Protein AF-G9MSG1-F1 (afdb_monomer_lite)

Radius of gyration: 31.33 Å; chains: 1; bounding box: 85×80×83 Å

Structure (mmCIF, N/CA/C/O backbone):
data_AF-G9MSG1-F1
#
_entry.id   AF-G9MSG1-F1
#
loop_
_atom_site.group_PDB
_atom_site.id
_atom_site.type_symbol
_atom_site.label_atom_id
_atom_site.label_alt_id
_atom_site.label_comp_id
_atom_site.label_asym_id
_atom_site.label_entity_id
_atom_site.label_seq_id
_atom_site.pdbx_PDB_ins_code
_atom_site.Cartn_x
_atom_site.Cartn_y
_atom_site.Cartn_z
_atom_site.occupancy
_atom_site.B_iso_or_equiv
_atom_site.auth_seq_id
_atom_site.auth_comp_id
_atom_site.auth_asym_id
_atom_site.auth_atom_id
_atom_site.pdbx_PDB_model_num
ATOM 1 N N . MET A 1 1 ? 45.190 -44.349 8.009 1.00 48.91 1 MET A N 1
ATOM 2 C CA . MET A 1 1 ? 44.727 -45.622 7.405 1.00 48.91 1 MET A CA 1
ATOM 3 C C . MET A 1 1 ? 43.443 -46.015 8.113 1.00 48.91 1 MET A C 1
ATOM 5 O O . MET A 1 1 ? 43.418 -45.842 9.322 1.00 48.91 1 MET A O 1
ATOM 9 N N . ALA A 1 2 ? 42.446 -46.529 7.381 1.00 36.59 2 ALA A N 1
ATOM 10 C CA . ALA A 1 2 ? 41.049 -46.749 7.814 1.00 36.59 2 ALA A CA 1
ATOM 11 C C . ALA A 1 2 ? 40.209 -45.452 7.813 1.00 36.59 2 ALA A C 1
ATOM 13 O O . ALA A 1 2 ? 40.726 -44.397 8.152 1.00 36.59 2 ALA A O 1
ATOM 14 N N . SER A 1 3 ? 38.943 -45.405 7.397 1.00 39.06 3 SER A N 1
ATOM 15 C CA . SER A 1 3 ? 37.980 -46.420 6.938 1.00 39.06 3 SER A CA 1
ATOM 16 C C . SER A 1 3 ? 36.819 -45.684 6.249 1.00 39.06 3 SER A C 1
ATOM 18 O O . SER A 1 3 ? 36.319 -44.702 6.794 1.00 39.06 3 SER A O 1
ATOM 20 N N . ARG A 1 4 ? 36.374 -46.156 5.077 1.00 42.88 4 ARG A N 1
ATOM 21 C CA . ARG A 1 4 ? 35.100 -45.749 4.450 1.00 42.88 4 ARG A CA 1
ATOM 22 C C . ARG A 1 4 ? 33.908 -46.338 5.226 1.00 42.88 4 ARG A C 1
ATOM 24 O O . ARG A 1 4 ? 34.001 -47.496 5.626 1.00 42.88 4 ARG A O 1
ATOM 31 N N . PRO A 1 5 ? 32.768 -45.634 5.281 1.00 48.31 5 PRO A N 1
ATOM 32 C CA . PRO A 1 5 ? 31.447 -46.264 5.261 1.00 48.31 5 PRO A CA 1
ATOM 33 C C . PRO A 1 5 ? 30.678 -45.787 4.010 1.00 48.31 5 PRO A C 1
ATOM 35 O O . PRO A 1 5 ? 30.705 -44.613 3.662 1.00 48.31 5 PRO A O 1
ATOM 38 N N . ALA A 1 6 ? 30.241 -46.692 3.137 1.00 39.84 6 ALA A N 1
ATOM 39 C CA . ALA A 1 6 ? 29.045 -47.540 3.224 1.00 39.84 6 ALA A CA 1
ATOM 40 C C . ALA A 1 6 ? 27.875 -46.879 2.473 1.00 39.84 6 ALA A C 1
ATOM 42 O O . ALA A 1 6 ? 27.203 -45.978 2.963 1.00 39.84 6 ALA A O 1
ATOM 43 N N . VAL A 1 7 ? 27.717 -47.345 1.235 1.00 35.50 7 VAL A N 1
ATOM 44 C CA . VAL A 1 7 ? 26.617 -47.083 0.306 1.00 35.50 7 VAL A CA 1
ATOM 45 C C . VAL A 1 7 ? 25.410 -47.893 0.776 1.00 35.50 7 VAL A C 1
ATOM 47 O O . VAL A 1 7 ? 25.545 -49.093 1.012 1.00 35.50 7 VAL A O 1
ATOM 50 N N . ILE A 1 8 ? 24.251 -47.249 0.922 1.00 41.25 8 ILE A N 1
ATOM 51 C CA . ILE A 1 8 ? 22.970 -47.928 1.140 1.00 41.25 8 ILE A CA 1
ATOM 52 C C . ILE A 1 8 ? 22.251 -47.986 -0.204 1.00 41.25 8 ILE A C 1
ATOM 54 O O . ILE A 1 8 ? 21.812 -46.974 -0.744 1.00 41.25 8 ILE A O 1
ATOM 58 N N . GLU A 1 9 ? 22.182 -49.200 -0.731 1.00 33.44 9 GLU A N 1
ATOM 59 C CA . GLU A 1 9 ? 21.405 -49.613 -1.891 1.00 33.44 9 GLU A CA 1
ATOM 60 C C . GLU A 1 9 ? 20.020 -50.050 -1.382 1.00 33.44 9 GLU A C 1
ATOM 62 O O . GLU A 1 9 ? 19.920 -50.960 -0.559 1.00 33.44 9 GLU A O 1
ATOM 67 N N . LEU A 1 10 ? 18.948 -49.396 -1.833 1.00 36.38 10 LEU A N 1
ATOM 68 C CA . LEU A 1 10 ? 17.571 -49.846 -1.613 1.00 36.38 10 LEU A CA 1
ATOM 69 C C . LEU A 1 10 ? 16.959 -50.169 -2.974 1.00 36.38 10 LEU A C 1
ATOM 71 O O . LEU A 1 10 ? 16.608 -49.281 -3.747 1.00 36.38 10 LEU A O 1
ATOM 75 N N . THR A 1 11 ? 16.868 -51.466 -3.260 1.00 38.03 11 THR A N 1
ATOM 76 C CA . THR A 1 11 ? 16.176 -52.045 -4.413 1.00 38.03 11 THR A CA 1
ATOM 77 C C . THR A 1 11 ? 15.007 -52.923 -3.961 1.00 38.03 11 THR A C 1
ATOM 79 O O . THR A 1 11 ? 15.108 -53.671 -2.990 1.00 38.03 11 THR A O 1
ATOM 82 N N . GLY A 1 12 ? 13.926 -52.869 -4.746 1.00 33.03 12 GLY A N 1
ATOM 83 C CA . GLY A 1 12 ? 12.794 -53.806 -4.750 1.00 33.03 12 GLY A CA 1
ATOM 84 C C . GLY A 1 12 ? 11.595 -53.290 -3.942 1.00 33.03 12 GLY A C 1
ATOM 85 O O . GLY A 1 12 ? 11.752 -52.915 -2.791 1.00 33.03 12 GLY A O 1
ATOM 86 N N . ARG A 1 13 ? 10.353 -53.285 -4.431 1.00 31.78 13 ARG A N 1
ATOM 87 C CA . ARG A 1 13 ? 9.705 -54.223 -5.351 1.00 31.78 13 ARG A CA 1
ATOM 88 C C . ARG A 1 13 ? 8.305 -53.700 -5.692 1.00 31.78 13 ARG A C 1
ATOM 90 O O . ARG A 1 13 ? 7.657 -53.081 -4.853 1.00 31.78 13 ARG A O 1
ATOM 97 N N . ASP A 1 14 ? 7.852 -54.055 -6.885 1.00 41.25 14 ASP A N 1
ATOM 98 C CA . ASP A 1 14 ? 6.488 -53.935 -7.398 1.00 41.25 14 ASP A CA 1
ATOM 99 C C . ASP A 1 14 ? 5.453 -54.755 -6.606 1.00 41.25 14 ASP A C 1
ATOM 101 O O . ASP A 1 14 ? 5.783 -55.839 -6.120 1.00 41.25 14 ASP A O 1
ATOM 105 N N . ALA A 1 15 ? 4.191 -54.295 -6.590 1.00 34.22 15 ALA A N 1
ATOM 106 C CA . ALA A 1 15 ? 2.998 -55.117 -6.868 1.00 34.22 15 ALA A CA 1
ATOM 107 C C . ALA A 1 15 ? 1.680 -54.298 -6.841 1.00 34.22 15 ALA A C 1
ATOM 109 O O . ALA A 1 15 ? 1.178 -53.931 -5.786 1.00 34.22 15 ALA A O 1
ATOM 110 N N . ILE A 1 16 ? 1.133 -54.044 -8.037 1.00 37.28 16 ILE A N 1
ATOM 111 C CA . ILE A 1 16 ? -0.232 -54.374 -8.511 1.00 37.28 16 ILE A CA 1
ATOM 112 C C . ILE A 1 16 ? -1.402 -54.288 -7.498 1.00 37.28 16 ILE A C 1
ATOM 114 O O . ILE A 1 16 ? -1.517 -55.126 -6.612 1.00 37.28 16 ILE A O 1
ATOM 118 N N . SER A 1 17 ? -2.403 -53.436 -7.770 1.00 33.34 17 SER A N 1
ATOM 119 C CA . SER A 1 17 ? -3.771 -53.902 -8.099 1.00 33.34 17 SER A CA 1
ATOM 120 C C . SER A 1 17 ? -4.720 -52.768 -8.505 1.00 33.34 17 SER A C 1
ATOM 122 O O . SER A 1 17 ? -4.745 -51.688 -7.923 1.00 33.34 17 SER A O 1
ATOM 124 N N . ASN A 1 18 ? -5.494 -53.066 -9.547 1.00 37.91 18 ASN A N 1
ATOM 125 C CA . ASN A 1 18 ? -6.631 -52.309 -10.050 1.00 37.91 18 ASN A CA 1
ATOM 126 C C . ASN A 1 18 ? -7.784 -52.315 -9.038 1.00 37.91 18 ASN A C 1
ATOM 128 O O . ASN A 1 18 ? -8.119 -53.383 -8.526 1.00 37.91 18 ASN A O 1
ATOM 132 N N . VAL A 1 19 ? -8.472 -51.181 -8.876 1.00 34.72 19 VAL A N 1
ATOM 133 C CA . VAL A 1 19 ? -9.893 -51.163 -8.501 1.00 34.72 19 VAL A CA 1
ATOM 134 C C . VAL A 1 19 ? -10.638 -50.166 -9.384 1.00 34.72 19 VAL A C 1
ATOM 136 O O . VAL A 1 19 ? -10.240 -49.022 -9.584 1.00 34.72 19 VAL A O 1
ATOM 139 N N . GLU A 1 20 ? -11.704 -50.711 -9.939 1.00 33.97 20 GLU A N 1
ATOM 140 C CA . GLU A 1 20 ? -12.681 -50.193 -10.874 1.00 33.97 20 GLU A CA 1
ATOM 141 C C . GLU A 1 20 ? -13.665 -49.180 -10.258 1.00 33.97 20 GLU A C 1
ATOM 143 O O . GLU A 1 20 ? -13.934 -49.170 -9.060 1.00 33.97 20 GLU A O 1
ATOM 148 N N . THR A 1 21 ? -14.333 -48.474 -11.173 1.00 33.66 21 THR A N 1
ATOM 149 C CA . THR A 1 21 ? -15.729 -47.996 -11.120 1.00 33.66 21 THR A CA 1
ATOM 150 C C . THR A 1 21 ? -16.094 -46.684 -10.411 1.00 33.66 21 THR A C 1
ATOM 152 O O . THR A 1 21 ? -16.178 -46.564 -9.198 1.00 33.66 21 THR A O 1
ATOM 155 N N . SER A 1 22 ? -16.460 -45.740 -11.288 1.00 35.34 22 SER A N 1
ATOM 156 C CA . SER A 1 22 ? -17.695 -44.946 -11.282 1.00 35.34 22 SER A CA 1
ATOM 157 C C . SER A 1 22 ? -18.013 -44.083 -10.062 1.00 35.34 22 SER A C 1
ATOM 159 O O . SER A 1 22 ? -18.496 -44.576 -9.052 1.00 35.34 22 SER A O 1
ATOM 161 N N . ASN A 1 23 ? -17.945 -42.766 -10.265 1.00 31.78 23 ASN A N 1
ATOM 162 C CA . ASN A 1 23 ? -19.058 -41.868 -9.955 1.00 31.78 23 ASN A CA 1
ATOM 163 C C . ASN A 1 23 ? -18.960 -40.626 -10.850 1.00 31.78 23 ASN A C 1
ATOM 165 O O . ASN A 1 23 ? -18.223 -39.682 -10.580 1.00 31.78 23 ASN A O 1
ATOM 169 N N . VAL A 1 24 ? -19.696 -40.661 -11.963 1.00 40.94 24 VAL A N 1
ATOM 170 C CA . VAL A 1 24 ? -20.012 -39.474 -12.762 1.00 40.94 24 VAL A CA 1
ATOM 171 C C . VAL A 1 24 ? -21.110 -38.737 -12.009 1.00 40.94 24 VAL A C 1
ATOM 173 O O . VAL A 1 24 ? -22.294 -39.036 -12.151 1.00 40.94 24 VAL A O 1
ATOM 176 N N . GLU A 1 25 ? -20.706 -37.803 -11.157 1.00 35.84 25 GLU A N 1
ATOM 177 C CA . GLU A 1 25 ? -21.627 -36.905 -10.479 1.00 35.84 25 GLU A CA 1
ATOM 178 C C . GLU A 1 25 ? -22.004 -35.780 -11.451 1.00 35.84 25 GLU A C 1
ATOM 180 O O . GLU A 1 25 ? -21.231 -34.876 -11.770 1.00 35.84 25 GLU A O 1
ATOM 185 N N . THR A 1 26 ? -23.212 -35.883 -11.997 1.00 36.94 26 THR A N 1
ATOM 186 C CA . THR A 1 26 ? -23.863 -34.850 -12.798 1.00 36.94 26 THR A CA 1
ATOM 187 C C . THR A 1 26 ? -23.916 -33.532 -12.025 1.00 36.94 26 THR A C 1
ATOM 189 O O . THR A 1 26 ? -24.718 -33.380 -11.102 1.00 36.94 26 THR A O 1
ATOM 192 N N . GLN A 1 27 ? -23.110 -32.548 -12.436 1.00 33.19 27 GLN A N 1
ATOM 193 C CA . GLN A 1 27 ? -23.247 -31.159 -11.999 1.00 33.19 27 GLN A CA 1
ATOM 194 C C . GLN A 1 27 ? -24.575 -30.579 -12.504 1.00 33.19 27 GLN A C 1
ATOM 196 O O . GLN A 1 27 ? -24.685 -30.002 -13.588 1.00 33.19 27 GLN A O 1
ATOM 201 N N . VAL A 1 28 ? -25.608 -30.710 -11.675 1.00 35.69 28 VAL A N 1
ATOM 202 C CA . VAL A 1 28 ? -26.843 -29.938 -11.781 1.00 35.69 28 VAL A CA 1
ATOM 203 C C . VAL A 1 28 ? -26.509 -28.485 -11.450 1.00 35.69 28 VAL A C 1
ATOM 205 O O . VAL A 1 28 ? -26.347 -28.094 -10.295 1.00 35.69 28 VAL A O 1
ATOM 208 N N . ARG A 1 29 ? -26.399 -27.676 -12.503 1.00 35.69 29 ARG A N 1
ATOM 209 C CA . ARG A 1 29 ? -26.230 -26.221 -12.476 1.00 35.69 29 ARG A CA 1
ATOM 210 C C . ARG A 1 29 ? -27.426 -25.572 -11.761 1.00 35.69 29 ARG A C 1
ATOM 212 O O . ARG A 1 29 ? -28.414 -25.202 -12.396 1.00 35.69 29 ARG A O 1
ATOM 219 N N . ARG A 1 30 ? -27.356 -25.439 -10.431 1.00 34.16 30 ARG A N 1
ATOM 220 C CA . ARG A 1 30 ? -28.302 -24.636 -9.642 1.00 34.16 30 ARG A CA 1
ATOM 221 C C . ARG A 1 30 ? -28.189 -23.176 -10.088 1.00 34.16 30 ARG A C 1
ATOM 223 O O . ARG A 1 30 ? -27.180 -22.517 -9.857 1.00 34.16 30 ARG A O 1
ATOM 230 N N . ARG A 1 31 ? -29.232 -22.683 -10.760 1.00 37.31 31 ARG A N 1
ATOM 231 C CA . ARG A 1 31 ? -29.444 -21.256 -11.027 1.00 37.31 31 ARG A CA 1
ATOM 232 C C . ARG A 1 31 ? -29.602 -20.543 -9.681 1.00 37.31 31 ARG A C 1
ATOM 234 O O . ARG A 1 31 ? -30.549 -20.830 -8.955 1.00 37.31 31 ARG A O 1
ATOM 241 N N . GLY A 1 32 ? -28.670 -19.653 -9.352 1.00 34.03 32 GLY A N 1
ATOM 242 C CA . GLY A 1 32 ? -28.773 -18.789 -8.178 1.00 34.03 32 GLY A CA 1
ATOM 243 C C . GLY A 1 32 ? -29.950 -17.810 -8.317 1.00 34.03 32 GLY A C 1
ATOM 244 O O . GLY A 1 32 ? -30.131 -17.240 -9.398 1.00 34.03 32 GLY A O 1
ATOM 245 N N . PRO A 1 33 ? -30.761 -17.608 -7.265 1.00 43.56 33 PRO A N 1
ATOM 246 C CA . PRO A 1 33 ? -31.805 -16.596 -7.242 1.00 43.56 33 PRO A CA 1
ATOM 247 C C . PRO A 1 33 ? -31.141 -15.239 -6.992 1.00 43.56 33 PRO A C 1
ATOM 249 O O . PRO A 1 33 ? -30.779 -14.899 -5.873 1.00 43.56 33 PRO A O 1
ATOM 252 N N . GLY A 1 34 ? -30.919 -14.486 -8.063 1.00 43.38 34 GLY A N 1
ATOM 253 C CA . GLY A 1 34 ? -30.272 -13.177 -7.995 1.00 43.38 34 GLY A CA 1
ATOM 254 C C . GLY A 1 34 ? -30.626 -12.313 -9.194 1.00 43.38 34 GLY A C 1
ATOM 255 O O . GLY A 1 34 ? -29.759 -11.680 -9.785 1.00 43.38 34 GLY A O 1
ATOM 256 N N . ARG A 1 35 ? -31.893 -12.348 -9.616 1.00 38.38 35 ARG A N 1
ATOM 257 C CA . ARG A 1 35 ? -32.423 -11.403 -10.597 1.00 38.38 35 ARG A CA 1
ATOM 258 C C . ARG A 1 35 ? -32.959 -10.220 -9.792 1.00 38.38 35 ARG A C 1
ATOM 260 O O . ARG A 1 35 ? -34.003 -10.346 -9.166 1.00 38.38 35 ARG A O 1
ATOM 267 N N . LEU A 1 36 ? -32.189 -9.132 -9.731 1.00 45.16 36 LEU A N 1
ATOM 268 C CA . LEU A 1 36 ? -32.653 -7.870 -9.157 1.00 45.16 36 LEU A CA 1
ATOM 269 C C . LEU A 1 36 ? -33.873 -7.395 -9.954 1.00 45.16 36 LEU A C 1
ATOM 271 O O . LEU A 1 36 ? -33.761 -7.098 -11.145 1.00 45.16 36 LEU A O 1
ATOM 275 N N . ASP A 1 37 ? -35.026 -7.347 -9.294 1.00 43.25 37 ASP A N 1
ATOM 276 C CA . ASP A 1 37 ? -36.234 -6.731 -9.828 1.00 43.25 37 ASP A CA 1
ATOM 277 C C . ASP A 1 37 ? -36.030 -5.215 -9.919 1.00 43.25 37 ASP A C 1
ATOM 279 O O . ASP A 1 37 ? -35.789 -4.534 -8.920 1.00 43.25 37 ASP A O 1
ATOM 283 N N . GLY A 1 38 ? -36.174 -4.668 -11.129 1.00 45.62 38 GLY A N 1
ATOM 284 C CA . GLY A 1 38 ? -36.054 -3.236 -11.443 1.00 45.62 38 GLY A CA 1
ATOM 285 C C . GLY A 1 38 ? -37.149 -2.340 -10.844 1.00 45.62 38 GLY A C 1
ATOM 286 O O . GLY A 1 38 ? -37.366 -1.235 -11.328 1.00 45.62 38 GLY A O 1
ATOM 287 N N . LEU A 1 39 ? -37.850 -2.809 -9.809 1.00 43.84 39 LEU A N 1
ATOM 288 C CA . LEU A 1 39 ? -38.940 -2.113 -9.120 1.00 43.84 39 LEU A CA 1
ATOM 289 C C . LEU A 1 39 ? -38.552 -1.608 -7.719 1.00 43.84 39 LEU A C 1
ATOM 291 O O . LEU A 1 39 ? -39.361 -0.947 -7.071 1.00 43.84 39 LEU A O 1
ATOM 295 N N . MET A 1 40 ? -37.313 -1.834 -7.261 1.00 43.56 40 MET A N 1
ATOM 296 C CA . MET A 1 40 ? -36.843 -1.339 -5.954 1.00 43.56 40 MET A CA 1
ATOM 297 C C . MET A 1 40 ? -36.738 0.195 -5.848 1.00 43.56 40 MET A C 1
ATOM 299 O O . MET A 1 40 ? -36.626 0.719 -4.745 1.00 43.56 40 MET A O 1
ATOM 303 N N . HIS A 1 41 ? -36.833 0.929 -6.959 1.00 47.69 41 HIS A N 1
ATOM 304 C CA . HIS A 1 41 ? -36.768 2.397 -6.975 1.00 47.69 41 HIS A CA 1
ATOM 305 C C . HIS A 1 41 ? -38.075 3.103 -6.569 1.00 47.69 41 HIS A C 1
ATOM 307 O O . HIS A 1 41 ? -38.118 4.329 -6.569 1.00 47.69 41 HIS A O 1
ATOM 313 N N . LEU A 1 42 ? -39.144 2.362 -6.249 1.00 41.44 42 LEU A N 1
ATOM 314 C CA . LEU A 1 42 ? -40.457 2.935 -5.911 1.00 41.44 42 LEU A CA 1
ATOM 315 C C . LEU A 1 42 ? -40.817 2.850 -4.419 1.00 41.44 42 LEU A C 1
ATOM 317 O O . LEU A 1 42 ? -41.915 3.254 -4.036 1.00 41.44 42 LEU A O 1
ATOM 321 N N . VAL A 1 43 ? -39.917 2.352 -3.567 1.00 44.94 43 VAL A N 1
ATOM 322 C CA . VAL A 1 43 ? -40.113 2.400 -2.112 1.00 44.94 43 VAL A CA 1
ATOM 323 C C . VAL A 1 43 ? -39.669 3.781 -1.611 1.00 44.94 43 VAL A C 1
ATOM 325 O O . VAL A 1 43 ? -38.536 4.169 -1.894 1.00 44.94 43 VAL A O 1
ATOM 328 N N . PRO A 1 44 ? -40.519 4.537 -0.887 1.00 41.75 44 PRO A N 1
ATOM 329 C CA . PRO A 1 44 ? -40.133 5.820 -0.311 1.00 41.75 44 PRO A CA 1
ATOM 330 C C . PRO A 1 44 ? -38.917 5.622 0.593 1.00 41.75 44 PRO A C 1
ATOM 332 O O . PRO A 1 44 ? -38.954 4.772 1.484 1.00 41.75 44 PRO A O 1
ATOM 335 N N . GLU A 1 45 ? -37.853 6.386 0.346 1.00 37.06 45 GLU A N 1
ATOM 336 C CA . GLU A 1 45 ? -36.630 6.366 1.144 1.00 37.06 45 GLU A CA 1
ATOM 337 C C . GLU A 1 45 ? -36.978 6.596 2.620 1.00 37.06 45 GLU A C 1
ATOM 339 O O . GLU A 1 45 ? -37.278 7.709 3.055 1.00 37.06 45 GLU A O 1
ATOM 344 N N . THR A 1 46 ? -36.933 5.528 3.418 1.00 40.62 46 THR A N 1
ATOM 345 C CA . THR A 1 46 ? -36.680 5.672 4.849 1.00 40.62 46 THR A CA 1
ATOM 346 C C . THR A 1 46 ? -35.381 6.466 4.982 1.00 40.62 46 THR A C 1
ATOM 348 O O . THR A 1 46 ? -34.418 6.101 4.299 1.00 40.62 46 THR A O 1
ATOM 351 N N . PRO A 1 47 ? -35.325 7.531 5.806 1.00 40.34 47 PRO A N 1
ATOM 352 C CA . PRO A 1 47 ? -34.103 8.308 5.974 1.00 40.34 47 PRO A CA 1
ATOM 353 C C . PRO A 1 47 ? -32.963 7.332 6.283 1.00 40.34 47 PRO A C 1
ATOM 355 O O . PRO A 1 47 ? -33.169 6.441 7.115 1.00 40.34 47 PRO A O 1
ATOM 358 N N . PRO A 1 48 ? -31.822 7.420 5.576 1.00 41.34 48 PRO A N 1
ATOM 359 C CA . PRO A 1 48 ? -30.754 6.445 5.703 1.00 41.34 48 PRO A CA 1
ATOM 360 C C . PRO A 1 48 ? -30.356 6.378 7.172 1.00 41.34 48 PRO A C 1
ATOM 362 O O . PRO A 1 48 ? -29.837 7.341 7.730 1.00 41.34 48 PRO A O 1
ATOM 365 N N . VAL A 1 49 ? -30.648 5.250 7.816 1.00 44.22 49 VAL A N 1
ATOM 366 C CA . VAL A 1 49 ? -30.049 4.925 9.105 1.00 44.22 49 VAL A CA 1
ATOM 367 C C . VAL A 1 49 ? -28.545 4.945 8.852 1.00 44.22 49 VAL A C 1
ATOM 369 O O . VAL A 1 49 ? -28.089 4.303 7.909 1.00 44.22 49 VAL A O 1
ATOM 372 N N . ASP A 1 50 ? -27.801 5.743 9.619 1.00 47.94 50 ASP A N 1
ATOM 373 C CA . ASP A 1 50 ? -26.371 6.015 9.445 1.00 47.94 50 ASP A CA 1
ATOM 374 C C . ASP A 1 50 ? -25.515 4.727 9.441 1.00 47.94 50 ASP A C 1
ATOM 376 O O . ASP A 1 50 ? -24.828 4.388 10.403 1.00 47.94 50 ASP A O 1
ATOM 380 N N . HIS A 1 51 ? -25.477 4.012 8.314 1.00 53.31 51 HIS A N 1
ATOM 381 C CA . HIS A 1 51 ? -24.592 2.868 8.064 1.00 53.31 51 HIS A CA 1
ATOM 382 C C . HIS A 1 51 ? -23.114 3.287 7.939 1.00 53.31 51 HIS A C 1
ATOM 384 O O . HIS A 1 51 ? -22.246 2.463 7.660 1.00 53.31 51 HIS A O 1
ATOM 390 N N . VAL A 1 52 ? -22.811 4.571 8.147 1.00 60.28 52 VAL A N 1
ATOM 391 C CA . VAL A 1 52 ? -21.454 5.126 8.141 1.00 60.28 52 VAL A CA 1
ATOM 392 C C . VAL A 1 52 ? -20.656 4.651 9.362 1.00 60.28 52 VAL A C 1
ATOM 394 O O . VAL A 1 52 ? -19.460 4.391 9.238 1.00 60.28 52 VAL A O 1
ATOM 397 N N . TYR A 1 53 ? -21.314 4.470 10.514 1.00 61.16 53 TYR A N 1
ATOM 398 C CA . TYR A 1 53 ? -20.671 4.098 11.780 1.00 61.16 53 TYR A CA 1
ATOM 399 C C . TYR A 1 53 ? -19.951 2.731 11.753 1.00 61.16 53 TYR A C 1
ATOM 401 O O . TYR A 1 53 ? -18.760 2.690 12.074 1.00 61.16 53 TYR A O 1
ATOM 409 N N . PRO A 1 54 ? -20.589 1.608 11.346 1.00 77.31 54 PRO A N 1
ATOM 410 C CA . PRO A 1 54 ? -19.930 0.299 11.377 1.00 77.31 54 PRO A CA 1
ATOM 411 C C . PRO A 1 54 ? -18.719 0.213 10.439 1.00 77.31 54 PRO A C 1
ATOM 413 O O . PRO A 1 54 ? -17.742 -0.457 10.764 1.00 77.31 54 PRO A O 1
ATOM 416 N N . ASN A 1 55 ? -18.734 0.937 9.318 1.00 90.88 55 ASN A N 1
ATOM 417 C CA . ASN A 1 55 ? -17.693 0.809 8.299 1.00 90.88 55 ASN A CA 1
ATOM 418 C C . ASN A 1 55 ? -16.332 1.348 8.765 1.00 90.88 55 ASN A C 1
ATOM 420 O O . ASN A 1 55 ? -15.315 0.712 8.505 1.00 90.88 55 ASN A O 1
ATOM 424 N N . ILE A 1 56 ? -16.291 2.469 9.500 1.00 95.19 56 ILE A N 1
ATOM 425 C CA . ILE A 1 56 ? -15.017 3.053 9.963 1.00 95.19 56 ILE A CA 1
ATOM 426 C C . ILE A 1 56 ? -14.333 2.138 10.986 1.00 95.19 56 ILE A C 1
ATOM 428 O O . ILE A 1 56 ? -13.125 1.927 10.913 1.00 95.19 56 ILE A O 1
ATOM 432 N N . ILE A 1 57 ? -15.095 1.575 11.927 1.00 96.25 57 ILE A N 1
ATOM 433 C CA . ILE A 1 57 ? -14.570 0.658 12.951 1.00 96.25 57 ILE A CA 1
ATOM 434 C C . ILE A 1 57 ? -14.002 -0.608 12.302 1.00 96.25 57 ILE A C 1
ATOM 436 O O . ILE A 1 57 ? -12.903 -1.039 12.649 1.00 96.25 57 ILE A O 1
ATOM 440 N N . ILE A 1 58 ? -14.725 -1.164 11.329 1.00 96.19 58 ILE A N 1
ATOM 441 C CA . ILE A 1 58 ? -14.296 -2.333 10.556 1.00 96.19 58 ILE A CA 1
ATOM 442 C C . ILE A 1 58 ? -13.011 -2.028 9.772 1.00 96.19 58 ILE A C 1
ATOM 444 O O . ILE A 1 58 ? -12.058 -2.804 9.833 1.00 96.19 58 ILE A O 1
ATOM 448 N N . ASP A 1 59 ? -12.941 -0.879 9.094 1.00 96.88 59 ASP A N 1
ATOM 449 C CA . ASP A 1 59 ? -11.746 -0.453 8.358 1.00 96.88 59 ASP A CA 1
ATOM 450 C C . ASP A 1 59 ? -10.530 -0.261 9.286 1.00 96.88 59 ASP A C 1
ATOM 452 O O . ASP A 1 59 ? -9.427 -0.688 8.940 1.00 96.88 59 ASP A O 1
ATOM 456 N N . ILE A 1 60 ? -10.709 0.339 10.472 1.00 97.75 60 ILE A N 1
ATOM 457 C CA . ILE A 1 60 ? -9.634 0.501 11.468 1.00 97.75 60 ILE A CA 1
ATOM 458 C C . ILE A 1 60 ? -9.142 -0.865 11.946 1.00 97.75 60 ILE A C 1
ATOM 460 O O . ILE A 1 60 ? -7.936 -1.112 11.941 1.00 97.75 60 ILE A O 1
ATOM 464 N N . ALA A 1 61 ? -10.054 -1.762 12.331 1.00 98.00 61 ALA A N 1
ATOM 465 C CA . ALA A 1 61 ? -9.693 -3.106 12.772 1.00 98.00 61 ALA A CA 1
ATOM 466 C C . ALA A 1 61 ? -8.945 -3.878 11.675 1.00 98.00 61 ALA A C 1
ATOM 468 O O . ALA A 1 61 ? -7.930 -4.510 11.959 1.00 98.00 61 ALA A O 1
ATOM 469 N N . CYS A 1 62 ? -9.378 -3.750 10.415 1.00 98.00 62 CYS A N 1
ATOM 470 C CA . CYS A 1 62 ? -8.689 -4.320 9.260 1.00 98.00 62 CYS A CA 1
ATOM 471 C C . CYS A 1 62 ? -7.238 -3.821 9.151 1.00 98.00 62 CYS A C 1
ATOM 473 O O . CYS A 1 62 ? -6.326 -4.636 9.009 1.00 98.00 62 CYS A O 1
ATOM 475 N N . GLN A 1 63 ? -6.988 -2.511 9.282 1.00 97.94 63 GLN A N 1
ATOM 476 C CA . GLN A 1 63 ? -5.613 -1.992 9.257 1.00 97.94 63 GLN A CA 1
ATOM 477 C C . GLN A 1 63 ? -4.784 -2.471 10.458 1.00 97.94 63 GLN A C 1
ATOM 479 O O . GLN A 1 63 ? -3.619 -2.816 10.287 1.00 97.94 63 GLN A O 1
ATOM 484 N N . VAL A 1 64 ? -5.363 -2.529 11.663 1.00 98.25 64 VAL A N 1
ATOM 485 C CA . VAL A 1 64 ? -4.655 -3.009 12.864 1.00 98.25 64 VAL A CA 1
ATOM 486 C C . VAL A 1 64 ? -4.245 -4.477 12.718 1.00 98.25 64 VAL A C 1
ATOM 488 O O . VAL A 1 64 ? -3.090 -4.809 12.980 1.00 98.25 64 VAL A O 1
ATOM 491 N N . ILE A 1 65 ? -5.151 -5.336 12.244 1.00 98.25 65 ILE A N 1
ATOM 492 C CA . ILE A 1 65 ? -4.866 -6.750 11.954 1.00 98.25 65 ILE A CA 1
ATOM 493 C C . ILE A 1 65 ? -3.766 -6.865 10.897 1.00 98.25 65 ILE A C 1
ATOM 495 O O . ILE A 1 65 ? -2.843 -7.667 11.046 1.00 98.25 65 ILE A O 1
ATOM 499 N N . TRP A 1 66 ? -3.800 -6.031 9.854 1.00 98.00 66 TRP A N 1
ATOM 500 C CA . TRP A 1 66 ? -2.771 -6.053 8.816 1.00 98.00 66 TRP A CA 1
ATOM 501 C C . TRP A 1 66 ? -1.392 -5.663 9.362 1.00 98.00 66 TRP A C 1
ATOM 503 O O . TRP A 1 66 ? -0.403 -6.346 9.091 1.00 98.00 66 TRP A O 1
ATOM 513 N N . ILE A 1 67 ? -1.324 -4.623 10.201 1.00 98.19 67 ILE A N 1
ATOM 514 C CA . ILE A 1 67 ? -0.087 -4.224 10.887 1.00 98.19 67 ILE A CA 1
ATOM 515 C C . ILE A 1 67 ? 0.424 -5.356 11.778 1.00 98.19 67 ILE A C 1
ATOM 517 O O . ILE A 1 67 ? 1.622 -5.644 11.757 1.00 98.19 67 ILE A O 1
ATOM 521 N N . ASN A 1 68 ? -0.458 -6.015 12.532 1.00 98.12 68 ASN A N 1
ATOM 522 C CA . ASN A 1 68 ? -0.085 -7.141 13.385 1.00 98.12 68 ASN A CA 1
ATOM 523 C C . ASN A 1 68 ? 0.487 -8.309 12.578 1.00 98.12 68 ASN A C 1
ATOM 525 O O . ASN A 1 68 ? 1.526 -8.873 12.917 1.00 98.12 68 ASN A O 1
ATOM 529 N N . THR A 1 69 ? -0.152 -8.617 11.456 1.00 97.62 69 THR A N 1
ATOM 530 C CA . THR A 1 69 ? 0.258 -9.697 10.560 1.00 97.62 69 THR A CA 1
ATOM 531 C C . THR A 1 69 ? 1.641 -9.424 9.951 1.00 97.62 69 THR A C 1
ATOM 533 O O . THR A 1 69 ? 2.530 -10.276 10.014 1.00 97.62 69 THR A O 1
ATOM 536 N N . ILE A 1 70 ? 1.866 -8.207 9.434 1.00 97.31 70 ILE A N 1
ATOM 537 C CA . ILE A 1 70 ? 3.175 -7.766 8.915 1.00 97.31 70 ILE A CA 1
ATOM 538 C C . ILE A 1 70 ? 4.237 -7.778 10.014 1.00 97.31 70 ILE A C 1
ATOM 540 O O . ILE A 1 70 ? 5.377 -8.179 9.772 1.00 97.31 70 ILE A O 1
ATOM 544 N N . SER A 1 71 ? 3.869 -7.372 11.227 1.00 96.94 71 SER A N 1
ATOM 545 C CA . SER A 1 71 ? 4.772 -7.365 12.377 1.00 96.94 71 SER A CA 1
ATOM 546 C C . SER A 1 71 ? 5.260 -8.774 12.713 1.00 96.94 71 SER A C 1
ATOM 548 O O . SER A 1 71 ? 6.462 -8.971 12.877 1.00 96.94 71 SER A O 1
ATOM 550 N N . LEU A 1 72 ? 4.368 -9.773 12.739 1.00 96.44 72 LEU A N 1
ATOM 551 C CA . LEU A 1 72 ? 4.749 -11.162 13.011 1.00 96.44 72 LEU A CA 1
ATOM 552 C C . LEU A 1 72 ? 5.683 -11.711 11.927 1.00 96.44 72 LEU A C 1
ATOM 554 O O . LEU A 1 72 ? 6.727 -12.276 12.256 1.00 96.44 72 LEU A O 1
ATOM 558 N N . ASN A 1 73 ? 5.345 -11.509 10.650 1.00 95.50 73 ASN A N 1
ATOM 559 C CA . ASN A 1 73 ? 6.199 -11.925 9.538 1.00 95.50 73 ASN A CA 1
ATOM 560 C C . ASN A 1 73 ? 7.587 -11.255 9.608 1.00 95.50 73 ASN A C 1
ATOM 562 O O . ASN A 1 73 ? 8.606 -11.939 9.549 1.00 95.50 73 ASN A O 1
ATOM 566 N N . THR A 1 74 ? 7.636 -9.944 9.854 1.00 94.75 74 THR A N 1
ATOM 567 C CA . THR A 1 74 ? 8.897 -9.193 9.961 1.00 94.75 74 THR A CA 1
ATOM 568 C C . THR A 1 74 ? 9.767 -9.696 11.115 1.00 94.75 74 THR A C 1
ATOM 570 O O . THR A 1 74 ? 10.982 -9.826 10.962 1.00 94.75 74 THR A O 1
ATOM 573 N N . LEU A 1 75 ? 9.172 -9.984 12.278 1.00 93.88 75 LEU A N 1
ATOM 574 C CA . LEU A 1 75 ? 9.905 -10.505 13.435 1.00 93.88 75 LEU A CA 1
ATOM 575 C C . LEU A 1 75 ? 10.481 -11.901 13.158 1.00 93.88 75 LEU A C 1
ATOM 577 O O . LEU A 1 75 ? 11.630 -12.160 13.524 1.00 93.88 75 LEU A O 1
ATOM 581 N N . ARG A 1 76 ? 9.728 -12.767 12.464 1.00 92.31 76 ARG A N 1
ATOM 582 C CA . ARG A 1 76 ? 10.198 -14.093 12.028 1.00 92.31 76 ARG A CA 1
ATOM 583 C C . ARG A 1 76 ? 11.356 -13.985 11.037 1.00 92.31 76 ARG A C 1
ATOM 585 O O . ARG A 1 76 ? 12.387 -14.618 11.234 1.00 92.31 76 ARG A O 1
ATOM 592 N N . GLU A 1 77 ? 11.221 -13.161 9.999 1.00 89.31 77 GLU A N 1
ATOM 593 C CA . GLU A 1 77 ? 12.270 -12.982 8.985 1.00 89.31 77 GLU A CA 1
ATOM 594 C C . GLU A 1 77 ? 13.530 -12.332 9.565 1.00 89.31 77 GLU A C 1
ATOM 596 O O . GLU A 1 77 ? 14.656 -12.730 9.254 1.00 89.31 77 GLU A O 1
ATOM 601 N N . GLY A 1 78 ? 13.354 -11.355 10.455 1.00 82.75 78 GLY A N 1
ATOM 602 C CA . GLY A 1 78 ? 14.463 -10.673 11.101 1.00 82.75 78 GLY A CA 1
ATOM 603 C C . GLY A 1 78 ? 15.339 -11.619 11.928 1.00 82.75 78 GLY A C 1
ATOM 604 O O . GLY A 1 78 ? 16.562 -11.467 11.909 1.00 82.75 78 GLY A O 1
ATOM 605 N N . PHE A 1 79 ? 14.753 -12.618 12.600 1.00 72.50 79 PHE A N 1
ATOM 606 C CA . PHE A 1 79 ? 15.508 -13.621 13.362 1.00 72.50 79 PHE A CA 1
ATOM 607 C C . PHE A 1 79 ? 16.529 -14.368 12.491 1.00 72.50 79 PHE A C 1
ATOM 609 O O . PHE A 1 79 ? 17.667 -14.572 12.915 1.00 72.50 79 PHE A O 1
ATOM 616 N N . PHE A 1 80 ? 16.158 -14.722 11.257 1.00 65.75 80 PHE A N 1
ATOM 617 C CA . PHE A 1 80 ? 17.050 -15.435 10.340 1.00 65.75 80 PHE A CA 1
ATOM 618 C C . PHE A 1 80 ? 18.151 -14.539 9.760 1.00 65.75 80 PHE A C 1
ATOM 620 O O . PHE A 1 80 ? 19.274 -15.001 9.570 1.00 65.75 80 PHE A O 1
ATOM 627 N N . GLY A 1 81 ? 17.857 -13.259 9.507 1.00 68.56 81 GLY A N 1
ATOM 628 C CA . GLY A 1 81 ? 18.832 -12.319 8.941 1.00 68.56 81 GLY A CA 1
ATOM 629 C C . GLY A 1 81 ? 19.809 -11.732 9.964 1.00 68.56 81 GLY A C 1
ATOM 630 O O . GLY A 1 81 ? 20.978 -11.507 9.652 1.00 68.56 81 GLY A O 1
ATOM 631 N N . PHE A 1 82 ? 19.346 -11.482 11.192 1.00 68.62 82 PHE A N 1
ATOM 632 C CA . PHE A 1 82 ? 20.112 -10.801 12.239 1.00 68.62 82 PHE A CA 1
ATOM 633 C C . PHE A 1 82 ? 19.842 -11.415 13.624 1.00 68.62 82 PHE A C 1
ATOM 635 O O . PHE A 1 82 ? 19.300 -10.743 14.509 1.00 68.62 82 PHE A O 1
ATOM 642 N N . PRO A 1 83 ? 20.262 -12.671 13.870 1.00 66.75 83 PRO A N 1
ATOM 643 C CA . PRO A 1 83 ? 19.947 -13.397 15.107 1.00 66.75 83 PRO A CA 1
ATOM 644 C C . PRO A 1 83 ? 20.485 -12.713 16.374 1.00 66.75 83 PRO A C 1
ATOM 646 O O . PRO A 1 83 ? 19.983 -12.937 17.470 1.00 66.75 83 PRO A O 1
ATOM 649 N N . GLN A 1 84 ? 21.494 -11.849 16.233 1.00 65.69 84 GLN A N 1
ATOM 650 C CA . GLN A 1 84 ? 22.082 -11.072 17.330 1.00 65.69 84 GLN A CA 1
ATOM 651 C C . GLN A 1 84 ? 21.208 -9.885 17.767 1.00 65.69 84 GLN A C 1
ATOM 653 O O . GLN A 1 84 ? 21.367 -9.390 18.878 1.00 65.69 84 GLN A O 1
ATOM 658 N N . ILE A 1 85 ? 20.308 -9.414 16.897 1.00 60.53 85 ILE A N 1
ATOM 659 C CA . ILE A 1 85 ? 19.481 -8.221 17.130 1.00 60.53 85 ILE A CA 1
ATOM 660 C C . ILE A 1 85 ? 18.098 -8.611 17.672 1.00 60.53 85 ILE A C 1
ATOM 662 O O . ILE A 1 85 ? 17.486 -7.835 18.403 1.00 60.53 85 ILE A O 1
ATOM 666 N N . ILE A 1 86 ? 17.594 -9.801 17.332 1.00 63.25 86 ILE A N 1
ATOM 667 C CA . ILE A 1 86 ? 16.208 -10.200 17.605 1.00 63.25 86 ILE A CA 1
ATOM 668 C C . ILE A 1 86 ? 16.207 -11.484 18.434 1.00 63.25 86 ILE A C 1
ATOM 670 O O . ILE A 1 86 ? 16.242 -12.596 17.919 1.00 63.25 86 ILE A O 1
ATOM 674 N N . SER A 1 87 ? 16.168 -11.338 19.754 1.00 59.66 87 SER A N 1
ATOM 675 C CA . SER A 1 87 ? 16.027 -12.458 20.684 1.00 59.66 87 SER A CA 1
ATOM 676 C C . SER A 1 87 ? 14.587 -12.984 20.676 1.00 59.66 87 SER A C 1
ATOM 678 O O . SER A 1 87 ? 13.762 -12.390 21.360 1.00 59.66 87 SER A O 1
ATOM 680 N N . ARG A 1 88 ? 14.263 -14.056 19.930 1.00 72.88 88 ARG A N 1
ATOM 681 C CA . ARG A 1 88 ? 12.956 -14.778 19.946 1.00 72.88 88 ARG A CA 1
ATOM 682 C C . ARG A 1 88 ? 11.714 -13.899 20.220 1.00 72.88 88 ARG A C 1
ATOM 684 O O . ARG A 1 88 ? 10.836 -14.254 21.012 1.00 72.88 88 ARG A O 1
ATOM 691 N N . LEU A 1 89 ? 11.677 -12.695 19.638 1.00 84.81 89 LEU A N 1
ATOM 692 C CA . LEU A 1 89 ? 10.602 -11.730 19.890 1.00 84.81 89 LEU A CA 1
ATOM 693 C C . LEU A 1 89 ? 9.309 -12.208 19.226 1.00 84.81 89 LEU A C 1
ATOM 695 O O . LEU A 1 89 ? 8.221 -11.908 19.705 1.00 84.81 89 LEU A O 1
ATOM 699 N N . ASP A 1 90 ? 9.440 -13.010 18.172 1.00 88.69 90 ASP A N 1
ATOM 700 C CA . ASP A 1 90 ? 8.363 -13.682 17.461 1.00 88.69 90 ASP A CA 1
ATOM 701 C C . ASP A 1 90 ? 7.560 -14.629 18.368 1.00 88.69 90 ASP A C 1
ATOM 703 O O . ASP A 1 90 ? 6.334 -14.564 18.354 1.00 88.69 90 ASP A O 1
ATOM 707 N N . ASP A 1 91 ? 8.208 -15.428 19.224 1.00 91.62 91 ASP A N 1
ATOM 708 C CA . ASP A 1 91 ? 7.523 -16.323 20.173 1.00 91.62 91 ASP A CA 1
ATOM 709 C C . ASP A 1 91 ? 6.664 -15.548 21.186 1.00 91.62 91 ASP A C 1
ATOM 711 O O . ASP A 1 91 ? 5.582 -15.991 21.584 1.00 91.62 91 ASP A O 1
ATOM 715 N N . GLN A 1 92 ? 7.156 -14.394 21.643 1.00 93.56 92 GLN A N 1
ATOM 716 C CA . GLN A 1 92 ? 6.417 -13.530 22.565 1.00 93.56 92 GLN A CA 1
ATOM 717 C C . GLN A 1 92 ? 5.279 -12.812 21.845 1.00 93.56 92 GLN A C 1
ATOM 719 O O . GLN A 1 92 ? 4.171 -12.743 22.374 1.00 93.56 92 GLN A O 1
ATOM 724 N N . TYR A 1 93 ? 5.541 -12.325 20.633 1.00 95.81 93 TYR A N 1
ATOM 725 C CA . TYR A 1 93 ? 4.568 -11.619 19.816 1.00 95.81 93 TYR A CA 1
ATOM 726 C C . TYR A 1 93 ? 3.415 -12.521 19.382 1.00 95.81 93 TYR A C 1
ATOM 728 O O . TYR A 1 93 ? 2.255 -12.145 19.516 1.00 95.81 93 TYR A O 1
ATOM 736 N N . ARG A 1 94 ? 3.718 -13.755 18.961 1.00 96.19 94 ARG A N 1
ATOM 737 C CA . ARG A 1 94 ? 2.730 -14.751 18.530 1.00 96.19 94 ARG A CA 1
ATOM 738 C C . ARG A 1 94 ? 1.673 -15.027 19.600 1.00 96.19 94 ARG A C 1
ATOM 740 O O . ARG A 1 94 ? 0.515 -15.222 19.263 1.00 96.19 94 ARG A O 1
ATOM 747 N N . LYS A 1 95 ? 2.040 -14.990 20.887 1.00 96.81 95 LYS A N 1
ATOM 748 C CA . LYS A 1 95 ? 1.105 -15.186 22.015 1.00 96.81 95 LYS A CA 1
ATOM 749 C C . LYS A 1 95 ? 0.099 -14.045 22.191 1.00 96.81 95 LYS A C 1
ATOM 751 O O . LYS A 1 95 ? -0.856 -14.201 22.947 1.00 96.81 95 LYS A O 1
ATOM 756 N N . LEU A 1 96 ? 0.339 -12.896 21.563 1.00 97.25 96 LEU A N 1
ATOM 757 C CA . LEU A 1 96 ? -0.539 -11.727 21.622 1.00 97.25 96 LEU A CA 1
ATOM 758 C C . LEU A 1 96 ? -1.539 -11.681 20.464 1.00 97.25 96 LEU A C 1
ATOM 760 O O . LEU A 1 96 ? -2.413 -10.821 20.478 1.00 97.25 96 LEU A O 1
ATOM 764 N N . LEU A 1 97 ? -1.399 -12.568 19.478 1.00 97.62 97 LEU A N 1
ATOM 765 C CA . LEU A 1 97 ? -2.209 -12.579 18.267 1.00 97.62 97 LEU A CA 1
ATOM 766 C C . LEU A 1 97 ? -3.260 -13.686 18.305 1.00 97.62 97 LEU A C 1
ATOM 768 O O . LEU A 1 97 ? -3.109 -14.704 18.980 1.00 97.62 97 LEU A O 1
ATOM 772 N N . THR A 1 98 ? -4.331 -13.476 17.551 1.00 97.44 98 THR A N 1
ATOM 773 C CA . THR A 1 98 ? -5.328 -14.506 17.259 1.00 97.44 98 THR A CA 1
ATOM 774 C C . THR A 1 98 ? -4.791 -15.522 16.246 1.00 97.44 98 THR A C 1
ATOM 776 O O . THR A 1 98 ? -3.887 -15.217 15.471 1.00 97.44 98 THR A O 1
ATOM 779 N N . GLU A 1 99 ? -5.362 -16.732 16.214 1.00 97.38 99 GLU A N 1
ATOM 780 C CA . GLU A 1 99 ? -4.966 -17.762 15.235 1.00 97.38 99 GLU A CA 1
ATOM 781 C C . GLU A 1 99 ? -5.117 -17.277 13.786 1.00 97.38 99 GLU A C 1
ATOM 783 O O . GLU A 1 99 ? -4.268 -17.570 12.953 1.00 97.38 99 GLU A O 1
ATOM 788 N N . GLU A 1 100 ? -6.128 -16.457 13.484 1.00 97.00 100 GLU A N 1
ATOM 789 C CA . GLU A 1 100 ? -6.314 -15.934 12.124 1.00 97.00 100 GLU A CA 1
ATOM 790 C C . GLU A 1 100 ? -5.267 -14.883 11.738 1.00 97.00 100 GLU A C 1
ATOM 792 O O . GLU A 1 100 ? -4.769 -14.895 10.616 1.00 97.00 100 GLU A O 1
ATOM 797 N N . GLU A 1 101 ? -4.846 -14.022 12.670 1.00 97.12 101 GLU A N 1
ATOM 798 C CA . GLU A 1 101 ? -3.696 -13.131 12.448 1.00 97.12 101 GLU A CA 1
ATOM 799 C C . GLU A 1 101 ? -2.409 -13.922 12.177 1.00 97.12 101 GLU A C 1
ATOM 801 O O . GLU A 1 101 ? -1.591 -13.524 11.345 1.00 97.12 101 GLU A O 1
ATOM 806 N N . ILE A 1 102 ? -2.233 -15.062 12.854 1.00 97.25 102 ILE A N 1
ATOM 807 C CA . ILE A 1 102 ? -1.102 -15.962 12.617 1.00 97.25 102 ILE A CA 1
ATOM 808 C C . ILE A 1 102 ? -1.219 -16.595 11.225 1.00 97.25 102 ILE A C 1
ATOM 810 O O . ILE A 1 102 ? -0.241 -16.560 10.478 1.00 97.25 102 ILE A O 1
ATOM 814 N N . ASN A 1 103 ? -2.398 -17.087 10.841 1.00 96.75 103 ASN A N 1
ATOM 815 C CA . ASN A 1 103 ? -2.642 -17.680 9.524 1.00 96.75 103 ASN A CA 1
ATOM 816 C C . ASN A 1 103 ? -2.358 -16.691 8.385 1.00 96.75 103 ASN A C 1
ATOM 818 O O . ASN A 1 103 ? -1.693 -17.047 7.412 1.00 96.75 103 ASN A O 1
ATOM 822 N N . PHE A 1 104 ? -2.797 -15.433 8.511 1.00 96.81 104 PHE A N 1
ATOM 823 C CA . PHE A 1 104 ? -2.494 -14.403 7.512 1.00 96.81 104 PHE A CA 1
ATOM 824 C C . PHE A 1 104 ? -0.987 -14.138 7.386 1.00 96.81 104 PHE A C 1
ATOM 826 O O . PHE A 1 104 ? -0.512 -13.784 6.307 1.00 96.81 104 PHE A O 1
ATOM 833 N N . SER A 1 105 ? -0.214 -14.322 8.463 1.00 95.12 105 SER A N 1
ATOM 834 C CA . SER A 1 105 ? 1.234 -14.068 8.453 1.00 95.12 105 SER A CA 1
ATOM 835 C C . SER A 1 105 ? 2.026 -15.130 7.692 1.00 95.12 105 SER A C 1
ATOM 837 O O . SER A 1 105 ? 3.143 -14.859 7.251 1.00 95.12 105 SER A O 1
ATOM 839 N N . ASP A 1 106 ? 1.438 -16.313 7.499 1.00 93.56 106 ASP A N 1
ATOM 840 C CA . ASP A 1 106 ? 2.038 -17.405 6.734 1.00 93.56 106 ASP A CA 1
ATOM 841 C C . ASP A 1 106 ? 1.889 -17.192 5.212 1.00 93.56 106 ASP A C 1
ATOM 843 O O . ASP A 1 106 ? 2.539 -17.868 4.414 1.00 93.56 106 ASP A O 1
ATOM 847 N N . TRP A 1 107 ? 1.085 -16.213 4.778 1.00 92.00 107 TRP A N 1
ATOM 848 C CA . TRP A 1 107 ? 0.865 -15.883 3.365 1.00 92.00 107 TRP A CA 1
ATOM 849 C C . TRP A 1 107 ? 1.953 -14.946 2.818 1.00 92.00 107 TRP A C 1
ATOM 851 O O . TRP A 1 107 ? 1.676 -13.815 2.409 1.00 92.00 107 TRP A O 1
ATOM 861 N N . LEU A 1 108 ? 3.198 -15.429 2.794 1.00 83.12 108 LEU A N 1
ATOM 862 C CA . LEU A 1 108 ? 4.401 -14.653 2.448 1.00 83.12 108 LEU A CA 1
ATOM 863 C C . LEU A 1 108 ? 4.268 -13.849 1.143 1.00 83.12 108 LEU A C 1
ATOM 865 O O . LEU A 1 108 ? 4.565 -12.656 1.115 1.00 83.12 108 LEU A O 1
ATOM 869 N N . GLU A 1 109 ? 3.779 -14.479 0.072 1.00 80.00 109 GLU A N 1
ATOM 870 C CA . GLU A 1 109 ? 3.675 -13.851 -1.254 1.00 80.00 109 GLU A CA 1
ATOM 871 C C . GLU A 1 109 ? 2.544 -12.814 -1.345 1.00 80.00 109 GLU A C 1
ATOM 873 O O . GLU A 1 109 ? 2.601 -11.897 -2.159 1.00 80.00 109 GLU A O 1
ATOM 878 N N . GLY A 1 110 ? 1.504 -12.942 -0.515 1.00 89.00 110 GLY A N 1
ATOM 879 C CA . GLY A 1 110 ? 0.306 -12.103 -0.584 1.00 89.00 110 GLY A CA 1
ATOM 880 C C . GLY A 1 110 ? 0.273 -10.958 0.423 1.00 89.00 110 GLY A C 1
ATOM 881 O O . GLY A 1 110 ? -0.494 -10.018 0.232 1.00 89.00 110 GLY A O 1
ATOM 882 N N . LEU A 1 111 ? 1.083 -11.009 1.485 1.0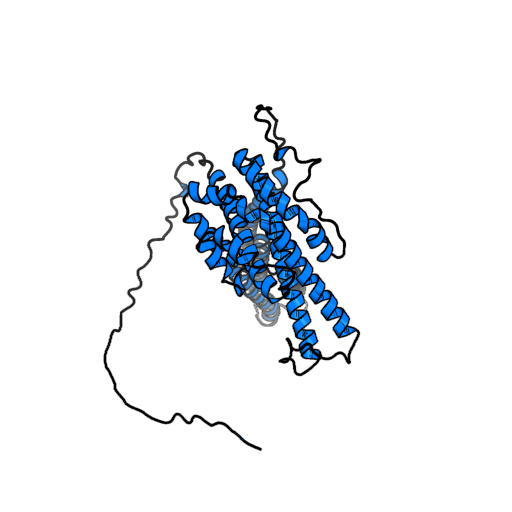0 93.69 111 LEU A N 1
ATOM 883 C CA . LEU A 1 111 ? 0.950 -10.132 2.653 1.00 93.69 111 LEU A CA 1
ATOM 884 C C . LEU A 1 111 ? 1.075 -8.635 2.339 1.00 93.69 111 LEU A C 1
ATOM 886 O O . LEU A 1 111 ? 0.418 -7.809 2.974 1.00 93.69 111 LEU A O 1
ATOM 890 N N . TYR A 1 112 ? 1.884 -8.288 1.341 1.00 93.94 112 TYR A N 1
ATOM 891 C CA . TYR A 1 112 ? 2.111 -6.906 0.912 1.00 93.94 112 TYR A CA 1
ATOM 892 C C . TYR A 1 112 ? 1.273 -6.509 -0.312 1.00 93.94 112 TYR A C 1
ATOM 894 O O . TYR A 1 112 ? 1.378 -5.387 -0.810 1.00 93.94 112 TYR A O 1
ATOM 902 N N . GLU A 1 113 ? 0.409 -7.402 -0.792 1.00 92.69 113 GLU A N 1
ATOM 903 C CA . GLU A 1 113 ? -0.422 -7.163 -1.962 1.00 92.69 113 GLU A CA 1
ATOM 904 C C . GLU A 1 113 ? -1.802 -6.597 -1.588 1.00 92.69 113 GLU A C 1
ATOM 906 O O . GLU A 1 113 ? -2.340 -6.887 -0.516 1.00 92.69 113 GLU A O 1
ATOM 911 N N . PRO A 1 114 ? -2.458 -5.839 -2.489 1.00 87.88 114 PRO A N 1
ATOM 912 C CA . PRO A 1 114 ? -3.787 -5.285 -2.231 1.00 87.88 114 PRO A CA 1
ATOM 913 C C . PRO A 1 114 ? -4.854 -6.332 -1.886 1.00 87.88 114 PRO A C 1
ATOM 915 O O . PRO A 1 114 ? -5.786 -6.015 -1.147 1.00 87.88 114 PRO A O 1
ATOM 918 N N . ARG A 1 115 ? -4.719 -7.569 -2.393 1.00 91.12 115 ARG A N 1
ATOM 919 C CA . ARG A 1 115 ? -5.659 -8.666 -2.110 1.00 91.12 115 ARG A CA 1
ATOM 920 C C . ARG A 1 115 ? -5.725 -9.018 -0.625 1.00 91.12 115 ARG A C 1
ATOM 922 O O . ARG A 1 115 ? -6.800 -9.359 -0.149 1.00 91.12 115 ARG A O 1
ATOM 929 N N . MET A 1 116 ? -4.628 -8.855 0.119 1.00 94.81 116 MET A N 1
ATOM 930 C CA . MET A 1 116 ? -4.597 -9.162 1.550 1.00 94.81 116 MET A CA 1
ATOM 931 C C . MET A 1 116 ? -5.596 -8.306 2.331 1.00 94.81 116 MET A C 1
ATOM 933 O O . MET A 1 116 ? -6.275 -8.799 3.228 1.00 94.81 116 MET A O 1
ATOM 937 N N . ARG A 1 117 ? -5.780 -7.041 1.928 1.00 94.50 117 ARG A N 1
ATOM 938 C CA . ARG A 1 117 ? -6.810 -6.181 2.519 1.00 94.50 117 ARG A CA 1
ATOM 939 C C . ARG A 1 117 ? -8.202 -6.792 2.383 1.00 94.50 117 ARG A C 1
ATOM 941 O O . ARG A 1 117 ? -8.981 -6.713 3.325 1.00 94.50 117 ARG A O 1
ATOM 948 N N . SER A 1 118 ? -8.528 -7.348 1.217 1.00 93.38 118 SER A N 1
ATOM 949 C CA . SER A 1 118 ? -9.834 -7.958 0.961 1.00 93.38 118 SER A CA 1
ATOM 950 C C . SER A 1 118 ? -10.055 -9.191 1.829 1.00 93.38 118 SER A C 1
ATOM 952 O O . SER A 1 118 ? -11.143 -9.347 2.368 1.00 93.38 118 SER A O 1
ATOM 954 N N . GLU A 1 119 ? -9.028 -10.012 2.027 1.00 95.25 119 GLU A N 1
ATOM 955 C CA . GLU A 1 119 ? -9.109 -11.205 2.877 1.00 95.25 119 GLU A CA 1
ATOM 956 C C . GLU A 1 119 ? -9.285 -10.845 4.355 1.00 95.25 119 GLU A C 1
ATOM 958 O O . GLU A 1 119 ? -10.200 -11.343 5.013 1.00 95.25 119 GLU A O 1
ATOM 963 N N . ILE A 1 120 ? -8.496 -9.889 4.857 1.00 97.12 120 ILE A N 1
ATOM 964 C CA . ILE A 1 120 ? -8.657 -9.376 6.223 1.00 97.12 120 ILE A CA 1
ATOM 965 C C . ILE A 1 120 ? -10.036 -8.726 6.386 1.00 97.12 120 ILE A C 1
ATOM 967 O O . ILE A 1 120 ? -10.704 -8.942 7.393 1.00 97.12 120 ILE A O 1
ATOM 971 N N . MET A 1 121 ? -10.493 -7.946 5.404 1.00 96.00 121 MET A N 1
ATOM 972 C CA . MET A 1 121 ? -11.818 -7.325 5.427 1.00 96.00 121 MET A CA 1
ATOM 973 C C . MET A 1 121 ? -12.928 -8.379 5.474 1.00 96.00 121 MET A C 1
ATOM 975 O O . MET A 1 121 ? -13.834 -8.266 6.296 1.00 96.00 121 MET A O 1
ATOM 979 N N . ASN A 1 122 ? -12.845 -9.419 4.641 1.00 94.94 122 ASN A N 1
ATOM 980 C CA . ASN A 1 122 ? -13.794 -10.528 4.649 1.00 94.94 122 ASN A CA 1
ATOM 981 C C . ASN A 1 122 ? -13.841 -11.187 6.029 1.00 94.94 122 ASN A C 1
ATOM 983 O O . ASN A 1 122 ? -14.929 -11.388 6.560 1.00 94.94 122 ASN A O 1
ATOM 987 N N . TYR A 1 123 ? -12.682 -11.442 6.642 1.00 97.44 123 TYR A N 1
ATOM 988 C CA . TYR A 1 123 ? -12.606 -11.966 8.002 1.00 97.44 123 TYR A CA 1
ATOM 989 C C . TYR A 1 123 ? -13.265 -11.030 9.021 1.00 97.44 123 TYR A C 1
ATOM 991 O O . TYR A 1 123 ? -14.164 -11.462 9.741 1.00 97.44 123 TYR A O 1
ATOM 999 N N . VAL A 1 124 ? -12.910 -9.741 9.047 1.00 96.94 124 VAL A N 1
ATOM 1000 C CA . VAL A 1 124 ? -13.486 -8.771 9.997 1.00 96.94 124 VAL A CA 1
ATOM 1001 C C . VAL A 1 124 ? -15.004 -8.647 9.832 1.00 96.94 124 VAL A C 1
ATOM 1003 O O . VAL A 1 124 ? -15.715 -8.527 10.826 1.00 96.94 124 VAL A O 1
ATOM 1006 N N . MET A 1 125 ? -15.524 -8.751 8.607 1.00 95.06 125 MET A N 1
ATOM 1007 C CA . MET A 1 125 ? -16.967 -8.739 8.332 1.00 95.06 125 MET A CA 1
ATOM 1008 C C . MET A 1 125 ? -17.711 -9.963 8.890 1.00 95.06 125 MET A C 1
ATOM 1010 O O . MET A 1 125 ? -18.923 -9.893 9.090 1.00 95.06 125 MET A O 1
ATOM 1014 N N . THR A 1 126 ? -17.018 -11.073 9.169 1.00 96.19 126 THR A N 1
ATOM 1015 C CA . THR A 1 126 ? -17.613 -12.236 9.859 1.00 96.19 126 THR A CA 1
ATOM 1016 C C . THR A 1 126 ? -17.650 -12.084 11.381 1.00 96.19 126 THR A C 1
ATOM 1018 O O . THR A 1 126 ? -18.310 -12.870 12.066 1.00 96.19 126 THR A O 1
ATOM 1021 N N . LEU A 1 127 ? -16.949 -11.089 11.934 1.00 96.50 127 LEU A N 1
ATOM 1022 C CA . LEU A 1 127 ? -16.848 -10.881 13.371 1.00 96.50 127 LEU A CA 1
ATOM 1023 C C . LEU A 1 127 ? -18.016 -10.058 13.917 1.00 96.50 127 LEU A C 1
ATOM 1025 O O . LEU A 1 127 ? -18.602 -9.209 13.248 1.00 96.50 127 LEU A O 1
ATOM 1029 N N . THR A 1 128 ? -18.331 -10.280 15.193 1.00 96.44 128 THR A N 1
ATOM 1030 C CA . THR A 1 128 ? -19.233 -9.392 15.928 1.00 96.44 128 THR A CA 1
ATOM 1031 C C . THR A 1 128 ? -18.543 -8.057 16.198 1.00 96.44 128 THR A C 1
ATOM 1033 O O . THR A 1 128 ? -17.325 -8.003 16.368 1.00 96.44 128 THR A O 1
ATOM 1036 N N . LEU A 1 129 ? -19.325 -6.978 16.319 1.00 95.00 129 LEU A N 1
ATOM 1037 C CA . LEU A 1 129 ? -18.797 -5.644 16.627 1.00 95.00 129 LEU A CA 1
ATOM 1038 C C . LEU A 1 129 ? -17.906 -5.640 17.882 1.00 95.00 129 LEU A C 1
ATOM 1040 O O . LEU A 1 129 ? -16.875 -4.977 17.897 1.00 95.00 129 LEU A O 1
ATOM 1044 N N . GLU A 1 130 ? -18.273 -6.412 18.907 1.00 96.31 130 GLU A N 1
ATOM 1045 C CA . GLU A 1 130 ? -17.487 -6.566 20.136 1.00 96.31 130 GLU A CA 1
ATOM 1046 C C . GLU A 1 130 ? -16.087 -7.132 19.857 1.00 96.31 130 GLU A C 1
ATOM 1048 O O . GLU A 1 130 ? -15.094 -6.545 20.282 1.00 96.31 130 GLU A O 1
ATOM 1053 N N . LYS A 1 131 ? -15.985 -8.210 19.066 1.00 97.12 131 LYS A N 1
ATOM 1054 C CA . LYS A 1 131 ? -14.693 -8.787 18.663 1.00 97.12 131 LYS A CA 1
ATOM 1055 C C . LYS A 1 131 ? -13.885 -7.821 17.798 1.00 97.12 131 LYS A C 1
ATOM 1057 O O . LYS A 1 131 ? -12.682 -7.699 17.993 1.00 97.12 131 LYS A O 1
ATOM 1062 N N . THR A 1 132 ? -14.534 -7.095 16.889 1.00 96.94 132 THR A N 1
ATOM 1063 C CA . THR A 1 132 ? -13.878 -6.062 16.073 1.00 96.94 132 THR A CA 1
ATOM 1064 C C . THR A 1 132 ? -13.277 -4.959 16.950 1.00 96.94 132 THR A C 1
ATOM 1066 O O . THR A 1 132 ? -12.131 -4.558 16.749 1.00 96.94 132 THR A O 1
ATOM 1069 N N . MET A 1 133 ? -14.005 -4.518 17.980 1.00 97.06 133 MET A N 1
ATOM 1070 C CA . MET A 1 133 ? -13.513 -3.536 18.952 1.00 97.06 133 MET A CA 1
ATOM 1071 C C . MET A 1 133 ? -12.361 -4.069 19.811 1.00 97.06 133 MET A C 1
ATOM 1073 O O . MET A 1 133 ? -11.487 -3.289 20.190 1.00 97.06 133 MET A O 1
ATOM 1077 N N . MET A 1 134 ? -12.297 -5.379 20.086 1.00 97.25 134 MET A N 1
ATOM 1078 C CA . MET A 1 134 ? -11.166 -5.961 20.820 1.00 97.25 134 MET A CA 1
ATOM 1079 C C . MET A 1 134 ? -9.828 -5.709 20.113 1.00 97.25 134 MET A C 1
ATOM 1081 O O . MET A 1 134 ? -8.866 -5.361 20.790 1.00 97.25 134 MET A O 1
ATOM 1085 N N . PHE A 1 135 ? -9.757 -5.784 18.778 1.00 98.00 135 PHE A N 1
ATOM 1086 C CA . PHE A 1 135 ? -8.519 -5.477 18.038 1.00 98.00 135 PHE A CA 1
ATOM 1087 C C . PHE A 1 135 ? -8.091 -4.010 18.176 1.00 98.00 135 PHE A C 1
ATOM 1089 O O . PHE A 1 135 ? -6.899 -3.700 18.250 1.00 98.00 135 PHE A O 1
ATOM 1096 N N . ILE A 1 136 ? -9.066 -3.099 18.226 1.00 97.75 136 ILE A N 1
ATOM 1097 C CA . ILE A 1 136 ? -8.831 -1.660 18.400 1.00 97.75 136 ILE A CA 1
ATOM 1098 C C . ILE A 1 136 ? -8.295 -1.376 19.808 1.00 97.75 136 ILE A C 1
ATOM 1100 O O . ILE A 1 136 ? -7.332 -0.622 19.967 1.00 97.75 136 ILE A O 1
ATOM 1104 N N . ASN A 1 137 ? -8.892 -2.010 20.817 1.00 98.00 137 ASN A N 1
ATOM 1105 C CA . ASN A 1 137 ? -8.570 -1.788 22.226 1.00 98.00 137 ASN A CA 1
ATOM 1106 C C . ASN A 1 137 ? -7.317 -2.537 22.697 1.00 98.00 137 ASN A C 1
ATOM 1108 O O . ASN A 1 137 ? -6.649 -2.096 23.637 1.00 98.00 137 ASN A O 1
ATOM 1112 N N . ASP A 1 138 ? -6.961 -3.642 22.042 1.00 97.69 138 ASP A N 1
ATOM 1113 C CA . ASP A 1 138 ? -5.772 -4.410 22.388 1.00 97.69 138 ASP A CA 1
ATOM 1114 C C . ASP A 1 138 ? -4.494 -3.710 21.921 1.00 97.69 138 ASP A C 1
ATOM 1116 O O . ASP A 1 138 ? -4.052 -3.848 20.783 1.00 97.69 138 ASP A O 1
ATOM 1120 N N . HIS A 1 139 ? -3.866 -2.961 22.818 1.00 96.75 139 HIS A N 1
ATOM 1121 C CA . HIS A 1 139 ? -2.592 -2.292 22.575 1.00 96.75 139 HIS A CA 1
ATOM 1122 C C . HIS A 1 139 ? -1.373 -3.167 22.909 1.00 96.75 139 HIS A C 1
ATOM 1124 O O . HIS A 1 139 ? -0.253 -2.733 22.674 1.00 96.75 139 HIS A O 1
ATOM 1130 N N . ARG A 1 140 ? -1.525 -4.404 23.407 1.00 97.62 140 ARG A N 1
ATOM 1131 C CA . ARG A 1 140 ? -0.366 -5.247 23.772 1.00 97.62 140 ARG A CA 1
ATOM 1132 C C . ARG A 1 140 ? 0.589 -5.495 22.593 1.00 97.62 140 ARG A C 1
ATOM 1134 O O . ARG A 1 140 ? 1.797 -5.389 22.807 1.00 97.62 140 ARG A O 1
ATOM 1141 N N . PRO A 1 141 ? 0.119 -5.746 21.351 1.00 97.81 141 PRO A N 1
ATOM 1142 C CA . PRO A 1 141 ? 1.015 -5.915 20.207 1.00 97.81 141 PRO A CA 1
ATOM 1143 C C . PRO A 1 141 ? 1.864 -4.676 19.887 1.00 97.81 141 PRO A C 1
ATOM 1145 O O . PRO A 1 141 ? 2.935 -4.810 19.296 1.00 97.81 141 PRO A O 1
ATOM 1148 N N . SER A 1 142 ? 1.437 -3.468 20.279 1.00 97.62 142 SER A N 1
ATOM 1149 C CA . SER A 1 142 ? 2.126 -2.247 19.855 1.00 97.62 142 SER A CA 1
ATOM 1150 C C . SER A 1 142 ? 3.517 -2.088 20.447 1.00 97.62 142 SER A C 1
ATOM 1152 O O . SER A 1 142 ? 4.332 -1.380 19.865 1.00 97.62 142 SER A O 1
ATOM 1154 N N . GLN A 1 143 ? 3.833 -2.780 21.544 1.00 96.75 143 GLN A N 1
ATOM 1155 C CA . GLN A 1 143 ? 5.172 -2.747 22.137 1.00 96.75 143 GLN A CA 1
ATOM 1156 C C . GLN A 1 143 ? 6.277 -3.224 21.173 1.00 96.75 143 GLN A C 1
ATOM 1158 O O . GLN A 1 143 ? 7.433 -2.870 21.369 1.00 96.75 143 GLN A O 1
ATOM 1163 N N . PHE A 1 144 ? 5.929 -3.970 20.115 1.00 96.44 144 PHE A N 1
ATOM 1164 C CA . PHE A 1 144 ? 6.876 -4.464 19.108 1.00 96.44 144 PHE A CA 1
ATOM 1165 C C . PHE A 1 144 ? 6.906 -3.634 17.818 1.00 96.44 144 PHE A C 1
ATOM 1167 O O . PHE A 1 144 ? 7.798 -3.822 16.993 1.00 96.44 144 PHE A O 1
ATOM 1174 N N . TYR A 1 145 ? 5.963 -2.709 17.609 1.00 97.19 145 TYR A N 1
ATOM 1175 C CA . TYR A 1 145 ? 5.853 -1.969 16.344 1.00 97.19 145 TYR A CA 1
ATOM 1176 C C . TYR A 1 145 ? 7.103 -1.132 16.027 1.00 97.19 145 TYR A C 1
ATOM 1178 O O . TYR A 1 145 ? 7.530 -1.064 14.872 1.00 97.19 145 TYR A O 1
ATOM 1186 N N . GLY A 1 146 ? 7.733 -0.546 17.050 1.00 95.12 146 GLY A N 1
ATOM 1187 C CA . GLY A 1 146 ? 8.995 0.179 16.888 1.00 95.12 146 GLY A CA 1
ATOM 1188 C C . GLY A 1 146 ? 10.144 -0.731 16.438 1.00 95.12 146 GLY A C 1
ATOM 1189 O O . GLY A 1 146 ? 10.923 -0.361 15.557 1.00 95.12 146 GLY A O 1
ATOM 1190 N N . ASP A 1 147 ? 10.219 -1.949 16.983 1.00 93.81 147 ASP A N 1
ATOM 1191 C CA . ASP A 1 147 ? 11.228 -2.937 16.594 1.00 93.81 147 ASP A CA 1
ATOM 1192 C C . ASP A 1 147 ? 11.008 -3.422 15.157 1.00 93.81 147 ASP A C 1
ATOM 1194 O O . ASP A 1 147 ? 11.965 -3.507 14.393 1.00 93.81 147 ASP A O 1
ATOM 1198 N N . VAL A 1 148 ? 9.757 -3.661 14.754 1.00 94.94 148 VAL A N 1
ATOM 1199 C CA . VAL A 1 148 ? 9.383 -4.051 13.382 1.00 94.94 148 VAL A CA 1
ATOM 1200 C C . VAL A 1 148 ? 9.876 -3.023 12.364 1.00 94.94 148 VAL A C 1
ATOM 1202 O O . VAL A 1 148 ? 10.574 -3.383 11.414 1.00 94.94 148 VAL A O 1
ATOM 1205 N N . LEU A 1 149 ? 9.600 -1.731 12.583 1.00 96.06 149 LEU A N 1
ATOM 1206 C CA . LEU A 1 149 ? 10.112 -0.670 11.708 1.00 96.06 149 LEU A CA 1
ATOM 1207 C C . LEU A 1 149 ? 11.641 -0.640 11.695 1.00 96.06 149 LEU A C 1
ATOM 1209 O O . LEU A 1 149 ? 12.238 -0.559 10.622 1.00 96.06 149 LEU A O 1
ATOM 1213 N N . ARG A 1 150 ? 12.291 -0.766 12.859 1.00 94.44 150 ARG A N 1
ATOM 1214 C CA . ARG A 1 150 ? 13.757 -0.819 12.944 1.00 94.44 150 ARG A CA 1
ATOM 1215 C C . ARG A 1 150 ? 14.329 -1.974 12.119 1.00 94.44 150 ARG A C 1
ATOM 1217 O O . ARG A 1 150 ? 15.333 -1.774 11.435 1.00 94.44 150 ARG A O 1
ATOM 1224 N N . ILE A 1 151 ? 13.703 -3.149 12.140 1.00 93.62 151 ILE A N 1
ATOM 1225 C CA . ILE A 1 151 ? 14.135 -4.326 11.373 1.00 93.62 151 ILE A CA 1
ATOM 1226 C C . ILE A 1 151 ? 14.002 -4.068 9.872 1.00 93.62 151 ILE A C 1
ATOM 1228 O O . ILE A 1 151 ? 14.977 -4.250 9.141 1.00 93.62 151 ILE A O 1
ATOM 1232 N N . LEU A 1 152 ? 12.842 -3.581 9.416 1.00 95.00 152 LEU A N 1
ATOM 1233 C CA . LEU A 1 152 ? 12.610 -3.275 8.000 1.00 95.00 152 LEU A CA 1
ATOM 1234 C C . LEU A 1 152 ? 13.598 -2.223 7.474 1.00 95.00 152 LEU A C 1
ATOM 1236 O O . LEU A 1 152 ? 14.196 -2.410 6.413 1.00 95.00 152 LEU A O 1
ATOM 1240 N N . ILE A 1 153 ? 13.830 -1.148 8.237 1.00 95.44 153 ILE A N 1
ATOM 1241 C CA . ILE A 1 153 ? 14.816 -0.108 7.906 1.00 95.44 153 ILE A CA 1
ATOM 1242 C C . ILE A 1 153 ? 16.222 -0.706 7.825 1.00 95.44 153 ILE A C 1
ATOM 1244 O O . ILE A 1 153 ? 16.941 -0.458 6.857 1.00 95.44 153 ILE A O 1
ATOM 1248 N N . THR A 1 154 ? 16.619 -1.490 8.830 1.00 93.75 154 THR A N 1
ATOM 1249 C CA . THR A 1 154 ? 17.959 -2.093 8.896 1.00 93.75 154 THR A CA 1
ATOM 1250 C C . THR A 1 154 ? 18.204 -2.999 7.697 1.00 93.75 154 THR A C 1
ATOM 1252 O O . THR A 1 154 ? 19.244 -2.885 7.050 1.00 93.75 154 THR A O 1
ATOM 1255 N N . ARG A 1 155 ? 17.229 -3.847 7.351 1.00 93.94 155 ARG A N 1
ATOM 1256 C CA . ARG A 1 155 ? 17.304 -4.740 6.191 1.00 93.94 155 ARG A CA 1
ATOM 1257 C C . ARG A 1 155 ? 17.435 -3.958 4.886 1.00 93.94 155 ARG A C 1
ATOM 1259 O O . ARG A 1 155 ? 18.332 -4.241 4.096 1.00 93.94 155 ARG A O 1
ATOM 1266 N N . TYR A 1 156 ? 16.597 -2.941 4.689 1.00 95.94 156 TYR A N 1
ATOM 1267 C CA . TYR A 1 156 ? 16.655 -2.082 3.507 1.00 95.94 156 TYR A CA 1
ATOM 1268 C C . TYR A 1 156 ? 18.018 -1.381 3.371 1.00 95.94 156 TYR A C 1
ATOM 1270 O O . TYR A 1 156 ? 18.643 -1.427 2.312 1.00 95.94 156 TYR A O 1
ATOM 1278 N N . GLN A 1 157 ? 18.531 -0.788 4.453 1.00 95.38 157 GLN A N 1
ATOM 1279 C CA . GLN A 1 157 ? 19.838 -0.126 4.451 1.00 95.38 157 GLN A CA 1
ATOM 1280 C C . GLN A 1 157 ? 21.001 -1.105 4.249 1.00 95.38 157 GLN A C 1
ATOM 1282 O O . GLN A 1 157 ? 21.976 -0.758 3.582 1.00 95.38 157 GLN A O 1
ATOM 1287 N N . ALA A 1 158 ? 20.920 -2.313 4.812 1.00 93.81 158 ALA A N 1
ATOM 1288 C CA . ALA A 1 158 ? 21.930 -3.350 4.626 1.00 93.81 158 ALA A CA 1
ATOM 1289 C C . ALA A 1 158 ? 22.020 -3.777 3.155 1.00 93.81 158 ALA A C 1
ATOM 1291 O O . ALA A 1 158 ? 23.120 -3.803 2.607 1.00 93.81 158 ALA A O 1
ATOM 1292 N N . LEU A 1 159 ? 20.881 -4.014 2.495 1.00 95.19 159 LEU A N 1
ATOM 1293 C CA . LEU A 1 159 ? 20.836 -4.339 1.065 1.00 95.19 159 LEU A CA 1
ATOM 1294 C C . LEU A 1 159 ? 21.339 -3.186 0.196 1.00 95.19 159 LEU A C 1
ATOM 1296 O O . LEU A 1 159 ? 22.132 -3.408 -0.713 1.00 95.19 159 LEU A O 1
ATOM 1300 N N . LEU A 1 160 ? 20.962 -1.945 0.514 1.00 96.12 160 LEU A N 1
ATOM 1301 C CA . LEU A 1 160 ? 21.455 -0.770 -0.206 1.00 96.12 160 LEU A CA 1
ATOM 1302 C C . LEU A 1 160 ? 22.989 -0.664 -0.136 1.00 96.12 160 LEU A C 1
ATOM 1304 O O . LEU A 1 160 ? 23.650 -0.399 -1.141 1.00 96.12 160 LEU A O 1
ATOM 1308 N N . ARG A 1 161 ? 23.571 -0.912 1.046 1.00 95.62 161 ARG A N 1
ATOM 1309 C CA . ARG A 1 161 ? 25.030 -0.955 1.236 1.00 95.62 161 ARG A CA 1
ATOM 1310 C C . ARG A 1 161 ? 25.665 -2.147 0.523 1.00 95.62 161 ARG A C 1
ATOM 1312 O O . ARG A 1 161 ? 26.740 -1.978 -0.041 1.00 95.62 161 ARG A O 1
ATOM 1319 N N . ALA A 1 162 ? 25.020 -3.313 0.533 1.00 95.12 162 ALA A N 1
ATOM 1320 C CA . ALA A 1 162 ? 25.506 -4.514 -0.143 1.00 95.12 162 ALA A CA 1
ATOM 1321 C C . ALA A 1 162 ? 25.584 -4.310 -1.662 1.00 95.12 162 ALA A C 1
ATOM 1323 O O . ALA A 1 162 ? 26.629 -4.580 -2.249 1.00 95.12 162 ALA A O 1
ATOM 1324 N N . VAL A 1 163 ? 24.538 -3.741 -2.274 1.00 96.25 163 VAL A N 1
ATOM 1325 C CA . VAL A 1 163 ? 24.529 -3.366 -3.698 1.00 96.25 163 VAL A CA 1
ATOM 1326 C C . VAL A 1 163 ? 25.664 -2.386 -3.999 1.00 96.25 163 VAL A C 1
ATOM 1328 O O . VAL A 1 163 ? 26.479 -2.641 -4.880 1.00 96.25 163 VAL A O 1
ATOM 1331 N N . ALA A 1 164 ? 25.787 -1.306 -3.220 1.00 96.44 164 ALA A N 1
ATOM 1332 C CA . ALA A 1 164 ? 26.838 -0.309 -3.431 1.00 96.44 164 ALA A CA 1
ATOM 1333 C C . ALA A 1 164 ? 28.261 -0.871 -3.239 1.00 96.44 164 ALA A C 1
ATOM 1335 O O . ALA A 1 164 ? 29.198 -0.428 -3.902 1.00 96.44 164 ALA A O 1
ATOM 1336 N N . ALA A 1 165 ? 28.450 -1.823 -2.322 1.00 95.94 165 ALA A N 1
ATOM 1337 C CA . ALA A 1 165 ? 29.738 -2.472 -2.090 1.00 95.94 165 ALA A CA 1
ATOM 1338 C C . ALA A 1 165 ? 30.093 -3.465 -3.206 1.00 95.94 165 ALA A C 1
ATOM 1340 O O . ALA A 1 165 ? 31.249 -3.513 -3.627 1.00 95.94 165 ALA A O 1
ATOM 1341 N N . ALA A 1 166 ? 29.111 -4.231 -3.687 1.00 95.50 166 ALA A N 1
ATOM 1342 C CA . ALA A 1 166 ? 29.287 -5.190 -4.771 1.00 95.50 166 ALA A CA 1
ATOM 1343 C C . ALA A 1 166 ? 29.568 -4.500 -6.117 1.00 95.50 166 ALA A C 1
ATOM 1345 O O . ALA A 1 166 ? 30.381 -5.006 -6.889 1.00 95.50 166 ALA A O 1
ATOM 1346 N N . ASP A 1 167 ? 28.955 -3.335 -6.356 1.00 95.31 167 ASP A N 1
ATOM 1347 C CA . ASP A 1 167 ? 29.183 -2.495 -7.539 1.00 95.31 167 ASP A CA 1
ATOM 1348 C C . ASP A 1 167 ? 30.586 -1.858 -7.536 1.00 95.31 167 ASP A C 1
ATOM 1350 O O . ASP A 1 167 ? 31.292 -1.861 -8.541 1.00 95.31 167 ASP A O 1
ATOM 1354 N N . LYS A 1 168 ? 31.054 -1.384 -6.371 1.00 97.19 168 LYS A N 1
ATOM 1355 C CA . LYS A 1 168 ? 32.387 -0.768 -6.231 1.00 97.19 168 LYS A CA 1
ATOM 1356 C C . LYS A 1 168 ? 33.553 -1.753 -6.308 1.00 97.19 168 LYS A C 1
ATOM 1358 O O . LYS A 1 168 ? 34.643 -1.349 -6.700 1.00 97.19 168 LYS A O 1
ATOM 1363 N N . ASN A 1 169 ? 33.355 -3.004 -5.894 1.00 96.75 169 ASN A N 1
ATOM 1364 C CA . ASN A 1 169 ? 34.425 -3.997 -5.782 1.00 96.75 169 ASN A CA 1
ATOM 1365 C C . ASN A 1 169 ? 34.153 -5.193 -6.704 1.00 96.75 169 ASN A C 1
ATOM 1367 O O . ASN A 1 169 ? 33.585 -6.187 -6.237 1.00 96.75 169 ASN A O 1
ATOM 1371 N N . PRO A 1 170 ? 34.556 -5.146 -7.990 1.00 93.00 170 PRO A N 1
ATOM 1372 C CA . PRO A 1 170 ? 34.296 -6.214 -8.957 1.00 93.00 170 PRO A CA 1
ATOM 1373 C C . PRO A 1 170 ? 34.933 -7.557 -8.571 1.00 93.00 170 PRO A C 1
ATOM 1375 O O . PRO A 1 170 ? 34.339 -8.594 -8.848 1.00 93.00 170 PRO A O 1
ATOM 1378 N N . ASP A 1 171 ? 36.019 -7.554 -7.801 1.00 95.62 171 ASP A N 1
ATOM 1379 C CA . ASP A 1 171 ? 36.729 -8.781 -7.408 1.00 95.62 171 ASP A CA 1
ATOM 1380 C C . ASP A 1 171 ? 36.285 -9.362 -6.052 1.00 95.62 171 ASP A C 1
ATOM 1382 O O . ASP A 1 171 ? 36.830 -10.364 -5.596 1.00 95.62 171 ASP A O 1
ATOM 1386 N N . ALA A 1 172 ? 35.307 -8.747 -5.373 1.00 93.12 172 ALA A N 1
ATOM 1387 C CA . ALA A 1 172 ? 34.806 -9.266 -4.099 1.00 93.12 172 ALA A CA 1
ATOM 1388 C C . ALA A 1 172 ? 34.126 -10.636 -4.275 1.00 93.12 172 ALA A C 1
ATOM 1390 O O . ALA A 1 172 ? 33.251 -10.781 -5.136 1.00 93.12 172 ALA A O 1
ATOM 1391 N N . GLU A 1 173 ? 34.500 -11.598 -3.424 1.00 95.81 173 GLU A N 1
ATOM 1392 C CA . GLU A 1 173 ? 33.907 -12.938 -3.374 1.00 95.81 173 GLU A CA 1
ATOM 1393 C C . GLU A 1 173 ? 32.400 -12.878 -3.077 1.00 95.81 173 GLU A C 1
ATOM 1395 O O . GLU A 1 173 ? 31.937 -12.072 -2.260 1.00 95.81 173 GLU A O 1
ATOM 1400 N N . ILE A 1 174 ? 31.629 -13.748 -3.737 1.00 94.81 174 ILE A N 1
ATOM 1401 C CA . ILE A 1 174 ? 30.187 -13.875 -3.504 1.00 94.81 174 ILE A CA 1
ATOM 1402 C C . ILE A 1 174 ? 29.976 -14.461 -2.097 1.00 94.81 174 ILE A C 1
ATOM 1404 O O . ILE A 1 174 ? 30.567 -15.494 -1.766 1.00 94.81 174 ILE A O 1
ATOM 1408 N N . PRO A 1 175 ? 29.153 -13.831 -1.238 1.00 94.44 175 PRO A N 1
ATOM 1409 C CA . PRO A 1 175 ? 28.871 -14.372 0.082 1.00 94.44 175 PRO A CA 1
ATOM 1410 C C . PRO A 1 175 ? 28.267 -15.779 0.004 1.00 94.44 175 PRO A C 1
ATOM 1412 O O . PRO A 1 175 ? 27.396 -16.032 -0.818 1.00 94.44 175 PRO A O 1
ATOM 1415 N N . LYS A 1 176 ? 28.640 -16.669 0.933 1.00 92.81 176 LYS A N 1
ATOM 1416 C CA . LYS A 1 176 ? 28.189 -18.079 0.954 1.00 92.81 176 LYS A CA 1
ATOM 1417 C C . LYS A 1 176 ? 26.669 -18.295 0.936 1.00 92.81 176 LYS A C 1
ATOM 1419 O O . LYS A 1 176 ? 26.233 -19.378 0.596 1.00 92.81 176 LYS A O 1
ATOM 1424 N N . HIS A 1 177 ? 25.868 -17.313 1.346 1.00 88.88 177 HIS A N 1
ATOM 1425 C CA . HIS A 1 177 ? 24.402 -17.412 1.308 1.00 88.88 177 HIS A CA 1
ATOM 1426 C C . HIS A 1 177 ? 23.803 -17.116 -0.083 1.00 88.88 177 HIS A C 1
ATOM 1428 O O . HIS A 1 177 ? 22.603 -17.282 -0.276 1.00 88.88 177 HIS A O 1
ATOM 1434 N N . TYR A 1 178 ? 24.639 -16.697 -1.036 1.00 92.12 178 TYR A N 1
ATOM 1435 C CA . TYR A 1 178 ? 24.350 -16.574 -2.466 1.00 92.12 178 TYR A CA 1
ATOM 1436 C C . TYR A 1 178 ? 25.248 -17.523 -3.280 1.00 92.12 178 TYR A C 1
ATOM 1438 O O . TYR A 1 178 ? 25.652 -17.199 -4.391 1.00 92.12 178 TYR A O 1
ATOM 1446 N N . ASP A 1 179 ? 25.609 -18.681 -2.722 1.00 93.38 179 ASP A N 1
ATOM 1447 C CA . ASP A 1 179 ? 26.456 -19.686 -3.384 1.00 93.38 179 ASP A CA 1
ATOM 1448 C C . ASP A 1 179 ? 25.825 -20.295 -4.646 1.00 93.38 179 ASP A C 1
ATOM 1450 O O . ASP A 1 179 ? 26.531 -20.828 -5.497 1.00 93.38 179 ASP A O 1
ATOM 1454 N N . TRP A 1 180 ? 24.508 -20.173 -4.782 1.00 94.62 180 TRP A N 1
ATOM 1455 C CA . TRP A 1 180 ? 23.748 -20.542 -5.971 1.00 94.62 180 TRP A CA 1
ATOM 1456 C C . TRP A 1 180 ? 23.893 -19.551 -7.140 1.00 94.62 180 TRP A C 1
ATOM 1458 O O . TRP A 1 180 ? 23.478 -19.878 -8.249 1.00 94.62 180 TRP A O 1
ATOM 1468 N N . CYS A 1 181 ? 24.464 -18.361 -6.923 1.00 95.56 181 CYS A N 1
ATOM 1469 C CA . CYS A 1 181 ? 24.822 -17.442 -8.003 1.00 95.56 181 CYS A CA 1
ATOM 1470 C C . CYS A 1 181 ? 26.168 -17.872 -8.600 1.00 95.56 181 CYS A C 1
ATOM 1472 O O . CYS A 1 181 ? 27.202 -17.766 -7.937 1.00 95.56 181 CYS A O 1
ATOM 1474 N N . GLU A 1 182 ? 26.182 -18.303 -9.862 1.00 96.12 182 GLU A N 1
ATOM 1475 C CA . GLU A 1 182 ? 27.413 -18.724 -10.543 1.00 96.12 182 GLU A CA 1
ATOM 1476 C C . GLU A 1 182 ? 28.253 -17.515 -10.959 1.00 96.12 182 GLU A C 1
ATOM 1478 O O . GLU A 1 182 ? 29.486 -17.562 -10.989 1.00 96.12 182 GLU A O 1
ATOM 1483 N N . THR A 1 183 ? 27.579 -16.405 -11.271 1.00 96.25 183 THR A N 1
ATOM 1484 C CA . THR A 1 183 ? 28.227 -15.182 -11.741 1.00 96.25 183 THR A CA 1
ATOM 1485 C C . THR A 1 183 ? 27.981 -13.998 -10.813 1.00 96.25 183 THR A C 1
ATOM 1487 O O . THR A 1 183 ? 26.951 -13.863 -10.149 1.00 96.25 183 THR A O 1
ATOM 1490 N N . LYS A 1 184 ? 28.920 -13.045 -10.813 1.00 93.50 184 LYS A N 1
ATOM 1491 C CA . LYS A 1 184 ? 28.741 -11.778 -10.090 1.00 93.50 184 LYS A CA 1
ATOM 1492 C C . LYS A 1 184 ? 27.539 -10.982 -10.605 1.00 93.50 184 LYS A C 1
ATOM 1494 O O . LYS A 1 184 ? 26.895 -10.270 -9.838 1.00 93.50 184 LYS A O 1
ATOM 1499 N N . GLN A 1 185 ? 27.243 -11.092 -11.899 1.00 96.12 185 GLN A N 1
ATOM 1500 C CA . GLN A 1 185 ? 26.099 -10.420 -12.503 1.00 96.12 185 GLN A CA 1
ATOM 1501 C C . GLN A 1 185 ? 24.776 -10.991 -11.976 1.00 96.12 185 GLN A C 1
ATOM 1503 O O . GLN A 1 185 ? 23.879 -10.212 -11.660 1.00 96.12 185 GLN A O 1
ATOM 1508 N N . GLU A 1 186 ? 24.673 -12.312 -11.807 1.00 96.19 186 GLU A N 1
ATOM 1509 C CA . GLU A 1 186 ? 23.529 -12.953 -11.140 1.00 96.19 186 GLU A CA 1
ATOM 1510 C C . GLU A 1 186 ? 23.400 -12.494 -9.689 1.00 96.19 186 GLU A C 1
ATOM 1512 O O . GLU A 1 186 ? 22.315 -12.093 -9.273 1.00 96.19 186 GLU A O 1
ATOM 1517 N N . TYR A 1 187 ? 24.511 -12.437 -8.950 1.00 96.25 187 TYR A N 1
ATOM 1518 C CA . TYR A 1 187 ? 24.520 -11.928 -7.578 1.00 96.25 187 TYR A CA 1
ATOM 1519 C C . TYR A 1 187 ? 24.033 -10.470 -7.480 1.00 96.25 187 TYR A C 1
ATOM 1521 O O . TYR A 1 187 ? 23.172 -10.157 -6.658 1.00 96.25 187 TYR A O 1
ATOM 1529 N N . LEU A 1 188 ? 24.524 -9.572 -8.342 1.00 96.25 188 LEU A N 1
ATOM 1530 C CA . LEU A 1 188 ? 24.067 -8.176 -8.395 1.00 96.25 188 LEU A CA 1
ATOM 1531 C C . LEU A 1 188 ? 22.593 -8.060 -8.801 1.00 96.25 188 LEU A C 1
ATOM 1533 O O . LEU A 1 188 ? 21.864 -7.231 -8.247 1.00 96.25 188 LEU A O 1
ATOM 1537 N N . SER A 1 189 ? 22.151 -8.888 -9.751 1.00 95.44 189 SER A N 1
ATOM 1538 C CA . SER A 1 189 ? 20.750 -8.965 -10.164 1.00 95.44 189 SER A CA 1
ATOM 1539 C C . SER A 1 189 ? 19.866 -9.388 -8.994 1.00 95.44 189 SER A C 1
ATOM 1541 O O . SER A 1 189 ? 18.871 -8.721 -8.712 1.00 95.44 189 SER A O 1
ATOM 1543 N N . GLN A 1 190 ? 20.261 -10.424 -8.253 1.00 96.56 190 GLN A N 1
ATOM 1544 C CA . GLN A 1 190 ? 19.508 -10.882 -7.095 1.00 96.56 190 GLN A CA 1
ATOM 1545 C C . GLN A 1 190 ? 19.461 -9.831 -5.985 1.00 96.56 190 GLN A C 1
ATOM 1547 O O . GLN A 1 190 ? 18.378 -9.508 -5.505 1.00 96.56 190 GLN A O 1
ATOM 1552 N N . LEU A 1 191 ? 20.599 -9.227 -5.623 1.00 96.19 191 LEU A N 1
ATOM 1553 C CA . LEU A 1 191 ? 20.620 -8.150 -4.629 1.00 96.19 191 LEU A CA 1
ATOM 1554 C C . LEU A 1 191 ? 19.699 -6.990 -5.019 1.00 96.19 191 LEU A C 1
ATOM 1556 O O . LEU A 1 191 ? 19.064 -6.375 -4.162 1.00 96.19 191 LEU A O 1
ATOM 1560 N N . SER A 1 192 ? 19.628 -6.683 -6.316 1.00 96.12 192 SER A N 1
ATOM 1561 C CA . SER A 1 192 ? 18.740 -5.646 -6.837 1.00 96.12 192 SER A CA 1
ATOM 1562 C C . SER A 1 192 ? 17.270 -6.037 -6.680 1.00 96.12 192 SER A C 1
ATOM 1564 O O . SER A 1 192 ? 16.471 -5.196 -6.265 1.00 96.12 192 SER A O 1
ATOM 1566 N N . VAL A 1 193 ? 16.912 -7.297 -6.958 1.00 95.62 193 VAL A N 1
ATOM 1567 C CA . VAL A 1 193 ? 15.563 -7.839 -6.720 1.00 95.62 193 VAL A CA 1
ATOM 1568 C C . VAL A 1 193 ? 15.209 -7.755 -5.235 1.00 95.62 193 VAL A C 1
ATOM 1570 O O . VAL A 1 193 ? 14.189 -7.158 -4.891 1.00 95.62 193 VAL A O 1
ATOM 1573 N N . ASP A 1 194 ? 16.078 -8.241 -4.350 1.00 94.94 194 ASP A N 1
ATOM 1574 C CA . ASP A 1 194 ? 15.850 -8.233 -2.902 1.00 94.94 194 ASP A CA 1
ATOM 1575 C C . ASP A 1 194 ? 15.708 -6.809 -2.352 1.00 94.94 194 ASP A C 1
ATOM 1577 O O . ASP A 1 194 ? 14.853 -6.538 -1.501 1.00 94.94 194 ASP A O 1
ATOM 1581 N N . LEU A 1 195 ? 16.500 -5.864 -2.874 1.00 96.06 195 LEU A N 1
ATOM 1582 C CA . LEU A 1 195 ? 16.384 -4.447 -2.540 1.00 96.06 195 LEU A CA 1
ATOM 1583 C C . LEU A 1 195 ? 15.022 -3.880 -2.961 1.00 96.06 195 LEU A C 1
ATOM 1585 O O . LEU A 1 195 ? 14.406 -3.156 -2.175 1.00 96.06 195 LEU A O 1
ATOM 1589 N N . GLN A 1 196 ? 14.531 -4.199 -4.166 1.00 96.19 196 GLN A N 1
ATOM 1590 C CA . GLN A 1 196 ? 13.205 -3.751 -4.608 1.00 96.19 196 GLN A CA 1
ATOM 1591 C C . GLN A 1 196 ? 12.083 -4.375 -3.776 1.00 96.19 196 GLN A C 1
ATOM 1593 O O . GLN A 1 196 ? 11.147 -3.661 -3.414 1.00 96.19 196 GLN A O 1
ATOM 1598 N N . VAL A 1 197 ? 12.189 -5.658 -3.419 1.00 94.75 197 VAL A N 1
ATOM 1599 C CA . VAL A 1 197 ? 11.224 -6.333 -2.538 1.00 94.75 197 VAL A CA 1
ATOM 1600 C C . VAL A 1 197 ? 11.187 -5.647 -1.173 1.00 94.75 197 VAL A C 1
ATOM 1602 O O . VAL A 1 197 ? 10.124 -5.208 -0.740 1.00 94.75 197 VAL A O 1
ATOM 1605 N N . CYS A 1 198 ? 12.339 -5.438 -0.530 1.00 95.50 198 CYS A N 1
ATOM 1606 C CA . CYS A 1 198 ? 12.401 -4.767 0.774 1.00 95.50 198 CYS A CA 1
ATOM 1607 C C . CYS A 1 198 ? 11.882 -3.326 0.711 1.00 95.50 198 CYS A C 1
ATOM 1609 O O . CYS A 1 198 ? 11.162 -2.873 1.604 1.00 95.50 198 CYS A O 1
ATOM 1611 N N . ARG A 1 199 ? 12.213 -2.598 -0.365 1.00 96.75 199 ARG A N 1
ATOM 1612 C CA . ARG A 1 199 ? 11.684 -1.253 -0.612 1.00 96.75 199 ARG A CA 1
ATOM 1613 C C . ARG A 1 199 ? 10.162 -1.279 -0.720 1.00 96.75 199 ARG A C 1
ATOM 1615 O O . ARG A 1 199 ? 9.496 -0.445 -0.109 1.00 96.75 199 ARG A O 1
ATOM 1622 N N . HIS A 1 200 ? 9.615 -2.215 -1.492 1.00 96.00 200 HIS A N 1
ATOM 1623 C CA . HIS A 1 200 ? 8.178 -2.373 -1.674 1.00 96.00 200 HIS A CA 1
ATOM 1624 C C . HIS A 1 200 ? 7.476 -2.677 -0.347 1.00 96.00 200 HIS A C 1
ATOM 1626 O O . HIS A 1 200 ? 6.525 -1.978 0.001 1.00 96.00 200 HIS A O 1
ATOM 1632 N N . GLN A 1 201 ? 7.988 -3.639 0.424 1.00 96.00 201 GLN A N 1
ATOM 1633 C CA . GLN A 1 201 ? 7.460 -4.008 1.739 1.00 96.00 201 GLN A CA 1
ATOM 1634 C C . GLN A 1 201 ? 7.403 -2.806 2.689 1.00 96.00 201 GLN A C 1
ATOM 1636 O O . GLN A 1 201 ? 6.358 -2.534 3.283 1.00 96.00 201 GLN A O 1
ATOM 1641 N N . LEU A 1 202 ? 8.492 -2.033 2.780 1.00 96.88 202 LEU A N 1
ATOM 1642 C CA . LEU A 1 202 ? 8.542 -0.840 3.626 1.00 96.88 202 LEU A CA 1
ATOM 1643 C C . LEU A 1 202 ? 7.553 0.236 3.148 1.00 96.88 202 LEU A C 1
ATOM 1645 O O . LEU A 1 202 ? 6.831 0.804 3.962 1.00 96.88 202 LEU A O 1
ATOM 1649 N N . VAL A 1 203 ? 7.455 0.484 1.835 1.00 96.94 203 VAL A N 1
ATOM 1650 C CA . VAL A 1 203 ? 6.486 1.441 1.265 1.00 96.94 203 VAL A CA 1
ATOM 1651 C C . VAL A 1 203 ? 5.045 1.028 1.563 1.00 96.94 203 VAL A C 1
ATOM 1653 O O . VAL A 1 203 ? 4.226 1.879 1.909 1.00 96.94 203 VAL A O 1
ATOM 1656 N N . VAL A 1 204 ? 4.711 -0.255 1.406 1.00 96.25 204 VAL A N 1
ATOM 1657 C CA . VAL A 1 204 ? 3.371 -0.775 1.705 1.00 96.25 204 VAL A CA 1
ATOM 1658 C C . VAL A 1 204 ? 3.063 -0.615 3.189 1.00 96.25 204 VAL A C 1
ATOM 1660 O O . VAL A 1 204 ? 1.998 -0.103 3.528 1.00 96.25 204 VAL A O 1
ATOM 1663 N N . PHE A 1 205 ? 4.007 -0.958 4.065 1.00 97.38 205 PHE A N 1
ATOM 1664 C CA . PHE A 1 205 ? 3.814 -0.832 5.505 1.00 97.38 205 PHE A CA 1
ATOM 1665 C C . PHE A 1 205 ? 3.596 0.624 5.941 1.00 97.38 205 PHE A C 1
ATOM 1667 O O . PHE A 1 205 ? 2.649 0.902 6.674 1.00 97.38 205 PHE A O 1
ATOM 1674 N N . LEU A 1 206 ? 4.374 1.579 5.413 1.00 97.00 206 LEU A N 1
ATOM 1675 C CA . LEU A 1 206 ? 4.143 3.007 5.673 1.00 97.00 206 LEU A CA 1
ATOM 1676 C C . LEU A 1 206 ? 2.761 3.471 5.192 1.00 97.00 206 LEU A C 1
ATOM 1678 O O . LEU A 1 206 ? 2.074 4.187 5.915 1.00 97.00 206 LEU A O 1
ATOM 1682 N N . LYS A 1 207 ? 2.308 3.019 4.016 1.00 96.62 207 LYS A N 1
ATOM 1683 C CA . LYS A 1 207 ? 0.969 3.352 3.499 1.00 96.62 207 LYS A CA 1
ATOM 1684 C C . LYS A 1 207 ? -0.160 2.796 4.366 1.00 96.62 207 LYS A C 1
ATOM 1686 O O . LYS A 1 207 ? -1.193 3.447 4.489 1.00 96.62 207 LYS A O 1
ATOM 1691 N N . ILE A 1 208 ? 0.014 1.608 4.946 1.00 97.12 208 ILE A N 1
ATOM 1692 C CA . ILE A 1 208 ? -0.946 1.012 5.890 1.00 97.12 208 ILE A CA 1
ATOM 1693 C C . ILE A 1 208 ? -1.040 1.877 7.155 1.00 97.12 208 ILE A C 1
ATOM 1695 O O . ILE A 1 208 ? -2.141 2.183 7.610 1.00 97.12 208 ILE A O 1
ATOM 1699 N N . ILE A 1 209 ? 0.099 2.341 7.678 1.00 97.62 209 ILE A N 1
ATOM 1700 C CA . ILE A 1 209 ? 0.156 3.229 8.848 1.00 97.62 209 ILE A CA 1
ATOM 1701 C C . ILE A 1 209 ? -0.529 4.577 8.557 1.00 97.62 209 ILE A C 1
ATOM 1703 O O . ILE A 1 209 ? -1.356 5.033 9.347 1.00 97.62 209 ILE A O 1
ATOM 1707 N N . GLU A 1 210 ? -0.238 5.198 7.410 1.00 96.19 210 GLU A N 1
ATOM 1708 C CA . GLU A 1 210 ? -0.890 6.443 6.972 1.00 96.19 210 GLU A CA 1
ATOM 1709 C C . GLU A 1 210 ? -2.408 6.259 6.795 1.00 96.19 210 GLU A C 1
ATOM 1711 O O . GLU A 1 210 ? -3.200 7.110 7.211 1.00 96.19 210 GLU A O 1
ATOM 1716 N N . ALA A 1 211 ? -2.832 5.134 6.207 1.00 96.19 211 ALA A N 1
ATOM 1717 C CA . ALA A 1 211 ? -4.243 4.806 6.038 1.00 96.19 211 ALA A CA 1
ATOM 1718 C C . ALA A 1 211 ? -4.950 4.621 7.388 1.00 96.19 211 ALA A C 1
ATOM 1720 O O . ALA A 1 211 ? -6.065 5.117 7.557 1.00 96.19 211 ALA A O 1
ATOM 1721 N N . LEU A 1 212 ? -4.302 3.958 8.351 1.00 97.56 212 LEU A N 1
ATOM 1722 C CA . LEU A 1 212 ? -4.806 3.828 9.715 1.00 97.56 212 LEU A CA 1
ATOM 1723 C C . LEU A 1 212 ? -4.980 5.205 10.367 1.00 97.56 212 LEU A C 1
ATOM 1725 O O . LEU A 1 212 ? -6.065 5.489 10.867 1.00 97.56 212 LEU A O 1
ATOM 1729 N N . LEU A 1 213 ? -3.973 6.083 10.312 1.00 95.94 213 LEU A N 1
ATOM 1730 C CA . LEU A 1 213 ? -4.058 7.431 10.891 1.00 95.94 213 LEU A CA 1
ATOM 1731 C C . LEU A 1 213 ? -5.251 8.222 10.336 1.00 95.94 213 LEU A C 1
ATOM 1733 O O . LEU A 1 213 ? -6.023 8.811 11.092 1.00 95.94 213 LEU A O 1
ATOM 1737 N N . GLU A 1 214 ? -5.434 8.208 9.018 1.00 94.50 214 GLU A N 1
ATOM 1738 C CA . GLU A 1 214 ? -6.535 8.920 8.375 1.00 94.50 214 GLU A CA 1
ATOM 1739 C C . GLU A 1 214 ? -7.906 8.320 8.744 1.00 94.50 214 GLU A C 1
ATOM 1741 O O . GLU A 1 214 ? -8.868 9.065 8.940 1.00 94.50 214 GLU A O 1
ATOM 1746 N N . LEU A 1 215 ? -8.012 6.995 8.894 1.00 95.75 215 LEU A N 1
ATOM 1747 C CA . LEU A 1 215 ? -9.233 6.343 9.382 1.00 95.75 215 LEU A CA 1
ATOM 1748 C C . LEU A 1 215 ? -9.537 6.708 10.839 1.00 95.75 215 LEU A C 1
ATOM 1750 O O . LEU A 1 215 ? -10.690 7.003 11.156 1.00 95.75 215 LEU A O 1
ATOM 1754 N N . ILE A 1 216 ? -8.519 6.749 11.707 1.00 95.69 216 ILE A N 1
ATOM 1755 C CA . ILE A 1 216 ? -8.664 7.186 13.102 1.00 95.69 216 ILE A CA 1
ATOM 1756 C C . ILE A 1 216 ? -9.161 8.633 13.139 1.00 95.69 216 ILE A C 1
ATOM 1758 O O . ILE A 1 216 ? -10.128 8.925 13.842 1.00 95.69 216 ILE A O 1
ATOM 1762 N N . ARG A 1 217 ? -8.560 9.527 12.341 1.00 93.69 217 ARG A N 1
ATOM 1763 C CA . ARG A 1 217 ? -8.966 10.936 12.265 1.00 93.69 217 ARG A CA 1
ATOM 1764 C C . ARG A 1 217 ? -10.430 11.076 11.854 1.00 93.69 217 ARG A C 1
ATOM 1766 O O . ARG A 1 217 ? -11.193 11.763 12.529 1.00 93.69 217 ARG A O 1
ATOM 1773 N N . ARG A 1 218 ? -10.855 10.373 10.798 1.00 92.56 218 ARG A N 1
ATOM 1774 C CA . ARG A 1 218 ? -12.266 10.360 10.371 1.00 92.56 218 ARG A CA 1
ATOM 1775 C C . ARG A 1 218 ? -13.187 9.790 11.449 1.00 92.56 218 ARG A C 1
ATOM 1777 O O . ARG A 1 218 ? -14.273 10.324 11.669 1.00 92.56 218 ARG A O 1
ATOM 1784 N N . GLY A 1 219 ? -12.765 8.727 12.134 1.00 92.94 219 GLY A N 1
ATOM 1785 C CA . GLY A 1 219 ? -13.504 8.131 13.247 1.00 92.94 219 GLY A CA 1
ATOM 1786 C C . GLY A 1 219 ? -13.666 9.079 14.437 1.00 92.94 219 GLY A C 1
ATOM 1787 O O . GLY A 1 219 ? -14.732 9.107 15.049 1.00 92.94 219 GLY A O 1
ATOM 1788 N N . ALA A 1 220 ? -12.654 9.900 14.726 1.00 92.06 220 ALA A N 1
ATOM 1789 C CA . ALA A 1 220 ? -12.715 10.939 15.751 1.00 92.06 220 ALA A CA 1
ATOM 1790 C C . ALA A 1 220 ? -13.660 12.085 15.345 1.00 92.06 220 ALA A C 1
ATOM 1792 O O . ALA A 1 220 ? -14.538 12.469 16.114 1.00 92.06 220 ALA A O 1
ATOM 1793 N N . GLU A 1 221 ? -13.537 12.598 14.115 1.00 90.19 221 GLU A N 1
ATOM 1794 C CA . GLU A 1 221 ? -14.370 13.697 13.596 1.00 90.19 221 GLU A CA 1
ATOM 1795 C C . GLU A 1 221 ? -15.862 13.342 13.554 1.00 90.19 221 GLU A C 1
ATOM 1797 O O . GLU A 1 221 ? -16.718 14.183 13.829 1.00 90.19 221 GLU A O 1
ATOM 1802 N N . THR A 1 222 ? -16.175 12.086 13.241 1.00 89.50 222 THR A N 1
ATOM 1803 C CA . THR A 1 222 ? -17.548 11.561 13.199 1.00 89.50 222 THR A CA 1
ATOM 1804 C C . THR A 1 222 ? -18.060 11.092 14.563 1.00 89.50 222 THR A C 1
ATOM 1806 O O . THR A 1 222 ? -19.183 10.606 14.647 1.00 89.50 222 THR A O 1
ATOM 1809 N N . SER A 1 223 ? -17.267 11.235 15.635 1.00 89.94 223 SER A N 1
ATOM 1810 C CA . SER A 1 223 ? -17.580 10.709 16.976 1.00 89.94 223 SER A CA 1
ATOM 1811 C C . SER A 1 223 ? -17.882 9.201 16.984 1.00 89.94 223 SER A C 1
ATOM 1813 O O . SER A 1 223 ? -18.601 8.709 17.853 1.00 89.94 223 SER A O 1
ATOM 1815 N N . CYS A 1 224 ? -17.332 8.453 16.017 1.00 90.69 224 CYS A N 1
ATOM 1816 C CA . CYS A 1 224 ? -17.493 7.002 15.951 1.00 90.69 224 CYS A CA 1
ATOM 1817 C C . CYS A 1 224 ? -16.639 6.277 17.000 1.00 90.69 224 CYS A C 1
ATOM 1819 O O . CYS A 1 224 ? -16.988 5.191 17.459 1.00 90.69 224 CYS A O 1
ATOM 1821 N N . LEU A 1 225 ? -15.514 6.881 17.386 1.00 93.56 225 LEU A N 1
ATOM 1822 C CA . LEU A 1 225 ? -14.572 6.330 18.354 1.00 93.56 225 LEU A CA 1
ATOM 1823 C C . LEU A 1 225 ? -14.795 6.949 19.735 1.00 93.56 225 LEU A C 1
ATOM 1825 O O . LEU A 1 225 ? -14.868 8.168 19.874 1.00 93.56 225 LEU A O 1
ATOM 1829 N N . THR A 1 226 ? -14.870 6.105 20.766 1.00 93.44 226 THR A N 1
ATOM 1830 C CA . THR A 1 226 ? -14.886 6.564 22.160 1.00 93.44 226 THR A CA 1
ATOM 1831 C C . THR A 1 226 ? -13.494 7.058 22.567 1.00 93.44 226 THR A C 1
ATOM 1833 O O . THR A 1 226 ? -12.486 6.722 21.939 1.00 93.44 226 THR A O 1
ATOM 1836 N N . ASN A 1 227 ? -13.411 7.812 23.666 1.00 92.12 227 ASN A N 1
ATOM 1837 C CA . ASN A 1 227 ? -12.125 8.262 24.213 1.00 92.12 227 ASN A CA 1
ATOM 1838 C C . ASN A 1 227 ? -11.198 7.103 24.592 1.00 92.12 227 ASN A C 1
ATOM 1840 O O . ASN A 1 227 ? -9.981 7.221 24.475 1.00 92.12 227 ASN A O 1
ATOM 1844 N N . GLU A 1 228 ? -11.766 5.976 25.020 1.00 94.94 228 GLU A N 1
ATOM 1845 C CA . GLU A 1 228 ? -10.998 4.769 25.311 1.00 94.94 228 GLU A CA 1
ATOM 1846 C C . GLU A 1 228 ? -10.379 4.184 24.037 1.00 94.94 228 GLU A C 1
ATOM 1848 O O . GLU A 1 228 ? -9.181 3.901 24.012 1.00 94.94 228 GLU A O 1
ATOM 1853 N N . HIS A 1 229 ? -11.157 4.100 22.951 1.00 95.50 229 HIS A N 1
ATOM 1854 C CA . HIS A 1 229 ? -10.662 3.618 21.660 1.00 95.50 229 HIS A CA 1
ATOM 1855 C C . HIS A 1 229 ? -9.550 4.531 21.127 1.00 95.50 229 HIS A C 1
ATOM 1857 O O . HIS A 1 229 ? -8.495 4.051 20.716 1.00 95.50 229 HIS A O 1
ATOM 1863 N N . LEU A 1 230 ? -9.752 5.854 21.185 1.00 95.62 230 LEU A N 1
ATOM 1864 C CA . LEU A 1 230 ? -8.751 6.839 20.763 1.00 95.62 230 LEU A CA 1
ATOM 1865 C C . LEU A 1 230 ? -7.467 6.746 21.587 1.00 95.62 230 LEU A C 1
ATOM 1867 O O . LEU A 1 230 ? -6.381 6.828 21.021 1.00 95.62 230 LEU A O 1
ATOM 1871 N N . LYS A 1 231 ? -7.568 6.522 22.902 1.00 95.19 231 LYS A N 1
ATOM 1872 C CA . LYS A 1 231 ? -6.401 6.328 23.770 1.00 95.19 231 LYS A CA 1
ATOM 1873 C C . LYS A 1 231 ? -5.611 5.075 23.382 1.00 95.19 231 LYS A C 1
ATOM 1875 O O . LYS A 1 231 ? -4.391 5.149 23.261 1.00 95.19 231 LYS A O 1
ATOM 1880 N N . SER A 1 232 ? -6.287 3.952 23.144 1.00 96.56 232 SER A N 1
ATOM 1881 C CA . SER A 1 232 ? -5.646 2.701 22.710 1.00 96.56 232 SER A CA 1
ATOM 1882 C C . SER A 1 232 ? -4.982 2.837 21.337 1.00 96.56 232 SER A C 1
ATOM 1884 O O . SER A 1 232 ? -3.838 2.422 21.146 1.00 96.56 232 SER A O 1
ATOM 1886 N N . LEU A 1 233 ? -5.661 3.486 20.388 1.00 97.19 233 LEU A N 1
ATOM 1887 C CA . LEU A 1 233 ? -5.126 3.771 19.055 1.00 97.19 233 LEU A CA 1
ATOM 1888 C C . LEU A 1 233 ? -3.939 4.739 19.106 1.00 97.19 233 LEU A C 1
ATOM 1890 O O . LEU A 1 233 ? -2.953 4.527 18.406 1.00 97.19 233 LEU A O 1
ATOM 1894 N N . ARG A 1 234 ? -3.979 5.749 19.979 1.00 96.06 234 ARG A N 1
ATOM 1895 C CA . ARG A 1 234 ? -2.858 6.668 20.200 1.00 96.06 234 ARG A CA 1
ATOM 1896 C C . ARG A 1 234 ? -1.607 5.931 20.672 1.00 96.06 234 ARG A C 1
ATOM 1898 O O . ARG A 1 234 ? -0.546 6.172 20.114 1.00 96.06 234 ARG A O 1
ATOM 1905 N N . ILE A 1 235 ? -1.726 4.992 21.616 1.00 96.50 235 ILE A N 1
ATOM 1906 C CA . ILE A 1 235 ? -0.591 4.168 22.081 1.00 96.50 235 ILE A CA 1
ATOM 1907 C C . ILE A 1 235 ? 0.031 3.380 20.916 1.00 96.50 235 ILE A C 1
ATOM 1909 O O . ILE A 1 235 ? 1.254 3.320 20.782 1.00 96.50 235 ILE A O 1
ATOM 1913 N N . LYS A 1 236 ? -0.802 2.814 20.031 1.00 97.88 236 LYS A N 1
ATOM 1914 C CA . LYS A 1 236 ? -0.338 2.112 18.822 1.00 97.88 236 LYS A CA 1
ATOM 1915 C C . LYS A 1 236 ? 0.428 3.046 17.879 1.00 97.88 236 LYS A C 1
ATOM 1917 O O . LYS A 1 236 ? 1.510 2.690 17.416 1.00 97.88 236 LYS A O 1
ATOM 1922 N N . MET A 1 237 ? -0.112 4.237 17.622 1.00 97.69 237 MET A N 1
ATOM 1923 C CA . MET A 1 237 ? 0.515 5.234 16.749 1.00 97.69 237 MET A CA 1
ATOM 1924 C C . MET A 1 237 ? 1.807 5.807 17.352 1.00 97.69 237 MET A C 1
ATOM 1926 O O . MET A 1 237 ? 2.778 5.984 16.626 1.00 97.69 237 MET A O 1
ATOM 1930 N N . GLU A 1 238 ? 1.865 6.028 18.669 1.00 96.31 238 GLU A N 1
ATOM 1931 C CA . GLU A 1 238 ? 3.078 6.454 19.383 1.00 96.31 238 GLU A CA 1
ATOM 1932 C C . GLU A 1 238 ? 4.201 5.413 19.270 1.00 96.31 238 GLU A C 1
ATOM 1934 O O . GLU A 1 238 ? 5.359 5.779 19.080 1.00 96.31 238 GLU A O 1
ATOM 1939 N N . ALA A 1 239 ? 3.872 4.118 19.314 1.00 96.88 239 ALA A N 1
ATOM 1940 C CA . ALA A 1 239 ? 4.860 3.061 19.110 1.00 96.88 239 ALA A CA 1
ATOM 1941 C C . ALA A 1 239 ? 5.407 3.019 17.670 1.00 96.88 239 ALA A C 1
ATOM 1943 O O . ALA A 1 239 ? 6.596 2.765 17.469 1.00 96.88 239 ALA A O 1
ATOM 1944 N N . LEU A 1 240 ? 4.562 3.294 16.669 1.00 97.31 240 LEU A N 1
ATOM 1945 C CA . LEU A 1 240 ? 4.968 3.386 15.258 1.00 97.31 240 LEU A CA 1
ATOM 1946 C C . LEU A 1 240 ? 5.789 4.652 14.972 1.00 97.31 240 LEU A C 1
ATOM 1948 O O . LEU A 1 240 ? 6.740 4.608 14.190 1.00 97.31 240 LEU A O 1
ATOM 1952 N N . GLU A 1 241 ? 5.474 5.764 15.640 1.00 96.44 241 GLU A N 1
ATOM 1953 C CA . GLU A 1 241 ? 6.162 7.052 15.481 1.00 96.44 241 GLU A CA 1
ATOM 1954 C C . GLU A 1 241 ? 7.669 6.951 15.767 1.00 96.44 241 GLU A C 1
ATOM 1956 O O . GLU A 1 241 ? 8.456 7.648 15.137 1.00 96.44 241 GLU A O 1
ATOM 1961 N N . ILE A 1 242 ? 8.097 6.032 16.644 1.00 96.12 242 ILE A N 1
ATOM 1962 C CA . ILE A 1 242 ? 9.517 5.820 16.981 1.00 96.12 242 ILE A CA 1
ATOM 1963 C C . ILE A 1 242 ? 10.365 5.526 15.730 1.00 96.12 242 ILE A C 1
ATOM 1965 O O . ILE A 1 242 ? 11.488 6.015 15.620 1.00 96.12 242 ILE A O 1
ATOM 1969 N N . GLY A 1 243 ? 9.848 4.722 14.794 1.00 96.06 243 GLY A N 1
ATOM 1970 C CA . GLY A 1 243 ? 10.569 4.323 13.579 1.00 96.06 243 GLY A CA 1
ATOM 1971 C C . GLY A 1 243 ? 10.126 5.051 12.309 1.00 96.06 243 GLY A C 1
ATOM 1972 O O . GLY A 1 243 ? 10.836 5.015 11.302 1.00 96.06 243 GLY A O 1
ATOM 1973 N N . TYR A 1 244 ? 8.960 5.700 12.332 1.00 97.44 244 TYR A N 1
ATOM 1974 C CA . TYR A 1 244 ? 8.305 6.220 11.133 1.00 97.44 244 TYR A CA 1
ATOM 1975 C C . TYR A 1 244 ? 9.109 7.317 10.404 1.00 97.44 244 TYR A C 1
ATOM 1977 O O . TYR A 1 244 ? 9.362 7.144 9.206 1.00 97.44 244 TYR A O 1
ATOM 1985 N N . PRO A 1 245 ? 9.612 8.383 11.065 1.00 96.94 245 PRO A N 1
ATOM 1986 C CA . PRO A 1 245 ? 10.403 9.413 10.387 1.00 96.94 245 PRO A CA 1
ATOM 1987 C C . PRO A 1 245 ? 11.680 8.857 9.748 1.00 96.94 245 PRO A C 1
ATOM 1989 O O . PRO A 1 245 ? 12.034 9.227 8.629 1.00 96.94 245 PRO A O 1
ATOM 1992 N N . THR A 1 246 ? 12.355 7.921 10.424 1.00 97.12 246 THR A N 1
ATOM 1993 C CA . THR A 1 246 ? 13.571 7.281 9.907 1.00 97.12 246 THR A CA 1
ATOM 1994 C C . THR A 1 246 ? 13.274 6.391 8.701 1.00 97.12 246 THR A C 1
ATOM 1996 O O . THR A 1 246 ? 14.011 6.444 7.717 1.00 97.12 246 THR A O 1
ATOM 1999 N N . ALA A 1 247 ? 12.188 5.611 8.737 1.00 96.81 247 ALA A N 1
ATOM 2000 C CA . ALA A 1 247 ? 11.744 4.810 7.596 1.00 96.81 247 ALA A CA 1
ATOM 2001 C C . ALA A 1 247 ? 11.406 5.677 6.381 1.00 96.81 247 ALA A C 1
ATOM 2003 O O . ALA A 1 247 ? 11.838 5.378 5.266 1.00 96.81 247 ALA A O 1
ATOM 2004 N N . PHE A 1 248 ? 10.671 6.767 6.603 1.00 97.56 248 PHE A N 1
ATOM 2005 C CA . PHE A 1 248 ? 10.304 7.705 5.551 1.00 97.56 248 PHE A CA 1
ATOM 2006 C C . PHE A 1 248 ? 11.554 8.346 4.932 1.00 97.56 248 PHE A C 1
ATOM 2008 O O . PHE A 1 248 ? 11.768 8.269 3.723 1.00 97.56 248 PHE A O 1
ATOM 2015 N N . SER A 1 249 ? 12.443 8.883 5.768 1.00 96.81 249 SER A N 1
ATOM 2016 C CA . SER A 1 249 ? 13.705 9.487 5.334 1.00 96.81 249 SER A CA 1
ATOM 2017 C C . SER A 1 249 ? 14.580 8.508 4.537 1.00 96.81 249 SER A C 1
ATOM 2019 O O . SER A 1 249 ? 15.126 8.873 3.493 1.00 96.81 249 SER A O 1
ATOM 2021 N N . ALA A 1 250 ? 14.653 7.238 4.959 1.00 95.88 250 ALA A N 1
ATOM 2022 C CA . ALA A 1 250 ? 15.405 6.201 4.253 1.00 95.88 250 ALA A CA 1
ATOM 2023 C C . ALA A 1 250 ? 14.850 5.899 2.847 1.00 95.88 250 ALA A C 1
ATOM 2025 O O . ALA A 1 250 ? 15.626 5.655 1.923 1.00 95.88 250 ALA A O 1
ATOM 2026 N N . LEU A 1 251 ? 13.526 5.921 2.663 1.00 96.38 251 LEU A N 1
ATOM 2027 C CA . LEU A 1 251 ? 12.886 5.656 1.368 1.00 96.38 251 LEU A CA 1
ATOM 2028 C C . LEU A 1 251 ? 12.915 6.848 0.410 1.00 96.38 251 LEU A C 1
ATOM 2030 O O . LEU A 1 251 ? 12.957 6.657 -0.808 1.00 96.38 251 LEU A O 1
ATOM 2034 N N . TYR A 1 252 ? 12.861 8.061 0.953 1.00 96.06 252 TYR A N 1
ATOM 2035 C CA . TYR A 1 252 ? 12.693 9.294 0.189 1.00 96.06 252 TYR A CA 1
ATOM 2036 C C . TYR A 1 252 ? 13.939 10.189 0.235 1.00 96.06 252 TYR A C 1
ATOM 2038 O O . TYR A 1 252 ? 13.830 11.407 0.143 1.00 96.06 252 TYR A O 1
ATOM 2046 N N . ASN A 1 253 ? 15.129 9.586 0.339 1.00 93.44 253 ASN A N 1
ATOM 2047 C CA . ASN A 1 253 ? 16.431 10.256 0.224 1.00 93.44 253 ASN A CA 1
ATOM 2048 C C . ASN A 1 253 ? 16.606 11.462 1.164 1.00 93.44 253 ASN A C 1
ATOM 2050 O O . ASN A 1 253 ? 17.053 12.527 0.744 1.00 93.44 253 ASN A O 1
ATOM 2054 N N . GLY A 1 254 ? 16.252 11.303 2.439 1.00 92.81 254 GLY A N 1
ATOM 2055 C CA . GLY A 1 254 ? 16.431 12.351 3.443 1.00 92.81 254 GLY A CA 1
ATOM 2056 C C . GLY A 1 254 ? 15.237 13.290 3.613 1.00 92.81 254 GLY A C 1
ATOM 2057 O O . GLY A 1 254 ? 15.291 14.158 4.478 1.00 92.81 254 GLY A O 1
ATOM 2058 N N . LEU A 1 255 ? 14.164 13.131 2.831 1.00 94.88 255 LEU A N 1
ATOM 2059 C CA . LEU A 1 255 ? 12.951 13.930 3.008 1.00 94.88 255 LEU A CA 1
ATOM 2060 C C . LEU A 1 255 ? 12.266 13.618 4.344 1.00 94.88 255 LEU A C 1
ATOM 2062 O O . LEU A 1 255 ? 12.175 12.463 4.762 1.00 94.88 255 LEU A O 1
ATOM 2066 N N . GLU A 1 256 ? 11.748 14.660 4.988 1.00 93.00 256 GLU A N 1
ATOM 2067 C CA . GLU A 1 256 ? 10.909 14.526 6.177 1.00 93.00 256 GLU A CA 1
ATOM 2068 C C . GLU A 1 256 ? 9.468 14.154 5.790 1.00 93.00 256 GLU A C 1
ATOM 2070 O O . GLU A 1 256 ? 8.985 14.549 4.717 1.00 93.00 256 GLU A O 1
ATOM 2075 N N . PRO A 1 257 ? 8.756 13.389 6.638 1.00 92.56 257 PRO A N 1
ATOM 2076 C CA . PRO A 1 257 ? 7.352 13.090 6.404 1.00 92.56 257 PRO A CA 1
ATOM 2077 C C . PRO A 1 257 ? 6.525 14.381 6.400 1.00 92.56 257 PRO A C 1
ATOM 2079 O O . PRO A 1 257 ? 6.721 15.278 7.215 1.00 92.56 257 PRO A O 1
ATOM 2082 N N . LYS A 1 258 ? 5.542 14.465 5.495 1.00 88.75 258 LYS A N 1
ATOM 2083 C CA . LYS A 1 258 ? 4.629 15.624 5.419 1.00 88.75 258 LYS A CA 1
ATOM 2084 C C . LYS A 1 258 ? 3.818 15.818 6.702 1.00 88.75 258 LYS A C 1
ATOM 2086 O O . LYS A 1 258 ? 3.400 16.933 7.005 1.00 88.75 258 LYS A O 1
ATOM 2091 N N . GLN A 1 259 ? 3.550 14.720 7.400 1.00 87.69 259 GLN A N 1
ATOM 2092 C CA . GLN A 1 259 ? 2.797 14.672 8.640 1.00 87.69 259 GLN A CA 1
ATOM 2093 C C . GLN A 1 259 ? 3.429 13.611 9.543 1.00 87.69 259 GLN A C 1
ATOM 2095 O O . GLN A 1 259 ? 3.602 12.465 9.125 1.00 87.69 259 GLN A O 1
ATOM 2100 N N . ASN A 1 260 ? 3.771 14.006 10.768 1.00 90.94 260 ASN A N 1
ATOM 2101 C CA . ASN A 1 260 ? 4.133 13.074 11.837 1.00 90.94 260 ASN A CA 1
ATOM 2102 C C . ASN A 1 260 ? 2.878 12.334 12.302 1.00 90.94 260 ASN A C 1
ATOM 2104 O O . ASN A 1 260 ? 1.795 12.924 12.302 1.00 90.94 260 ASN A O 1
ATOM 2108 N N . LEU A 1 261 ? 3.007 11.077 12.730 1.00 90.88 261 LEU A N 1
ATOM 2109 C CA . LEU A 1 261 ? 1.846 10.286 13.144 1.00 90.88 261 LEU A CA 1
ATOM 2110 C C . LEU A 1 261 ? 1.210 10.841 14.419 1.00 90.88 261 LEU A C 1
ATOM 2112 O O . LEU A 1 261 ? 0.001 10.730 14.607 1.00 90.88 261 LEU A O 1
ATOM 2116 N N . ILE A 1 262 ? 2.030 11.453 15.278 1.00 90.81 262 ILE A N 1
ATOM 2117 C CA . ILE A 1 262 ? 1.605 12.116 16.509 1.00 90.81 262 ILE A CA 1
ATOM 2118 C C . ILE A 1 262 ? 2.109 13.557 16.493 1.00 90.81 262 ILE A C 1
ATOM 2120 O O . ILE A 1 262 ? 3.256 13.845 16.842 1.00 90.81 262 ILE A O 1
ATOM 2124 N N . ASN A 1 263 ? 1.243 14.501 16.122 1.00 84.12 263 ASN A N 1
ATOM 2125 C CA . ASN A 1 263 ? 1.584 15.916 16.210 1.00 84.12 263 ASN A CA 1
ATOM 2126 C C . ASN A 1 263 ? 1.133 16.519 17.548 1.00 84.12 263 ASN A C 1
ATOM 2128 O O . ASN A 1 263 ? 0.023 17.036 17.679 1.00 84.12 263 ASN A O 1
ATOM 2132 N N . LYS A 1 264 ? 2.042 16.513 18.532 1.00 73.75 264 LYS A N 1
ATOM 2133 C CA . LYS A 1 264 ? 1.802 17.060 19.882 1.00 73.75 264 LYS A CA 1
ATOM 2134 C C . LYS A 1 264 ? 1.399 18.541 19.899 1.00 73.75 264 LYS A C 1
ATOM 2136 O O . LYS A 1 264 ? 0.821 18.987 20.881 1.00 73.75 264 LYS A O 1
ATOM 2141 N N . ALA A 1 265 ? 1.726 19.308 18.856 1.00 65.12 265 ALA A N 1
ATOM 2142 C CA . ALA A 1 265 ? 1.514 20.753 18.834 1.00 65.12 265 ALA A CA 1
ATOM 2143 C C . ALA A 1 265 ? 0.201 21.189 18.162 1.00 65.12 265 ALA A C 1
ATOM 2145 O O . ALA A 1 265 ? -0.212 22.330 18.358 1.00 65.12 265 ALA A O 1
ATOM 2146 N N . SER A 1 266 ? -0.439 20.340 17.347 1.00 60.59 266 SER A N 1
ATOM 2147 C CA . SER A 1 266 ? -1.543 20.791 16.478 1.00 60.59 266 SER A CA 1
ATOM 2148 C C . SER A 1 266 ? -2.820 19.952 16.526 1.00 60.59 266 SER A C 1
ATOM 2150 O O . SER A 1 266 ? -3.858 20.409 16.043 1.00 60.59 266 SER A O 1
ATOM 2152 N N . GLU A 1 267 ? -2.796 18.762 17.126 1.00 71.44 267 GLU A N 1
ATOM 2153 C CA . GLU A 1 267 ? -3.900 17.810 17.012 1.00 71.44 267 GLU A CA 1
ATOM 2154 C C . GLU A 1 267 ? -4.670 17.631 18.322 1.00 71.44 267 GLU A C 1
ATOM 2156 O O . GLU A 1 267 ? -4.622 16.596 18.980 1.00 71.44 267 GLU A O 1
ATOM 2161 N N . ASN A 1 268 ? -5.485 18.632 18.658 1.00 78.12 268 ASN A N 1
ATOM 2162 C CA . ASN A 1 268 ? -6.406 18.568 19.802 1.00 78.12 268 ASN A CA 1
ATOM 2163 C C . ASN A 1 268 ? -7.513 17.508 19.625 1.00 78.12 268 ASN A C 1
ATOM 2165 O O . ASN A 1 268 ? -8.350 17.348 20.502 1.00 78.12 268 ASN A O 1
ATOM 2169 N N . TRP A 1 269 ? -7.583 16.821 18.480 1.00 81.75 269 TRP A N 1
ATOM 2170 C CA . TRP A 1 269 ? -8.606 15.806 18.215 1.00 81.75 269 TRP A CA 1
ATOM 2171 C C . TRP A 1 269 ? -8.314 14.467 18.906 1.00 81.75 269 TRP A C 1
ATOM 2173 O O . TRP A 1 269 ? -9.234 13.674 19.087 1.00 81.75 269 TRP A O 1
ATOM 2183 N N . TRP A 1 270 ? -7.074 14.241 19.359 1.00 83.69 270 TRP A N 1
ATOM 2184 C CA . TRP A 1 270 ? -6.741 13.133 20.260 1.00 83.69 270 TRP A CA 1
ATOM 2185 C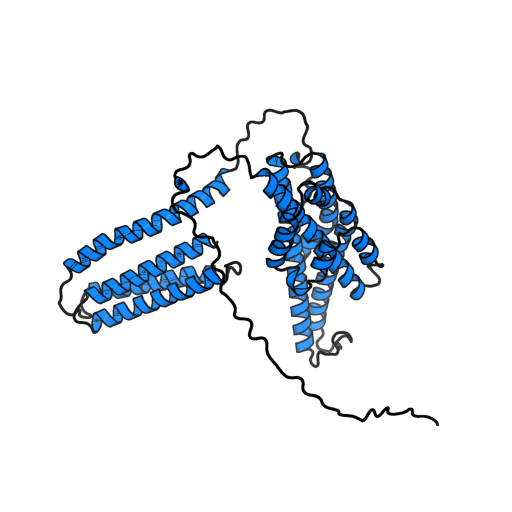 C . TRP A 1 270 ? -7.329 13.317 21.668 1.00 83.69 270 TRP A C 1
ATOM 2187 O O . TRP A 1 270 ? -7.492 12.343 22.401 1.00 83.69 270 TRP A O 1
ATOM 2197 N N . GLU A 1 271 ? -7.638 14.559 22.050 1.00 77.69 271 GLU A N 1
ATOM 2198 C CA . GLU A 1 271 ? -8.165 14.950 23.356 1.00 77.69 271 GLU A CA 1
ATOM 2199 C C . GLU A 1 271 ? -9.581 15.496 23.165 1.00 77.69 271 GLU A C 1
ATOM 2201 O O . GLU A 1 271 ? -9.813 16.700 23.047 1.00 77.69 271 GLU A O 1
ATOM 2206 N N . VAL A 1 272 ? -10.563 14.595 23.082 1.00 63.34 272 VAL A N 1
ATOM 2207 C CA . VAL A 1 272 ? -11.968 15.009 23.069 1.00 63.34 272 VAL A CA 1
ATOM 2208 C C . VAL A 1 272 ? -12.326 15.476 24.479 1.00 63.34 272 VAL A C 1
ATOM 2210 O O . VAL A 1 272 ? -12.756 14.692 25.329 1.00 63.34 272 VAL A O 1
ATOM 2213 N N . ASP A 1 273 ? -12.138 16.770 24.733 1.00 57.59 273 ASP A N 1
ATOM 2214 C CA . ASP A 1 273 ? -12.749 17.445 25.873 1.00 57.59 273 ASP A CA 1
ATOM 2215 C C . ASP A 1 273 ? -14.262 17.197 25.801 1.00 57.59 273 ASP A C 1
ATOM 2217 O O . ASP A 1 273 ? -14.950 17.742 24.938 1.00 57.59 273 ASP A O 1
ATOM 2221 N N . ILE A 1 274 ? -14.793 16.390 26.727 1.00 53.97 274 ILE A N 1
ATOM 2222 C CA . ILE A 1 274 ? -16.215 15.988 26.804 1.00 53.97 274 ILE A CA 1
ATOM 2223 C C . ILE A 1 274 ? -17.139 17.205 27.021 1.00 53.97 274 ILE A C 1
ATOM 2225 O O . ILE A 1 274 ? -18.362 17.093 27.008 1.00 53.97 274 ILE A O 1
ATOM 2229 N N . THR A 1 275 ? -16.588 18.411 27.180 1.00 51.84 275 THR A N 1
ATOM 2230 C CA . THR A 1 275 ? -17.391 19.630 27.172 1.00 51.84 275 THR A CA 1
ATOM 2231 C C . THR A 1 275 ? -18.029 19.811 25.788 1.00 51.84 275 THR A C 1
ATOM 2233 O O . THR A 1 275 ? -17.295 19.977 24.810 1.00 51.84 275 THR A O 1
ATOM 2236 N N . PRO A 1 276 ? -19.371 19.817 25.666 1.00 48.62 276 PRO A N 1
ATOM 2237 C CA . PRO A 1 276 ? -20.057 19.998 24.393 1.00 48.62 276 PRO A CA 1
ATOM 2238 C C . PRO A 1 276 ? -19.876 21.444 23.915 1.00 48.62 276 PRO A C 1
ATOM 2240 O O . PRO A 1 276 ? -20.757 22.296 24.032 1.00 48.62 276 PRO A O 1
ATOM 2243 N N . LYS A 1 277 ? -18.700 21.759 23.368 1.00 50.34 277 LYS A N 1
ATOM 2244 C CA . LYS A 1 277 ? -18.486 22.990 22.620 1.00 50.34 277 LYS A CA 1
ATOM 2245 C C . LYS A 1 277 ? -19.234 22.828 21.311 1.00 50.34 277 LYS A C 1
ATOM 2247 O O . LYS A 1 277 ? -18.782 22.134 20.406 1.00 50.34 277 LYS A O 1
ATOM 2252 N N . ARG A 1 278 ? -20.382 23.502 21.242 1.00 45.44 278 ARG A N 1
ATOM 2253 C CA . ARG A 1 278 ? -21.208 23.760 20.059 1.00 45.44 278 ARG A CA 1
ATOM 2254 C C . ARG A 1 278 ? -20.351 24.431 18.973 1.00 45.44 278 ARG A C 1
ATOM 2256 O O . ARG A 1 278 ? -20.397 25.641 18.782 1.00 45.44 278 ARG A O 1
ATOM 2263 N N . ARG A 1 279 ? -19.480 23.661 18.321 1.00 45.56 279 ARG A N 1
ATOM 2264 C CA . ARG A 1 279 ? -18.638 24.117 17.217 1.00 45.56 279 ARG A CA 1
ATOM 2265 C C . ARG A 1 279 ? -19.494 24.079 15.963 1.00 45.56 279 ARG A C 1
ATOM 2267 O O . ARG A 1 279 ? -19.927 23.016 15.534 1.00 45.56 279 ARG A O 1
ATOM 2274 N N . SER A 1 280 ? -19.734 25.252 15.388 1.00 47.28 280 SER A N 1
ATOM 2275 C CA . SER A 1 280 ? -20.188 25.380 14.011 1.00 47.28 280 SER A CA 1
ATOM 2276 C C . SER A 1 280 ? -19.113 24.774 13.110 1.00 47.28 280 SER A C 1
ATOM 2278 O O . SER A 1 280 ? -18.088 25.384 12.806 1.00 47.28 280 SER A O 1
ATOM 2280 N N . SER A 1 281 ? -19.309 23.517 12.734 1.00 47.41 281 SER A N 1
ATOM 2281 C CA . SER A 1 281 ? -18.480 22.836 11.757 1.00 47.41 281 SER A CA 1
ATOM 2282 C C . SER A 1 281 ? -18.606 23.589 10.433 1.00 47.41 281 SER A C 1
ATOM 2284 O O . SER A 1 281 ? -19.592 23.486 9.709 1.00 47.41 281 SER A O 1
ATOM 2286 N N . ARG A 1 282 ? -17.588 24.382 10.088 1.00 49.69 282 ARG A N 1
ATOM 2287 C CA . ARG A 1 282 ? -17.356 24.774 8.696 1.00 49.69 282 ARG A CA 1
ATOM 2288 C C . ARG A 1 282 ? -16.794 23.541 7.993 1.00 49.69 282 ARG A C 1
ATOM 2290 O O . ARG A 1 282 ? -15.590 23.334 7.898 1.00 49.69 282 ARG A O 1
ATOM 2297 N N . VAL A 1 283 ? -17.735 22.685 7.622 1.00 51.19 283 VAL A N 1
ATOM 2298 C CA . VAL A 1 283 ? -17.631 21.443 6.862 1.00 51.19 283 VAL A CA 1
ATOM 2299 C C . VAL A 1 283 ? -16.668 21.634 5.676 1.00 51.19 283 VAL A C 1
ATOM 2301 O O . VAL A 1 283 ? -17.009 22.243 4.666 1.00 51.19 283 VAL A O 1
ATOM 2304 N N . ARG A 1 284 ? -15.437 21.118 5.799 1.00 48.69 284 ARG A N 1
ATOM 2305 C CA . ARG A 1 284 ? -14.416 21.040 4.731 1.00 48.69 284 ARG A CA 1
ATOM 2306 C C . ARG A 1 284 ? -14.679 19.853 3.782 1.00 48.69 284 ARG A C 1
ATOM 2308 O O . ARG A 1 284 ? -13.758 19.234 3.266 1.00 48.69 284 ARG A O 1
ATOM 2315 N N . THR A 1 285 ? -15.948 19.543 3.526 1.00 53.06 285 THR A N 1
ATOM 2316 C CA . THR A 1 285 ? -16.388 18.379 2.730 1.00 53.06 285 THR A CA 1
ATOM 2317 C C . THR A 1 285 ? -16.477 18.683 1.235 1.00 53.06 285 THR A C 1
ATOM 2319 O O . THR A 1 285 ? -16.772 17.792 0.444 1.00 53.06 285 THR A O 1
ATOM 2322 N N . SER A 1 286 ? -16.194 19.918 0.808 1.00 54.12 286 SER A N 1
ATOM 2323 C CA . SER A 1 286 ? -16.400 20.312 -0.588 1.00 54.12 286 SER A CA 1
ATOM 2324 C C . SER A 1 286 ? -15.511 19.535 -1.561 1.00 54.12 286 SER A C 1
ATOM 2326 O O . SER A 1 286 ? -16.013 19.054 -2.565 1.00 54.12 286 SER A O 1
ATOM 2328 N N . ALA A 1 287 ? -14.225 19.316 -1.274 1.00 52.22 287 ALA A N 1
ATOM 2329 C CA . ALA A 1 287 ? -13.319 18.739 -2.274 1.00 52.22 287 ALA A CA 1
ATOM 2330 C C . ALA A 1 287 ? -13.641 17.273 -2.637 1.00 52.22 287 ALA A C 1
ATOM 2332 O O . ALA A 1 287 ? -13.669 16.924 -3.816 1.00 52.22 287 ALA A O 1
ATOM 2333 N N . HIS A 1 288 ? -13.928 16.417 -1.649 1.00 53.78 288 HIS A N 1
ATOM 2334 C CA . HIS A 1 288 ? -14.215 14.998 -1.908 1.00 53.78 288 HIS A CA 1
ATOM 2335 C C . HIS A 1 288 ? -15.644 14.772 -2.426 1.00 53.78 288 HIS A C 1
ATOM 2337 O O . HIS A 1 288 ? -15.869 13.910 -3.276 1.00 53.78 288 HIS A O 1
ATOM 2343 N N . LEU A 1 289 ? -16.605 15.584 -1.970 1.00 60.41 289 LEU A N 1
ATOM 2344 C CA . LEU A 1 289 ? -17.968 15.561 -2.499 1.00 60.41 289 LEU A CA 1
ATOM 2345 C C . LEU A 1 289 ? -17.993 16.022 -3.965 1.00 60.41 289 LEU A C 1
ATOM 2347 O O . LEU A 1 289 ? -18.650 15.393 -4.792 1.00 60.41 289 LEU A O 1
ATOM 2351 N N . ASN A 1 290 ? -17.205 17.048 -4.306 1.00 60.03 290 ASN A N 1
ATOM 2352 C CA . ASN A 1 290 ? -17.100 17.554 -5.673 1.00 60.03 290 ASN A CA 1
ATOM 2353 C C . ASN A 1 290 ? -16.565 16.493 -6.645 1.00 60.03 290 ASN A C 1
ATOM 2355 O O . ASN A 1 290 ? -17.063 16.413 -7.763 1.00 60.03 290 ASN A O 1
ATOM 2359 N N . HIS A 1 291 ? -15.623 15.638 -6.226 1.00 68.56 291 HIS A N 1
ATOM 2360 C CA . HIS A 1 291 ? -15.110 14.560 -7.081 1.00 68.56 291 HIS A CA 1
ATOM 2361 C C . HIS A 1 291 ? -16.197 13.535 -7.438 1.00 68.56 291 HIS A C 1
ATOM 2363 O O . HIS A 1 291 ? -16.385 13.209 -8.608 1.00 68.56 291 HIS A O 1
ATOM 2369 N N . LYS A 1 292 ? -16.967 13.068 -6.444 1.00 68.62 292 LYS A N 1
ATOM 2370 C CA . LYS A 1 292 ? -18.056 12.099 -6.666 1.00 68.62 292 LYS A CA 1
ATOM 2371 C C . LYS A 1 292 ? -19.187 12.684 -7.509 1.00 68.62 292 LYS A C 1
ATOM 2373 O O . LYS A 1 292 ? -19.721 11.998 -8.378 1.00 68.62 292 LYS A O 1
ATOM 2378 N N . ILE A 1 293 ? -19.536 13.951 -7.276 1.00 73.81 293 ILE A N 1
ATOM 2379 C CA . ILE A 1 293 ? -20.548 14.649 -8.077 1.00 73.81 293 ILE A CA 1
ATOM 2380 C C . ILE A 1 293 ? -20.064 14.795 -9.523 1.00 73.81 293 ILE A C 1
ATOM 2382 O O . ILE A 1 293 ? -20.830 14.508 -10.441 1.00 73.81 293 ILE A O 1
ATOM 2386 N N . MET A 1 294 ? -18.799 15.174 -9.741 1.00 69.31 294 MET A N 1
ATOM 2387 C CA . MET A 1 294 ? -18.221 15.319 -11.082 1.00 69.31 294 MET A CA 1
ATOM 2388 C C . MET A 1 294 ? -18.188 13.985 -11.839 1.00 69.31 294 MET A C 1
ATOM 2390 O O . MET A 1 294 ? -18.584 13.927 -12.999 1.00 69.31 294 MET A O 1
ATOM 2394 N N . GLN A 1 295 ? -17.800 12.895 -11.175 1.00 70.06 295 GLN A N 1
ATOM 2395 C CA . GLN A 1 295 ? -17.785 11.556 -11.767 1.00 70.06 295 GLN A CA 1
ATOM 2396 C C . GLN A 1 295 ? -19.199 11.075 -12.137 1.00 70.06 295 GLN A C 1
ATOM 2398 O O . GLN A 1 295 ? -19.425 10.582 -13.240 1.00 70.06 295 GLN A O 1
ATOM 2403 N N . SER A 1 296 ? -20.174 11.277 -11.244 1.00 72.88 296 SER A N 1
ATOM 2404 C CA . SER A 1 296 ? -21.579 10.928 -11.495 1.00 72.88 296 SER A CA 1
ATOM 2405 C C . SER A 1 296 ? -22.182 11.740 -12.651 1.00 72.88 296 SER A C 1
ATOM 2407 O O . SER A 1 296 ? -22.821 11.186 -13.545 1.00 72.88 296 SER A O 1
ATOM 2409 N N . SER A 1 297 ? -21.916 13.050 -12.693 1.00 71.88 297 SER A N 1
ATOM 2410 C CA . SER A 1 297 ? -22.408 13.920 -13.769 1.00 71.88 297 SER A CA 1
ATOM 2411 C C . SER A 1 297 ? -21.741 13.628 -15.115 1.00 71.88 297 SER A C 1
ATOM 2413 O O . SER A 1 297 ? -22.442 13.605 -16.122 1.00 71.88 297 SER A O 1
ATOM 2415 N N . LEU A 1 298 ? -20.446 13.296 -15.160 1.00 67.88 298 LEU A N 1
ATOM 2416 C CA . LEU A 1 298 ? -19.784 12.834 -16.390 1.00 67.88 298 LEU A CA 1
ATOM 2417 C C . LEU A 1 298 ? -20.373 11.512 -16.906 1.00 67.88 298 LEU A C 1
ATOM 2419 O O . LEU A 1 298 ? -20.643 11.396 -18.102 1.00 67.88 298 LEU A O 1
ATOM 2423 N N . ASN A 1 299 ? -20.656 10.557 -16.013 1.00 71.06 299 ASN A N 1
ATOM 2424 C CA . ASN A 1 299 ? -21.301 9.284 -16.364 1.00 71.06 299 ASN A CA 1
ATOM 2425 C C . ASN A 1 299 ? -22.706 9.445 -16.942 1.00 71.06 299 ASN A C 1
ATOM 2427 O O . ASN A 1 299 ? -23.146 8.590 -17.706 1.00 71.06 299 ASN A O 1
ATOM 2431 N N . PHE A 1 300 ? -23.400 10.529 -16.605 1.00 75.44 300 PHE A N 1
ATOM 2432 C CA . PHE A 1 300 ? -24.709 10.844 -17.164 1.00 75.44 300 PHE A CA 1
ATOM 2433 C C . PHE A 1 300 ? -24.613 11.668 -18.458 1.00 75.44 300 PHE A C 1
ATOM 2435 O O . PHE A 1 300 ? -25.266 11.350 -19.449 1.00 75.44 300 PHE A O 1
ATOM 2442 N N . ILE A 1 301 ? -23.777 12.711 -18.474 1.00 67.81 301 ILE A N 1
ATOM 2443 C CA . ILE A 1 301 ? -23.666 13.649 -19.600 1.00 67.81 301 ILE A CA 1
ATOM 2444 C C . ILE A 1 301 ? -23.100 12.955 -20.838 1.00 67.81 301 ILE A C 1
ATOM 2446 O O . ILE A 1 301 ? -23.622 13.160 -21.931 1.00 67.81 301 ILE A O 1
ATOM 2450 N N . VAL A 1 302 ? -22.061 12.127 -20.689 1.00 70.69 302 VAL A N 1
ATOM 2451 C CA . VAL A 1 302 ? -21.381 11.51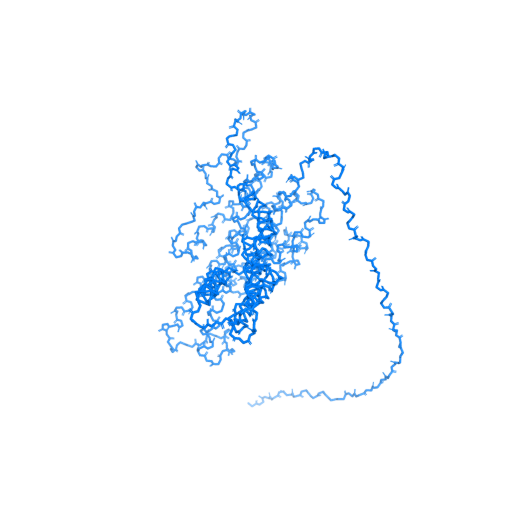6 -21.840 1.00 70.69 302 VAL A CA 1
ATOM 2452 C C . VAL A 1 302 ? -22.334 10.626 -22.657 1.00 70.69 302 VAL A C 1
ATOM 2454 O O . VAL A 1 302 ? -22.468 10.884 -23.853 1.00 70.69 302 VAL A O 1
ATOM 2457 N N . PRO A 1 303 ? -23.081 9.661 -22.080 1.00 70.44 303 PRO A N 1
ATOM 2458 C CA . PRO A 1 303 ? -24.066 8.883 -22.836 1.00 70.44 303 PRO A CA 1
ATOM 2459 C C . PRO A 1 303 ? -25.178 9.730 -23.461 1.00 70.44 303 PRO A C 1
ATOM 2461 O O . PRO A 1 303 ? -25.589 9.458 -24.585 1.00 70.44 303 PRO A O 1
ATOM 2464 N N . VAL A 1 304 ? -25.651 10.773 -22.771 1.00 73.44 304 VAL A N 1
ATOM 2465 C CA . VAL A 1 304 ? -26.706 11.659 -23.293 1.00 73.44 304 VAL A CA 1
ATOM 2466 C C . VAL A 1 304 ? -26.212 12.447 -24.505 1.00 73.44 304 VAL A C 1
ATOM 2468 O O . VAL A 1 304 ? -26.898 12.497 -25.523 1.00 73.44 304 VAL A O 1
ATOM 2471 N N . VAL A 1 305 ? -25.007 13.018 -24.441 1.00 69.62 305 VAL A N 1
ATOM 2472 C CA . VAL A 1 305 ? -24.397 13.732 -25.572 1.00 69.62 305 VAL A CA 1
ATOM 2473 C C . VAL A 1 305 ? -24.123 12.777 -26.738 1.00 69.62 305 VAL A C 1
ATOM 2475 O O . VAL A 1 305 ? -24.360 13.148 -27.885 1.00 69.62 305 VAL A O 1
ATOM 2478 N N . LEU A 1 306 ? -23.697 11.538 -26.462 1.00 72.31 306 LEU A N 1
ATOM 2479 C CA . LEU A 1 306 ? -23.515 10.500 -27.485 1.00 72.31 306 LEU A CA 1
ATOM 2480 C C . LEU A 1 306 ? -24.837 10.075 -28.141 1.00 72.31 306 LEU A C 1
ATOM 2482 O O . LEU A 1 306 ? -24.866 9.822 -29.338 1.00 72.31 306 LEU A O 1
ATOM 2486 N N . LEU A 1 307 ? -25.940 10.015 -27.392 1.00 74.88 307 LEU A N 1
ATOM 2487 C CA . LEU A 1 307 ? -27.264 9.750 -27.962 1.00 74.88 307 LEU A CA 1
ATOM 2488 C C . LEU A 1 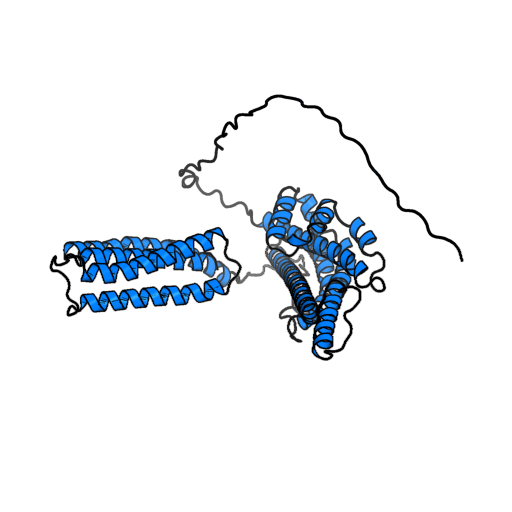307 ? -27.753 10.927 -28.812 1.00 74.88 307 LEU A C 1
ATOM 2490 O O . LEU A 1 307 ? -28.286 10.725 -29.900 1.00 74.88 307 LEU A O 1
ATOM 2494 N N . LEU A 1 308 ? -27.544 12.160 -28.346 1.00 68.06 308 LEU A N 1
ATOM 2495 C CA . LEU A 1 308 ? -27.934 13.362 -29.083 1.00 68.06 308 LEU A CA 1
ATOM 2496 C C . LEU A 1 308 ? -27.112 13.556 -30.360 1.00 68.06 308 LEU A C 1
ATOM 2498 O O . LEU A 1 308 ? -27.649 14.052 -31.348 1.00 68.06 308 LEU A O 1
ATOM 2502 N N . SER A 1 309 ? -25.846 13.128 -30.383 1.00 70.44 309 SER A N 1
ATOM 2503 C CA . SER A 1 309 ? -24.998 13.217 -31.577 1.00 70.44 309 SER A CA 1
ATOM 2504 C C . SER A 1 309 ? -25.422 12.264 -32.705 1.00 70.44 309 SER A C 1
ATOM 2506 O O . SER A 1 309 ? -25.047 12.489 -33.856 1.00 70.44 309 SER A O 1
ATOM 2508 N N . ILE A 1 310 ? -26.286 11.277 -32.431 1.00 75.81 310 ILE A N 1
ATOM 2509 C CA . ILE A 1 310 ? -26.900 10.423 -33.462 1.00 75.81 310 ILE A CA 1
ATOM 2510 C C . ILE A 1 310 ? -27.819 11.241 -34.382 1.00 75.81 310 ILE A C 1
ATOM 2512 O O . ILE A 1 310 ? -27.925 10.933 -35.564 1.00 75.81 310 ILE A O 1
ATOM 2516 N N . ILE A 1 311 ? -28.452 12.310 -33.885 1.00 72.88 311 ILE A N 1
ATOM 2517 C CA . ILE A 1 311 ? -29.378 13.145 -34.669 1.00 72.88 311 ILE A CA 1
ATOM 2518 C C . ILE A 1 311 ? -28.663 13.855 -35.834 1.00 72.88 311 ILE A C 1
ATOM 2520 O O . ILE A 1 311 ? -29.064 13.642 -36.980 1.00 72.88 311 ILE A O 1
ATOM 2524 N N . PRO A 1 312 ? -27.602 14.663 -35.617 1.00 66.19 312 PRO A N 1
ATOM 2525 C CA . PRO A 1 312 ? -26.869 15.271 -36.723 1.00 66.19 312 PRO A CA 1
ATOM 2526 C C . PRO A 1 312 ? -26.183 14.224 -37.606 1.00 66.19 312 PRO A C 1
ATOM 2528 O O . PRO A 1 312 ? -26.101 14.431 -38.813 1.00 66.19 312 PRO A O 1
ATOM 2531 N N . ALA A 1 313 ? -25.758 13.080 -37.053 1.00 68.56 313 ALA A N 1
ATOM 2532 C CA . ALA A 1 313 ? -25.221 11.979 -37.850 1.00 68.56 313 ALA A CA 1
ATOM 2533 C C . ALA A 1 313 ? -26.275 11.374 -38.800 1.00 68.56 313 ALA A C 1
ATOM 2535 O O . ALA A 1 313 ? -25.985 11.126 -39.969 1.00 68.56 313 ALA A O 1
ATOM 2536 N N . ALA A 1 314 ? -27.513 11.191 -38.333 1.00 70.50 314 ALA A N 1
ATOM 2537 C CA . ALA A 1 314 ? -28.631 10.724 -39.148 1.00 70.50 314 ALA A CA 1
ATOM 2538 C C . ALA A 1 314 ? -29.046 11.761 -40.204 1.00 70.50 314 ALA A C 1
ATOM 2540 O O . ALA A 1 314 ? -29.326 11.397 -41.344 1.00 70.50 314 ALA A O 1
ATOM 2541 N N . LEU A 1 315 ? -29.029 13.055 -39.868 1.00 68.94 315 LEU A N 1
ATOM 2542 C CA . LEU A 1 315 ? -29.286 14.124 -40.838 1.00 68.94 315 LEU A CA 1
ATOM 2543 C C . LEU A 1 315 ? -28.208 14.163 -41.929 1.00 68.94 315 LEU A C 1
ATOM 2545 O O . LEU A 1 315 ? -28.542 14.180 -43.115 1.00 68.94 315 LEU A O 1
ATOM 2549 N N . ALA A 1 316 ? -26.931 14.086 -41.541 1.00 68.69 316 ALA A N 1
ATOM 2550 C CA . ALA A 1 316 ? -25.811 13.980 -42.474 1.00 68.69 316 ALA A CA 1
ATOM 2551 C C . ALA A 1 316 ? -25.948 12.744 -43.377 1.00 68.69 316 ALA A C 1
ATOM 2553 O O . ALA A 1 316 ? -25.714 12.831 -44.579 1.00 68.69 316 ALA A O 1
ATOM 2554 N N . TRP A 1 317 ? -26.416 11.617 -42.829 1.00 71.25 317 TRP A N 1
ATOM 2555 C CA . TRP A 1 317 ? -26.712 10.418 -43.610 1.00 71.25 317 TRP A CA 1
ATOM 2556 C C . TRP A 1 317 ? -27.792 10.662 -44.670 1.00 71.25 317 TRP A C 1
ATOM 2558 O O . TRP A 1 317 ? -27.611 10.300 -45.830 1.00 71.25 317 TRP A O 1
ATOM 2568 N N . THR A 1 318 ? -28.903 11.306 -44.301 1.00 76.06 318 THR A N 1
ATOM 2569 C CA . THR A 1 318 ? -30.020 11.563 -45.229 1.00 76.06 318 THR A CA 1
ATOM 2570 C C . THR A 1 318 ? -29.721 12.606 -46.305 1.00 76.06 318 THR A C 1
ATOM 2572 O O . THR A 1 318 ? -30.461 12.695 -47.282 1.00 76.06 318 THR A O 1
ATOM 2575 N N . HIS A 1 319 ? -28.683 13.424 -46.128 1.00 73.62 319 HIS A N 1
ATOM 2576 C CA . HIS A 1 319 ? -28.306 14.491 -47.063 1.00 73.62 319 HIS A CA 1
ATOM 2577 C C . HIS A 1 319 ? -26.950 14.247 -47.737 1.00 73.62 319 HIS A C 1
ATOM 2579 O O . HIS A 1 319 ? -26.485 15.089 -48.504 1.00 73.62 319 HIS A O 1
ATOM 2585 N N . GLY A 1 320 ? -26.326 13.093 -47.485 1.00 69.94 320 GLY A N 1
ATOM 2586 C CA . GLY A 1 320 ? -25.086 12.696 -48.137 1.00 69.94 320 GLY A CA 1
ATOM 2587 C C . GLY A 1 320 ? -25.295 12.465 -49.631 1.00 69.94 320 GLY A C 1
ATOM 2588 O O . GLY A 1 320 ? -26.243 11.799 -50.051 1.00 69.94 320 GLY A O 1
ATOM 2589 N N . THR A 1 321 ? -24.399 13.004 -50.451 1.00 72.69 321 THR A N 1
ATOM 2590 C CA . THR A 1 321 ? -24.393 12.731 -51.886 1.00 72.69 321 THR A CA 1
ATOM 2591 C C . THR A 1 321 ? -23.913 11.299 -52.131 1.00 72.69 321 THR A C 1
ATOM 2593 O O . THR A 1 321 ? -22.963 10.817 -51.519 1.00 72.69 321 THR A O 1
ATOM 2596 N N . THR A 1 322 ? -24.564 10.584 -53.047 1.00 73.38 322 THR A N 1
ATOM 2597 C CA . THR A 1 322 ? -24.185 9.215 -53.455 1.00 73.38 322 THR A CA 1
ATOM 2598 C C . THR A 1 322 ? -23.047 9.194 -54.478 1.00 73.38 322 THR A C 1
ATOM 2600 O O . THR A 1 322 ? -22.806 8.182 -55.136 1.00 73.38 322 THR A O 1
ATOM 2603 N N . VAL A 1 323 ? -22.369 10.328 -54.654 1.00 78.06 323 VAL A N 1
ATOM 2604 C CA . VAL A 1 323 ? -21.258 10.455 -55.588 1.00 78.06 323 VAL A CA 1
ATOM 2605 C C . VAL A 1 323 ? -20.014 9.898 -54.911 1.00 78.06 323 VAL A C 1
ATOM 2607 O O . VAL A 1 323 ? -19.728 10.204 -53.754 1.00 78.06 323 VAL A O 1
ATOM 2610 N N . ARG A 1 324 ? -19.276 9.062 -55.643 1.00 77.06 324 ARG A N 1
ATOM 2611 C CA . ARG A 1 324 ? -18.011 8.505 -55.173 1.00 77.06 324 ARG A CA 1
ATOM 2612 C C . ARG A 1 324 ? -17.054 9.644 -54.823 1.00 77.06 324 ARG A C 1
ATOM 2614 O O . ARG A 1 324 ? -16.788 10.490 -55.674 1.00 77.06 324 ARG A O 1
ATOM 2621 N N . GLY A 1 325 ? -16.532 9.619 -53.599 1.00 74.38 325 GLY A N 1
ATOM 2622 C CA . GLY A 1 325 ? -15.574 10.612 -53.136 1.00 74.38 325 GLY A CA 1
ATOM 2623 C C . GLY A 1 325 ? -14.282 10.577 -53.953 1.00 74.38 325 GLY A C 1
ATOM 2624 O O . GLY A 1 325 ? -13.828 9.517 -54.394 1.00 74.38 325 GLY A O 1
ATOM 2625 N N . THR A 1 326 ? -13.682 11.743 -54.152 1.00 78.94 326 THR A N 1
ATOM 2626 C CA . THR A 1 326 ? -12.359 11.898 -54.754 1.00 78.94 326 THR A CA 1
ATOM 2627 C C . THR A 1 326 ? -11.374 12.440 -53.725 1.00 78.94 326 THR A C 1
ATOM 2629 O O . THR A 1 326 ? -11.752 13.079 -52.746 1.00 78.94 326 THR A O 1
ATOM 2632 N N . SER A 1 327 ? -10.077 12.227 -53.946 1.00 79.62 327 SER A N 1
ATOM 2633 C CA . SER A 1 327 ? -9.037 12.831 -53.102 1.00 79.62 327 SER A CA 1
ATOM 2634 C C . SER A 1 327 ? -8.961 14.359 -53.232 1.00 79.62 327 SER A C 1
ATOM 2636 O O . SER A 1 327 ? -8.187 14.981 -52.515 1.00 79.62 327 SER A O 1
ATOM 2638 N N . GLY A 1 328 ? -9.712 14.958 -54.165 1.00 77.19 328 GLY A N 1
ATOM 2639 C CA . GLY A 1 328 ? -9.846 16.406 -54.309 1.00 77.19 328 GLY A CA 1
ATOM 2640 C C . GLY A 1 328 ? -10.945 17.018 -53.435 1.00 77.19 328 GLY A C 1
ATOM 2641 O O . GLY A 1 328 ? -11.047 18.242 -53.388 1.00 77.19 328 GLY A O 1
ATOM 2642 N N . ASP A 1 329 ? -11.753 16.203 -52.749 1.00 78.50 329 ASP A N 1
ATOM 2643 C CA . ASP A 1 329 ? -12.882 16.683 -51.950 1.00 78.50 329 ASP A CA 1
ATOM 2644 C C . ASP A 1 329 ? -12.412 17.207 -50.583 1.00 78.50 329 ASP A C 1
ATOM 2646 O O . ASP A 1 329 ? -11.549 16.613 -49.931 1.00 78.50 329 ASP A O 1
ATOM 2650 N N . SER A 1 330 ? -13.025 18.285 -50.088 1.00 73.19 330 SER A N 1
ATOM 2651 C CA . SER A 1 330 ? -12.769 18.798 -48.731 1.00 73.19 330 SER A CA 1
ATOM 2652 C C . SER A 1 330 ? -13.069 17.760 -47.649 1.00 73.19 330 SER A C 1
ATOM 2654 O O . SER A 1 330 ? -12.342 17.654 -46.659 1.00 73.19 330 SER A O 1
ATOM 2656 N N . ASP A 1 331 ? -14.109 16.960 -47.871 1.00 78.94 331 ASP A N 1
ATOM 2657 C CA . ASP A 1 331 ? -14.619 15.985 -46.910 1.00 78.94 331 ASP A CA 1
ATOM 2658 C C . ASP A 1 331 ? -13.628 14.831 -46.703 1.00 78.94 331 ASP A C 1
ATOM 2660 O O . ASP A 1 331 ? -13.522 14.288 -45.602 1.00 78.94 331 ASP A O 1
ATOM 2664 N N . PHE A 1 332 ? -12.814 14.522 -47.721 1.00 72.75 332 PHE A N 1
ATOM 2665 C CA . PHE A 1 332 ? -11.714 13.565 -47.617 1.00 72.75 332 PHE A CA 1
ATOM 2666 C C . PHE A 1 332 ? -10.658 14.030 -46.607 1.00 72.75 332 PHE A C 1
ATOM 2668 O O . PHE A 1 332 ? -10.278 13.291 -45.695 1.00 72.75 332 PHE A O 1
ATOM 2675 N N . TYR A 1 333 ? -10.210 15.282 -46.727 1.00 69.62 333 TYR A N 1
ATOM 2676 C CA . TYR A 1 333 ? -9.229 15.855 -45.805 1.00 69.62 333 TYR A CA 1
ATOM 2677 C C . TYR A 1 333 ? -9.811 16.061 -44.404 1.00 69.62 333 TYR A C 1
ATOM 2679 O O . TYR A 1 333 ? -9.091 15.893 -43.418 1.00 69.62 333 TYR A O 1
ATOM 2687 N N . GLN A 1 334 ? -11.112 16.344 -44.294 1.00 75.56 334 GLN A N 1
ATOM 2688 C CA . GLN A 1 334 ? -11.809 16.394 -43.011 1.00 75.56 334 GLN A CA 1
ATOM 2689 C C . GLN A 1 334 ? -11.868 15.015 -42.336 1.00 75.56 334 GLN A C 1
ATOM 2691 O O . GLN A 1 334 ? -11.622 14.922 -41.133 1.00 75.56 334 GLN A O 1
ATOM 2696 N N . ALA A 1 335 ? -12.122 13.939 -43.087 1.00 76.06 335 ALA A N 1
ATOM 2697 C CA . ALA A 1 335 ? -12.102 12.573 -42.562 1.00 76.06 335 ALA A CA 1
ATOM 2698 C C . ALA A 1 335 ? -10.698 12.157 -42.088 1.00 76.06 335 ALA A C 1
ATOM 2700 O O . ALA A 1 335 ? -10.555 11.560 -41.016 1.00 76.06 335 ALA A O 1
ATOM 2701 N N . ILE A 1 336 ? -9.651 12.529 -42.834 1.00 70.69 336 ILE A N 1
ATOM 2702 C CA . ILE A 1 336 ? -8.254 12.312 -42.428 1.00 70.69 336 ILE A CA 1
ATOM 2703 C C . ILE A 1 336 ? -7.936 13.096 -41.151 1.00 70.69 336 ILE A C 1
ATOM 2705 O O . ILE A 1 336 ? -7.420 12.520 -40.194 1.00 70.69 336 ILE A O 1
ATOM 2709 N N . ALA A 1 337 ? -8.263 14.390 -41.107 1.00 71.19 337 ALA A N 1
ATOM 2710 C CA . ALA A 1 337 ? -8.018 15.230 -39.937 1.00 71.19 337 ALA A CA 1
ATOM 2711 C C . ALA A 1 337 ? -8.764 14.709 -38.696 1.00 71.19 337 ALA A C 1
ATOM 2713 O O . ALA A 1 337 ? -8.175 14.620 -37.619 1.00 71.19 337 ALA A O 1
ATOM 2714 N N . GLY A 1 338 ? -10.025 14.294 -38.854 1.00 79.31 338 GLY A N 1
ATOM 2715 C CA . GLY A 1 338 ? -10.817 13.669 -37.795 1.00 79.31 338 GLY A CA 1
ATOM 2716 C C . GLY A 1 338 ? -10.189 12.372 -37.284 1.00 79.31 338 GLY A C 1
ATOM 2717 O O . GLY A 1 338 ? -10.036 12.201 -36.077 1.00 79.31 338 GLY A O 1
ATOM 2718 N N . SER A 1 339 ? -9.733 11.505 -38.190 1.00 75.44 339 SER A N 1
ATOM 2719 C CA . SER A 1 339 ? -9.058 10.247 -37.842 1.00 75.44 339 SER A CA 1
ATOM 2720 C C . SER A 1 339 ? -7.726 10.481 -37.117 1.00 75.44 339 SER A C 1
ATOM 2722 O O . SER A 1 339 ? -7.416 9.791 -36.149 1.00 75.44 339 SER A O 1
ATOM 2724 N N . LEU A 1 340 ? -6.943 11.483 -37.532 1.00 69.44 340 LEU A N 1
ATOM 2725 C CA . LEU A 1 340 ? -5.688 11.850 -36.864 1.00 69.44 340 LEU A CA 1
ATOM 2726 C C . LEU A 1 340 ? -5.925 12.412 -35.457 1.00 69.44 340 LEU A C 1
ATOM 2728 O O . LEU A 1 340 ? -5.205 12.050 -34.527 1.00 69.44 340 LEU A O 1
ATOM 2732 N N . LEU A 1 341 ? -6.948 13.253 -35.274 1.00 73.50 341 LEU A N 1
ATOM 2733 C CA . LEU A 1 341 ? -7.341 13.756 -33.953 1.00 73.50 341 LEU A CA 1
ATOM 2734 C C . LEU A 1 341 ? -7.856 12.633 -33.044 1.00 73.50 341 LEU A C 1
ATOM 2736 O O . LEU A 1 341 ? -7.530 12.608 -31.858 1.00 73.50 341 LEU A O 1
ATOM 2740 N N . GLN A 1 342 ? -8.605 11.678 -33.600 1.00 80.81 342 GLN A N 1
ATOM 2741 C CA . GLN A 1 342 ? -9.054 10.475 -32.899 1.00 80.81 342 GLN A CA 1
ATOM 2742 C C . GLN A 1 342 ? -7.845 9.666 -32.395 1.00 80.81 342 GLN A C 1
ATOM 2744 O O . GLN A 1 342 ? -7.727 9.405 -31.197 1.00 80.81 342 GLN A O 1
ATOM 2749 N N . MET A 1 343 ? -6.872 9.387 -33.271 1.00 72.62 343 MET A N 1
ATOM 2750 C CA . MET A 1 343 ? -5.617 8.708 -32.915 1.00 72.62 343 MET A CA 1
ATOM 2751 C C . MET A 1 343 ? -4.814 9.465 -31.849 1.00 72.62 343 MET A C 1
ATOM 2753 O O . MET A 1 343 ? -4.340 8.857 -30.888 1.00 72.62 343 MET A O 1
ATOM 2757 N N . LEU A 1 344 ? -4.695 10.790 -31.972 1.00 71.06 344 LEU A N 1
ATOM 2758 C CA . LEU A 1 344 ? -4.029 11.631 -30.974 1.00 71.06 344 LEU A CA 1
ATOM 2759 C C . LEU A 1 344 ? -4.732 11.549 -29.610 1.00 71.06 344 LEU A C 1
ATOM 2761 O O . LEU A 1 344 ? -4.076 11.444 -28.571 1.00 71.06 344 LEU A O 1
ATOM 2765 N N . GLY A 1 345 ? -6.066 11.540 -29.604 1.00 75.94 345 GLY A N 1
ATOM 2766 C CA . GLY A 1 345 ? -6.856 11.347 -28.394 1.00 75.94 345 GLY A CA 1
ATOM 2767 C C . GLY A 1 345 ? -6.617 9.975 -27.757 1.00 75.94 345 GLY A C 1
ATOM 2768 O O . GLY A 1 345 ? -6.476 9.883 -26.547 1.00 75.94 345 GLY A O 1
ATOM 2769 N N . ILE A 1 346 ? -6.467 8.908 -28.540 1.00 77.38 346 ILE A N 1
ATOM 2770 C CA . ILE A 1 346 ? -6.132 7.584 -27.996 1.00 77.38 346 ILE A CA 1
ATOM 2771 C C . ILE A 1 346 ? -4.738 7.595 -27.351 1.00 77.38 346 ILE A C 1
ATOM 2773 O O . ILE A 1 346 ? -4.588 7.161 -26.210 1.00 77.38 346 ILE A O 1
ATOM 2777 N N . VAL A 1 347 ? -3.723 8.139 -28.031 1.00 73.25 347 VAL A N 1
ATOM 2778 C CA . VAL A 1 347 ? -2.337 8.181 -27.519 1.00 73.25 347 VAL A CA 1
ATOM 2779 C C . VAL A 1 347 ? -2.237 8.978 -26.217 1.00 73.25 347 VAL A C 1
ATOM 2781 O O . VAL A 1 347 ? -1.624 8.521 -25.250 1.00 73.25 347 VAL A O 1
ATOM 2784 N N . THR A 1 348 ? -2.877 10.148 -26.167 1.00 69.88 348 THR A N 1
ATOM 2785 C CA . THR A 1 348 ? -2.875 11.016 -24.978 1.00 69.88 348 THR A CA 1
ATOM 2786 C C . THR A 1 348 ? -3.592 10.390 -23.780 1.00 69.88 348 THR A C 1
ATOM 2788 O O . THR A 1 348 ? -3.227 10.689 -22.646 1.00 69.88 348 THR A O 1
ATOM 2791 N N . PHE A 1 349 ? -4.546 9.480 -24.004 1.00 77.31 349 PHE A N 1
ATOM 2792 C CA . PHE A 1 349 ? -5.229 8.732 -22.943 1.00 77.31 349 PHE A CA 1
ATOM 2793 C C . PHE A 1 349 ? -4.511 7.441 -22.527 1.00 77.31 349 PHE A C 1
ATOM 2795 O O . PHE A 1 349 ? -4.498 7.095 -21.343 1.00 77.31 349 PHE A O 1
ATOM 2802 N N . ILE A 1 350 ? -3.885 6.725 -23.463 1.00 75.38 350 ILE A N 1
ATOM 2803 C CA . ILE A 1 350 ? -3.121 5.508 -23.151 1.00 75.38 350 ILE A CA 1
ATOM 2804 C C . ILE A 1 350 ? -1.911 5.845 -22.272 1.00 75.38 350 ILE A C 1
ATOM 2806 O O . ILE A 1 350 ? -1.597 5.090 -21.355 1.00 75.38 350 ILE A O 1
ATOM 2810 N N . TRP A 1 351 ? -1.266 6.994 -22.490 1.00 70.81 351 TRP A N 1
ATOM 2811 C CA . TRP A 1 351 ? -0.050 7.371 -21.765 1.00 70.81 351 TRP A CA 1
ATOM 2812 C C . TRP A 1 351 ? -0.220 7.449 -20.226 1.00 70.81 351 TRP A C 1
ATOM 2814 O O . TRP A 1 351 ? 0.529 6.774 -19.511 1.00 70.81 351 TRP A O 1
ATOM 2824 N N . PRO A 1 352 ? -1.222 8.169 -19.673 1.00 66.69 352 PRO A N 1
ATOM 2825 C CA . PRO A 1 352 ? -1.522 8.124 -18.239 1.00 66.69 352 PRO A CA 1
ATOM 2826 C C . PRO A 1 352 ? -1.949 6.735 -17.751 1.00 66.69 352 PRO A C 1
ATOM 2828 O O . PRO A 1 352 ? -1.569 6.322 -16.658 1.00 66.69 352 PRO A O 1
ATOM 2831 N N . THR A 1 353 ? -2.707 6.000 -18.569 1.00 73.25 353 THR A N 1
ATOM 2832 C CA . THR A 1 353 ? -3.240 4.670 -18.226 1.00 73.25 353 THR A CA 1
ATOM 2833 C C . THR A 1 353 ? -2.116 3.645 -18.039 1.00 73.25 353 THR A C 1
ATOM 2835 O O . THR A 1 353 ? -2.148 2.858 -17.097 1.00 73.25 353 THR A O 1
ATOM 2838 N N . LEU A 1 354 ? -1.073 3.694 -18.876 1.00 76.12 354 LEU A N 1
ATOM 2839 C CA . LEU A 1 354 ? 0.126 2.858 -18.736 1.00 76.12 354 LEU A CA 1
ATOM 2840 C C . LEU A 1 354 ? 0.953 3.203 -17.488 1.00 76.12 354 LEU A C 1
ATOM 2842 O O . LEU A 1 354 ? 1.675 2.353 -16.974 1.00 76.12 354 LEU A O 1
ATOM 2846 N N . SER A 1 355 ? 0.837 4.434 -16.988 1.00 72.88 355 SER A N 1
ATOM 2847 C CA . SER A 1 355 ? 1.616 4.924 -15.845 1.00 72.88 355 SER A CA 1
ATOM 2848 C C . SER A 1 355 ? 0.973 4.611 -14.483 1.00 72.88 355 SER A C 1
ATOM 2850 O O . SER A 1 355 ? 1.614 4.800 -13.447 1.00 72.88 355 SER A O 1
ATOM 2852 N N . HIS A 1 356 ? -0.271 4.114 -14.449 1.00 64.94 356 HIS A N 1
ATOM 2853 C CA . HIS A 1 356 ? -1.010 3.834 -13.213 1.00 64.94 356 HIS A CA 1
ATOM 2854 C C . HIS A 1 356 ? -1.370 2.339 -13.061 1.00 64.94 356 HIS A C 1
ATOM 2856 O O . HIS A 1 356 ? -2.383 1.886 -13.590 1.00 64.94 356 HIS A O 1
ATOM 2862 N N . PRO A 1 357 ? -0.619 1.556 -12.257 1.00 57.91 357 PRO A N 1
ATOM 2863 C CA . PRO A 1 357 ? -0.796 0.101 -12.132 1.00 57.91 357 PRO A CA 1
ATOM 2864 C C . PRO A 1 357 ? -1.992 -0.339 -11.260 1.00 57.91 357 PRO A C 1
ATOM 2866 O O . PRO A 1 357 ? -2.004 -1.452 -10.747 1.00 57.91 357 PRO A O 1
ATOM 2869 N N . ARG A 1 358 ? -2.992 0.522 -11.028 1.00 69.44 358 ARG A N 1
ATOM 2870 C CA . ARG A 1 358 ? -4.110 0.246 -10.096 1.00 69.44 358 ARG A CA 1
ATOM 2871 C C . ARG A 1 358 ? -5.438 -0.115 -10.763 1.00 69.44 358 ARG A C 1
ATOM 2873 O O . ARG A 1 358 ? -6.433 -0.291 -10.066 1.00 69.44 358 ARG A O 1
ATOM 2880 N N . LEU A 1 359 ? -5.468 -0.234 -12.084 1.00 70.38 359 LEU A N 1
ATOM 2881 C CA . LEU A 1 359 ? -6.692 -0.548 -12.816 1.00 70.38 359 LEU A CA 1
ATOM 2882 C C . LEU A 1 359 ? -7.097 -2.006 -12.603 1.00 70.38 359 LEU A C 1
ATOM 2884 O O . LEU A 1 359 ? -6.258 -2.906 -12.641 1.00 70.38 359 LEU A O 1
ATOM 2888 N N . SER A 1 360 ? -8.395 -2.247 -12.406 1.00 77.62 360 SER A N 1
ATOM 2889 C CA . SER A 1 360 ? -8.915 -3.613 -12.378 1.00 77.62 360 SER A CA 1
ATOM 2890 C C . SER A 1 360 ? -8.622 -4.301 -13.719 1.00 77.62 360 SER A C 1
ATOM 2892 O O . SER A 1 360 ? -8.786 -3.691 -14.780 1.00 77.62 360 SER A O 1
ATOM 2894 N N . LEU A 1 361 ? -8.206 -5.573 -13.684 1.00 78.88 361 LEU A N 1
ATOM 2895 C CA . LEU A 1 361 ? -7.885 -6.352 -14.891 1.00 78.88 361 LEU A CA 1
ATOM 2896 C C . LEU A 1 361 ? -9.037 -6.345 -15.911 1.00 78.88 361 LEU A C 1
ATOM 2898 O O . LEU A 1 361 ? -8.802 -6.297 -17.117 1.00 78.88 361 LEU A O 1
ATOM 2902 N N . LEU A 1 362 ? -10.284 -6.339 -15.425 1.00 76.19 362 LEU A N 1
ATOM 2903 C CA . LEU A 1 362 ? -11.475 -6.317 -16.269 1.00 76.19 362 LEU A CA 1
ATOM 2904 C C . LEU A 1 362 ? -11.637 -4.976 -17.000 1.00 76.19 362 LEU A C 1
ATOM 2906 O O . LEU A 1 362 ? -11.841 -4.968 -18.211 1.00 76.19 362 LEU A O 1
ATOM 2910 N N . SER A 1 363 ? -11.517 -3.845 -16.296 1.00 79.81 363 SER A N 1
ATOM 2911 C CA . SER A 1 363 ? -11.574 -2.513 -16.922 1.00 79.81 363 SER A CA 1
ATOM 2912 C C . SER A 1 363 ? -10.443 -2.327 -17.929 1.00 79.81 363 SER A C 1
ATOM 2914 O O . SER A 1 363 ? -10.665 -1.815 -19.021 1.00 79.81 363 SER A O 1
ATOM 2916 N N . TRP A 1 364 ? -9.245 -2.799 -17.583 1.00 82.75 364 TRP A N 1
ATOM 2917 C CA . TRP A 1 364 ? -8.074 -2.734 -18.449 1.00 82.75 364 TRP A CA 1
ATOM 2918 C C . TRP A 1 364 ? -8.300 -3.483 -19.770 1.00 82.75 364 TRP A C 1
ATOM 2920 O O . TRP A 1 364 ? -8.056 -2.933 -20.841 1.00 82.75 364 TRP A O 1
ATOM 2930 N N . PHE A 1 365 ? -8.854 -4.698 -19.715 1.00 87.75 365 PHE A N 1
ATOM 2931 C CA . PHE A 1 365 ? -9.186 -5.484 -20.905 1.00 87.75 365 PHE A CA 1
ATOM 2932 C C . PHE A 1 365 ? -10.190 -4.774 -21.831 1.00 87.75 365 PHE A C 1
ATOM 2934 O O . PHE A 1 365 ? -9.961 -4.681 -23.039 1.00 87.75 365 PHE A O 1
ATOM 2941 N N . TRP A 1 366 ? -11.276 -4.221 -21.278 1.00 84.75 366 TRP A N 1
ATOM 2942 C CA . TRP A 1 366 ? -12.291 -3.512 -22.070 1.00 84.75 366 TRP A CA 1
ATOM 2943 C C . TRP A 1 366 ? -11.767 -2.217 -22.698 1.00 84.75 366 TRP A C 1
ATOM 2945 O O . TRP A 1 366 ? -12.103 -1.932 -23.850 1.00 84.75 366 TRP A O 1
ATOM 2955 N N . ILE A 1 367 ? -10.903 -1.482 -21.989 1.00 85.69 367 ILE A N 1
ATOM 2956 C CA . ILE A 1 367 ? -10.229 -0.286 -22.513 1.00 85.69 367 ILE A CA 1
ATOM 2957 C C . ILE A 1 367 ? -9.430 -0.632 -23.775 1.00 85.69 367 ILE A C 1
ATOM 2959 O O . ILE A 1 367 ? -9.558 0.061 -24.784 1.00 85.69 367 ILE A O 1
ATOM 2963 N N . TRP A 1 368 ? -8.660 -1.726 -23.763 1.00 88.06 368 TRP A N 1
ATOM 2964 C CA . TRP A 1 368 ? -7.873 -2.142 -24.929 1.00 88.06 368 TRP A CA 1
ATOM 2965 C C . TRP A 1 368 ? -8.728 -2.598 -26.106 1.00 88.06 368 TRP A C 1
ATOM 2967 O O . TRP A 1 368 ? -8.422 -2.242 -27.245 1.00 88.06 368 TRP A O 1
ATOM 2977 N N . ILE A 1 369 ? -9.817 -3.332 -25.854 1.00 91.25 369 ILE A N 1
ATOM 2978 C CA . ILE A 1 369 ? -10.753 -3.730 -26.916 1.00 91.25 369 ILE A CA 1
ATOM 2979 C C . ILE A 1 369 ? -11.371 -2.497 -27.575 1.00 91.25 369 ILE A C 1
ATOM 2981 O O . ILE A 1 369 ? -11.363 -2.387 -28.801 1.00 91.25 369 ILE A O 1
ATOM 2985 N N . ALA A 1 370 ? -11.890 -1.559 -26.781 1.00 86.94 370 ALA A N 1
ATOM 2986 C CA . ALA A 1 370 ? -1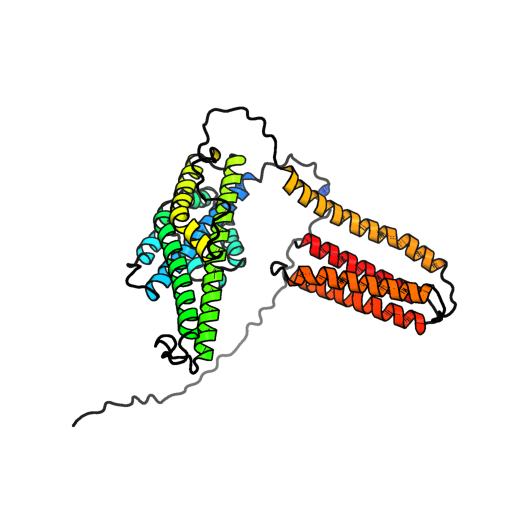2.550 -0.370 -27.307 1.00 86.94 370 ALA A CA 1
ATOM 2987 C C . ALA A 1 370 ? -11.559 0.583 -28.003 1.00 86.94 370 ALA A C 1
ATOM 2989 O O . ALA A 1 370 ? -11.884 1.143 -29.052 1.00 86.94 370 ALA A O 1
ATOM 2990 N N . ALA A 1 371 ? -10.330 0.708 -27.490 1.00 87.94 371 ALA A N 1
ATOM 2991 C CA . ALA A 1 371 ? -9.261 1.452 -28.152 1.00 87.94 371 ALA A CA 1
ATOM 2992 C C . ALA A 1 371 ? -8.875 0.813 -29.497 1.00 87.94 371 ALA A C 1
ATOM 2994 O O . ALA A 1 371 ? -8.839 1.506 -30.512 1.00 87.94 371 ALA A O 1
ATOM 2995 N N . GLY A 1 372 ? -8.657 -0.506 -29.536 1.00 91.75 372 GLY A N 1
ATOM 2996 C CA . GLY A 1 372 ? -8.348 -1.232 -30.770 1.00 91.75 372 GLY A CA 1
ATOM 2997 C C . GLY A 1 372 ? -9.465 -1.121 -31.810 1.00 91.75 372 GLY A C 1
ATOM 2998 O O . GLY A 1 372 ? -9.203 -0.838 -32.979 1.00 91.75 372 GLY A O 1
ATOM 2999 N N . PHE A 1 373 ? -10.721 -1.253 -31.379 1.00 92.62 373 PHE A N 1
ATOM 3000 C CA . PHE A 1 373 ? -11.890 -1.054 -32.234 1.00 92.62 373 PHE A CA 1
ATOM 3001 C C . PHE A 1 373 ? -11.948 0.365 -32.821 1.00 92.62 373 PHE A C 1
ATOM 3003 O O . PHE A 1 373 ? -12.212 0.529 -34.012 1.00 92.62 373 PHE A O 1
ATOM 3010 N N . SER A 1 374 ? -11.641 1.387 -32.017 1.00 90.69 374 SER A N 1
ATOM 3011 C CA . SER A 1 374 ? -11.591 2.786 -32.457 1.00 90.69 374 SER A CA 1
ATOM 3012 C C . SER A 1 374 ? -10.532 3.020 -33.544 1.00 90.69 374 SER A C 1
ATOM 3014 O O . SER A 1 374 ? -10.839 3.619 -34.578 1.00 90.69 374 SER A O 1
ATOM 3016 N N . VAL A 1 375 ? -9.322 2.469 -33.376 1.00 89.19 375 VAL A N 1
ATOM 3017 C CA . VAL A 1 375 ? -8.245 2.536 -34.386 1.00 89.19 375 VAL A CA 1
ATOM 3018 C C . VAL A 1 375 ? -8.664 1.858 -35.693 1.00 89.19 375 VAL A C 1
ATOM 3020 O O . VAL A 1 375 ? -8.486 2.423 -36.773 1.00 89.19 375 VAL A O 1
ATOM 3023 N N . LEU A 1 376 ? -9.257 0.661 -35.612 1.00 94.19 376 LEU A N 1
ATOM 3024 C CA . LEU A 1 376 ? -9.736 -0.065 -36.791 1.00 94.19 376 LEU A CA 1
ATOM 3025 C C . LEU A 1 376 ? -10.820 0.716 -37.538 1.00 94.19 376 LEU A C 1
ATOM 3027 O O . LEU A 1 376 ? -10.799 0.758 -38.770 1.00 94.19 376 LEU A O 1
ATOM 3031 N N . CYS A 1 377 ? -11.732 1.363 -36.812 1.00 91.44 377 CYS A N 1
ATOM 3032 C CA . CYS A 1 377 ? -12.753 2.224 -37.396 1.00 91.44 377 CYS A CA 1
ATOM 3033 C C . CYS A 1 377 ? -12.139 3.439 -38.106 1.00 91.44 377 CYS A C 1
ATOM 3035 O O . CYS A 1 377 ? -12.516 3.730 -39.240 1.00 91.44 377 CYS A O 1
ATOM 3037 N N . ALA A 1 378 ? -11.159 4.107 -37.493 1.00 88.38 378 ALA A N 1
ATOM 3038 C CA . ALA A 1 378 ? -10.482 5.255 -38.098 1.00 88.38 378 ALA A CA 1
ATOM 3039 C C . ALA A 1 378 ? -9.781 4.878 -39.419 1.00 88.38 378 ALA A C 1
ATOM 3041 O O . ALA A 1 378 ? -9.983 5.526 -40.446 1.00 88.38 378 ALA A O 1
ATOM 3042 N N . LEU A 1 379 ? -9.026 3.772 -39.433 1.00 89.38 379 LEU A N 1
ATOM 3043 C CA . LEU A 1 379 ? -8.361 3.281 -40.648 1.00 89.38 379 LEU A CA 1
ATOM 3044 C C . LEU A 1 379 ? -9.366 2.847 -41.723 1.00 89.38 379 LEU A C 1
ATOM 3046 O O . LEU A 1 379 ? -9.222 3.195 -42.897 1.00 89.38 379 LEU A O 1
ATOM 3050 N N . SER A 1 380 ? -10.405 2.111 -41.319 1.00 92.31 380 SER A N 1
ATOM 3051 C CA . SER A 1 380 ? -11.436 1.620 -42.237 1.00 92.31 380 SER A CA 1
ATOM 3052 C C . SER A 1 380 ? -12.232 2.768 -42.847 1.00 92.31 380 SER A C 1
ATOM 3054 O O . SER A 1 380 ? -12.559 2.708 -44.025 1.00 92.31 380 SER A O 1
ATOM 3056 N N . SER A 1 381 ? -12.505 3.833 -42.091 1.00 90.31 381 SER A N 1
ATOM 3057 C CA . SER A 1 381 ? -13.213 5.010 -42.596 1.00 90.31 381 SER A CA 1
ATOM 3058 C C . SER A 1 381 ? -12.489 5.644 -43.789 1.00 90.31 381 SER A C 1
ATOM 3060 O O . SER A 1 381 ? -13.113 5.865 -44.831 1.00 90.31 381 SER A O 1
ATOM 3062 N N . VAL A 1 382 ? -11.172 5.854 -43.691 1.00 86.19 382 VAL A N 1
ATOM 3063 C CA . VAL A 1 382 ? -10.369 6.433 -44.783 1.00 86.19 382 VAL A CA 1
ATOM 3064 C C . VAL A 1 382 ? -10.347 5.512 -46.006 1.00 86.19 382 VAL A C 1
ATOM 3066 O O . VAL A 1 382 ? -10.524 5.974 -47.134 1.00 86.19 382 VAL A O 1
ATOM 3069 N N . LEU A 1 383 ? -10.182 4.200 -45.802 1.00 90.12 383 LEU A N 1
ATOM 3070 C CA . LEU A 1 383 ? -10.193 3.225 -46.898 1.00 90.12 383 LEU A CA 1
ATOM 3071 C C . LEU A 1 383 ? -11.559 3.180 -47.596 1.00 90.12 383 LEU A C 1
ATOM 3073 O O . LEU A 1 383 ? -11.637 3.243 -48.823 1.00 90.12 383 LEU A O 1
ATOM 3077 N N . LEU A 1 384 ? -12.648 3.117 -46.832 1.00 88.12 384 LEU A N 1
ATOM 3078 C CA . LEU A 1 384 ? -13.997 3.047 -47.387 1.00 88.12 384 LEU A CA 1
ATOM 3079 C C . LEU A 1 384 ? -14.368 4.316 -48.151 1.00 88.12 384 LEU A C 1
ATOM 3081 O O . LEU A 1 384 ? -15.058 4.203 -49.157 1.00 88.12 384 LEU A O 1
ATOM 3085 N N . TYR A 1 385 ? -13.866 5.488 -47.745 1.00 87.25 385 TYR A N 1
ATOM 3086 C CA . TYR A 1 385 ? -14.079 6.733 -48.489 1.00 87.25 385 TYR A CA 1
ATOM 3087 C C . TYR A 1 385 ? -13.557 6.643 -49.935 1.00 87.25 385 TYR A C 1
ATOM 3089 O O . TYR A 1 385 ? -14.194 7.140 -50.858 1.00 87.25 385 TYR A O 1
ATOM 3097 N N . LEU A 1 386 ? -12.409 5.987 -50.147 1.00 84.12 386 LEU A N 1
ATOM 3098 C CA . LEU A 1 386 ? -11.759 5.886 -51.462 1.00 84.12 386 LEU A CA 1
ATOM 3099 C C . LEU A 1 386 ? -12.327 4.754 -52.335 1.00 84.12 386 LEU A C 1
ATOM 3101 O O . LEU A 1 386 ? -12.413 4.867 -53.568 1.00 84.12 386 LEU A O 1
ATOM 3105 N N . TYR A 1 387 ? -12.678 3.632 -51.706 1.00 87.81 387 TYR A N 1
ATOM 3106 C CA . TYR A 1 387 ? -13.028 2.404 -52.421 1.00 87.81 387 TYR A CA 1
ATOM 3107 C C . TYR A 1 387 ? -14.531 2.181 -52.576 1.00 87.81 387 TYR A C 1
ATOM 3109 O O . TYR A 1 387 ? -14.934 1.577 -53.573 1.00 87.81 387 TYR A O 1
ATOM 3117 N N . LEU A 1 388 ? -15.366 2.668 -51.653 1.00 85.44 388 LEU A N 1
ATOM 3118 C CA . LEU A 1 388 ? -16.814 2.533 -51.774 1.00 85.44 388 LEU A CA 1
ATOM 3119 C C . LEU A 1 388 ? -17.441 3.755 -52.457 1.00 85.44 388 LEU A C 1
ATOM 3121 O O . LEU A 1 388 ? -17.025 4.887 -52.228 1.00 85.44 388 LEU A O 1
ATOM 3125 N N . PRO A 1 389 ? -18.492 3.553 -53.269 1.00 76.38 389 PRO A N 1
ATOM 3126 C CA . PRO A 1 389 ? -19.188 4.641 -53.951 1.00 76.38 389 PRO A CA 1
ATOM 3127 C C . PRO A 1 389 ? -20.033 5.527 -53.018 1.00 76.38 389 PRO A C 1
ATOM 3129 O O . PRO A 1 389 ? -20.586 6.516 -53.478 1.00 76.38 389 PRO A O 1
ATOM 3132 N N . SER A 1 390 ? -20.146 5.198 -51.727 1.00 79.00 390 SER A N 1
ATOM 3133 C CA . SER A 1 390 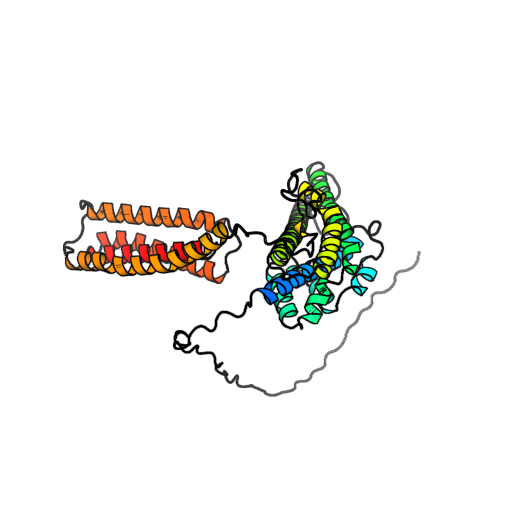? -20.932 5.956 -50.749 1.00 79.00 390 SER A CA 1
ATOM 3134 C C . SER A 1 390 ? -20.034 6.446 -49.612 1.00 79.00 390 SER A C 1
ATOM 3136 O O . SER A 1 390 ? -19.560 5.668 -48.782 1.00 79.00 390 SER A O 1
ATOM 3138 N N . THR A 1 391 ? -19.842 7.765 -49.571 1.00 79.00 391 THR A N 1
ATOM 3139 C CA . THR A 1 391 ? -19.137 8.509 -48.511 1.00 79.00 391 THR A CA 1
ATOM 3140 C C . THR A 1 391 ? -19.801 8.334 -47.141 1.00 79.00 391 THR A C 1
ATOM 3142 O O . THR A 1 391 ? -19.154 8.413 -46.097 1.00 79.00 391 THR A O 1
ATOM 3145 N N . THR A 1 392 ? -21.087 7.995 -47.132 1.00 82.88 392 THR A N 1
ATOM 3146 C CA . THR A 1 392 ? -21.907 7.816 -45.937 1.00 82.88 392 THR A CA 1
ATOM 3147 C C . THR A 1 392 ? -21.421 6.676 -45.034 1.00 82.88 392 THR A C 1
ATOM 3149 O O . THR A 1 392 ? -21.419 6.812 -43.810 1.00 82.88 392 THR A O 1
ATOM 3152 N N . TRP A 1 393 ? -20.935 5.570 -45.608 1.00 84.88 393 TRP A N 1
ATOM 3153 C CA . TRP A 1 393 ? -20.392 4.448 -44.828 1.00 84.88 393 TRP A CA 1
ATOM 3154 C C . TRP A 1 393 ? -19.080 4.794 -44.130 1.00 84.88 393 TRP A C 1
ATOM 3156 O O . TRP A 1 393 ? -18.875 4.417 -42.977 1.00 84.88 393 TRP A O 1
ATOM 3166 N N . SER A 1 394 ? -18.215 5.550 -44.807 1.00 86.00 394 SER A N 1
ATOM 3167 C CA . SER A 1 394 ? -16.978 6.062 -44.216 1.00 86.00 394 SER A CA 1
ATOM 3168 C C . SER A 1 394 ? -17.276 6.908 -42.974 1.00 86.00 394 SER A C 1
ATOM 3170 O O . SER A 1 394 ? -16.636 6.728 -41.933 1.00 86.00 394 SER A O 1
ATOM 3172 N N . PHE A 1 395 ? -18.308 7.751 -43.047 1.00 84.81 395 PHE A N 1
ATOM 3173 C CA . PHE A 1 395 ? -18.732 8.594 -41.935 1.00 84.81 395 PHE A CA 1
ATOM 3174 C C . PHE A 1 395 ? -19.296 7.792 -40.750 1.00 84.81 395 PHE A C 1
ATOM 3176 O O . PHE A 1 395 ? -18.876 8.022 -39.617 1.00 84.81 395 PHE A O 1
ATOM 3183 N N . ILE A 1 396 ? -20.187 6.813 -40.980 1.00 86.81 396 ILE A N 1
ATOM 3184 C CA . ILE A 1 396 ? -20.730 5.964 -39.895 1.00 86.81 396 ILE A CA 1
ATOM 3185 C C . ILE A 1 396 ? -19.615 5.241 -39.142 1.00 86.81 396 ILE A C 1
ATOM 3187 O O . ILE A 1 396 ? -19.647 5.153 -37.911 1.00 86.81 396 ILE A O 1
ATOM 3191 N N . ILE A 1 397 ? -18.635 4.705 -39.870 1.00 89.50 397 ILE A N 1
ATOM 3192 C CA . ILE A 1 397 ? -17.545 3.964 -39.243 1.00 89.50 397 ILE A CA 1
ATOM 3193 C C . ILE A 1 397 ? -16.648 4.908 -38.437 1.00 89.50 397 ILE A C 1
ATOM 3195 O O . ILE A 1 397 ? -16.344 4.593 -37.286 1.00 89.50 397 ILE A O 1
ATOM 3199 N N . ALA A 1 398 ? -16.300 6.087 -38.964 1.00 88.19 398 ALA A N 1
ATOM 3200 C CA . ALA A 1 398 ? -15.568 7.097 -38.191 1.00 88.19 398 ALA A CA 1
ATOM 3201 C C . ALA A 1 398 ? -16.319 7.487 -36.910 1.00 88.19 398 ALA A C 1
ATOM 3203 O O . ALA A 1 398 ? -15.744 7.491 -35.821 1.00 88.19 398 ALA A O 1
ATOM 3204 N N . PHE A 1 399 ? -17.623 7.748 -37.025 1.00 85.31 399 PHE A N 1
ATOM 3205 C CA . PHE A 1 399 ? -18.472 8.098 -35.891 1.00 85.31 399 PHE A CA 1
ATOM 3206 C C . PHE A 1 399 ? -18.502 6.988 -34.832 1.00 85.31 399 PHE A C 1
ATOM 3208 O O . PHE A 1 399 ? -18.327 7.258 -33.646 1.00 85.31 399 PHE A O 1
ATOM 3215 N N . SER A 1 400 ? -18.639 5.728 -35.250 1.00 88.62 400 SER A N 1
ATOM 3216 C CA . SER A 1 400 ? -18.629 4.573 -34.342 1.00 88.62 400 SER A CA 1
ATOM 3217 C C . SER A 1 400 ? -17.306 4.452 -33.576 1.00 88.62 400 SER A C 1
ATOM 3219 O O . SER A 1 400 ? -17.305 4.170 -32.376 1.00 88.62 400 SER A O 1
ATOM 3221 N N . GLY A 1 401 ? -16.179 4.728 -34.241 1.00 88.31 401 GLY A N 1
ATOM 3222 C CA . GLY A 1 401 ? -14.870 4.793 -33.592 1.00 88.31 401 GLY A CA 1
ATOM 3223 C C . GLY A 1 401 ? -14.779 5.922 -32.559 1.00 88.31 401 GLY A C 1
ATOM 3224 O O . GLY A 1 401 ? -14.309 5.698 -31.441 1.00 88.31 401 GLY A O 1
ATOM 3225 N N . ALA A 1 402 ? -15.294 7.110 -32.885 1.00 87.44 402 ALA A N 1
ATOM 3226 C CA . ALA A 1 402 ? -15.329 8.243 -31.962 1.00 87.44 402 ALA A CA 1
ATOM 3227 C C . ALA A 1 402 ? -16.184 7.952 -30.712 1.00 87.44 402 ALA A C 1
ATOM 3229 O O . ALA A 1 402 ? -15.781 8.284 -29.596 1.00 87.44 402 ALA A O 1
ATOM 3230 N N . VAL A 1 403 ? -17.324 7.267 -30.872 1.00 85.94 403 VAL A N 1
ATOM 3231 C CA . VAL A 1 403 ? -18.166 6.805 -29.752 1.00 85.94 403 VAL A CA 1
ATOM 3232 C C . VAL A 1 403 ? -17.397 5.822 -28.863 1.00 85.94 403 VAL A C 1
ATOM 3234 O O . VAL A 1 403 ? -17.373 5.988 -27.644 1.00 85.94 403 VAL A O 1
ATOM 3237 N N . ALA A 1 404 ? -16.726 4.826 -29.453 1.00 87.50 404 ALA A N 1
ATOM 3238 C CA . ALA A 1 404 ? -15.922 3.863 -28.700 1.00 87.50 404 ALA A CA 1
ATOM 3239 C C . ALA A 1 404 ? -14.790 4.548 -27.917 1.00 87.50 404 ALA A C 1
ATOM 3241 O O . ALA A 1 404 ? -14.554 4.223 -26.753 1.00 87.50 404 ALA A O 1
ATOM 3242 N N . GLN A 1 405 ? -14.136 5.548 -28.513 1.00 86.25 405 GLN A N 1
ATOM 3243 C CA . GLN A 1 405 ? -13.132 6.351 -27.822 1.00 86.25 405 GLN A CA 1
ATOM 3244 C C . GLN A 1 405 ? -13.720 7.138 -26.645 1.00 86.25 405 GLN A C 1
ATOM 3246 O O . GLN A 1 405 ? -13.118 7.148 -25.575 1.00 86.25 405 GLN A O 1
ATOM 3251 N N . ALA A 1 406 ? -14.890 7.761 -26.797 1.00 84.38 406 ALA A N 1
ATOM 3252 C CA . ALA A 1 406 ? -15.543 8.469 -25.695 1.00 84.38 406 ALA A CA 1
ATOM 3253 C C . ALA A 1 406 ? -15.859 7.529 -24.514 1.00 84.38 406 ALA A C 1
ATOM 3255 O O . ALA A 1 406 ? -15.681 7.901 -23.353 1.00 84.38 406 ALA A O 1
ATOM 3256 N N . VAL A 1 407 ? -16.251 6.280 -24.798 1.00 83.62 407 VAL A N 1
ATOM 3257 C CA . VAL A 1 407 ? -16.449 5.247 -23.768 1.00 83.62 407 VAL A CA 1
ATOM 3258 C C . VAL A 1 407 ? -15.135 4.895 -23.065 1.00 83.62 407 VAL A C 1
ATOM 3260 O O . VAL A 1 407 ? -15.123 4.797 -21.838 1.00 83.62 407 VAL A O 1
ATOM 3263 N N . VAL A 1 408 ? -14.023 4.761 -23.798 1.00 84.38 408 VAL A N 1
ATOM 3264 C CA . VAL A 1 408 ? -12.691 4.540 -23.200 1.00 84.38 408 VAL A CA 1
ATOM 3265 C C . VAL A 1 408 ? -12.329 5.673 -22.243 1.00 84.38 408 VAL A C 1
ATOM 3267 O O . VAL A 1 408 ? -11.920 5.413 -21.114 1.00 84.38 408 VAL A O 1
ATOM 3270 N N . GLN A 1 409 ? -12.523 6.927 -22.658 1.00 82.81 409 GLN A N 1
ATOM 3271 C CA . GLN A 1 409 ? -12.234 8.092 -21.818 1.00 82.81 409 GLN A CA 1
ATOM 3272 C C . GLN A 1 409 ? -13.056 8.069 -20.525 1.00 82.81 409 GLN A C 1
ATOM 3274 O O . GLN A 1 409 ? -12.517 8.307 -19.445 1.00 82.81 409 GLN A O 1
ATOM 3279 N N . LEU A 1 410 ? -14.341 7.715 -20.620 1.00 78.88 410 LEU A N 1
ATOM 3280 C CA . LEU A 1 410 ? -15.220 7.596 -19.461 1.00 78.88 410 LEU A CA 1
ATOM 3281 C C . LEU A 1 410 ? -14.788 6.465 -18.516 1.00 78.88 410 LEU A C 1
ATOM 3283 O O . LEU A 1 410 ? -14.788 6.642 -17.299 1.00 78.88 410 LEU A O 1
ATOM 3287 N N . GLN A 1 411 ? -14.394 5.309 -19.058 1.00 81.75 411 GLN A N 1
ATOM 3288 C CA . GLN A 1 411 ? -13.895 4.190 -18.255 1.00 81.75 411 GLN A CA 1
ATOM 3289 C C . GLN A 1 411 ? -12.602 4.549 -17.525 1.00 81.75 411 GLN A C 1
ATOM 3291 O O . GLN A 1 411 ? -12.484 4.247 -16.340 1.00 81.75 411 GLN A O 1
ATOM 3296 N N . VAL A 1 412 ? -11.677 5.245 -18.192 1.00 78.94 412 VAL A N 1
ATOM 3297 C CA . VAL A 1 412 ? -10.428 5.713 -17.580 1.00 78.94 412 VAL A CA 1
ATOM 3298 C C . VAL A 1 412 ? -10.720 6.696 -16.445 1.00 78.94 412 VAL A C 1
ATOM 3300 O O . VAL A 1 412 ? -10.243 6.480 -15.334 1.00 78.94 412 VAL A O 1
ATOM 3303 N N . ILE A 1 413 ? -11.564 7.709 -16.673 1.00 79.94 413 ILE A N 1
ATOM 3304 C CA . ILE A 1 413 ? -11.944 8.685 -15.635 1.00 79.94 413 ILE A CA 1
ATOM 3305 C C . ILE A 1 413 ? -12.612 8.003 -14.438 1.00 79.94 413 ILE A C 1
ATOM 3307 O O . ILE A 1 413 ? -12.383 8.409 -13.308 1.00 79.94 413 ILE A O 1
ATOM 3311 N N . ASN A 1 414 ? -13.421 6.967 -14.665 1.00 75.38 414 ASN A N 1
ATOM 3312 C CA . ASN A 1 414 ? -14.064 6.240 -13.571 1.00 75.38 414 ASN A CA 1
ATOM 3313 C C . ASN A 1 414 ? -13.122 5.357 -12.758 1.00 75.38 414 ASN A C 1
ATOM 3315 O O . ASN A 1 414 ? -13.459 4.961 -11.643 1.00 75.38 414 ASN A O 1
ATOM 3319 N N . SER A 1 415 ? -12.018 4.959 -13.375 1.00 73.56 415 SER A N 1
ATOM 3320 C CA . SER A 1 415 ? -11.076 3.998 -12.819 1.00 73.56 415 SER A CA 1
ATOM 3321 C C . SER A 1 415 ? -9.911 4.642 -12.064 1.00 73.56 415 SER A C 1
ATOM 3323 O O . SER A 1 415 ? -9.231 3.950 -11.305 1.00 73.56 415 SER A O 1
ATOM 3325 N N . ILE A 1 416 ? -9.697 5.943 -12.284 1.00 69.06 416 ILE A N 1
ATOM 3326 C CA . ILE A 1 416 ? -8.817 6.820 -11.502 1.00 69.06 416 ILE A CA 1
ATOM 3327 C C . ILE A 1 416 ? -9.603 7.317 -10.289 1.00 69.06 416 ILE A C 1
ATOM 3329 O O . ILE A 1 416 ? -9.024 7.287 -9.177 1.00 69.06 416 ILE A O 1
#

Foldseek 3Di:
DDDDDDDDDDDDDDDDDDDDDDDPDDPPPPDDPDDDDPPPVPPPDPPPPPPVLVVLLLLLLLLLLLLLLLLLLLLVVLCVVPVPLRPPVSVVSVVLDDPVSVVLNVPVVPSLPPVSSVVSSVVSVVDDSVVSLCSLLRLVNLLRLLVSLVSLLVQLVVLVVVLVVLVVDVPDDDPPVVVVDPDSVSVSVVSVVSNVVSLSSLVSSLVSLVSSLVSLVVCLVVVSDDLSSLVSVVSSLVSNLNNNQVSVCSNPVRDGDPDRSDDPPPCCSSPPPVPPPPDPPPDPPCPVVVLVVVLVVLVVVLVVVLVVVVVVLVVCLVPFDLAQDDPPDPVLVVLVVLLVVLVVLLVVLVVVVVVDPQFDPVLVVLLVVLSVQLNVLSVVLNVCSNPPSGNSVSSVSNSSSVSSSSVSVSSSSVRD

Secondary structure (DSSP, 8-state):
--------------------------------S----TTGGGS-------THHHHHHHHHHHHHHHHHHHHHHHHHHHHHH-TTT--SHHHHHHTTS-HHHHHHHT-TTTTTSHHHHHHHHHHHHHS-HHHHHHHHH--GGGGGHHHHHHHHHHHHHHHHHHHHHHHH-TTPPPPGGGTT--SHHHHHHHHHHHHHHHHHHHHHHHHHHHHHHHHHHHHHHTT-S-HHHHHHHHHHHHHHHTTHHHHHHHHTTTPPPSS-SS-TTT-GGGS--SS----------HHHHHHHHHHHHHHHHHHHHHHHTHHHHHHHHHH---SPP-TTSHHHHHHHHHHHHHHHHHHHHHHHHHH-TTS-HHHHHHHHHHHHHHHHHHHHHHHHHHHSS-HHHHHHHHHHHHHHHHHHHHHHHHH-

Sequence (416 aa):
MASRPAVIELTGRDAISNVETSNVETQVRRRGPGRLDGLMHLVPETPPVDHVYPNIIIDIACQVIWINTISLNTLREGFFGFPQIISRLDDQYRKLLTEEEINFSDWLEGLYEPRMRSEIMNYVMTLTLEKTMMFINDHRPSQFYGDVLRILITRYQALLRAVAAADKNPDAEIPKHYDWCETKQEYLSQLSVDLQVCRHQLVVFLKIIEALLELIRRGAETSCLTNEHLKSLRIKMEALEIGYPTAFSALYNGLEPKQNLINKASENWWEVDITPKRRSSRVRTSAHLNHKIMQSSLNFIVPVVLLLSIIPAALAWTHGTTVRGTSGDSDFYQAIAGSLLQMLGIVTFIWPTLSHPRLSLLSWFWIWIAAGFSVLCALSSVLLYLYLPSTTWSFIIAFSGAVAQAVVQLQVINSI

pLDDT: mean 79.83, std 19.51, range [31.78, 98.25]

Organism: Hypocrea virens (strain Gv29-8 / FGSC 10586) (NCBI:txid413071)